Protein AF-A0A8H7FGA7-F1 (afdb_monomer)

Foldseek 3Di:
DEQKEFEFFAVSVVVVCVVPDPDPPPPPDPDPDDDDDYDPPHNYHYGYDCLLFPQVQLDQWQALQSLCCVPQNADPQKTWFAPQLQDDPDPPPDPDPQQADDDLDDDQLVVRVPHGTDIDRHDCVQQVVCVVRRGAGLVCNVVSLVVLVVVLRVLSNVCVVQPDPVSNVVSVVCVVVSSSNSSSSSNSVSSSSNSVVVCVDPLNVLLLVLSVCLLVVHPLVVSLVSLLVCLVVLHDLLSSVSSQLSSCQSVQEAAPVSLVVSVVSSCVRPHVLQVQLQVLCCDPPNNSHAHPPGDPPDDPLSRHPSVVCCVQQVQFFDPDPVSQVLCVQACCSRSPGGHRPVVSQVCLFWFVCRRPHGLVVVVVVVVVVVVVVPDDDDPPPDDRQRGFTAQGDHNPPPVVVSVSRDRDTDMGRDDDPPDDDDDSPRPSDRDDDDDDDDPDDDHSSRVSCVSSVVPPPDDDDDDPDD

Structure (mmCIF, N/CA/C/O backbone):
data_AF-A0A8H7FGA7-F1
#
_entry.id   AF-A0A8H7FGA7-F1
#
loop_
_atom_site.group_PDB
_atom_site.id
_atom_site.type_symbol
_atom_site.label_atom_id
_atom_site.label_alt_id
_atom_site.label_comp_id
_atom_site.label_asym_id
_atom_site.label_entity_id
_atom_site.label_seq_id
_atom_site.pdbx_PDB_ins_code
_atom_site.Cartn_x
_atom_site.Cartn_y
_atom_site.Cartn_z
_atom_site.occupancy
_atom_site.B_iso_or_equiv
_atom_site.auth_seq_id
_atom_site.auth_comp_id
_atom_site.auth_asym_id
_atom_site.auth_atom_id
_atom_site.pdbx_PDB_model_num
ATOM 1 N N . MET A 1 1 ? -7.058 -29.606 -11.748 1.00 84.25 1 MET A N 1
ATOM 2 C CA . MET A 1 1 ? -7.235 -29.238 -10.325 1.00 84.25 1 MET A CA 1
ATOM 3 C C . MET A 1 1 ? -5.939 -28.683 -9.770 1.00 84.25 1 MET A C 1
ATOM 5 O O . MET A 1 1 ? -4.871 -29.109 -10.199 1.00 84.25 1 MET A O 1
ATOM 9 N N . PHE A 1 2 ? -6.022 -27.744 -8.828 1.00 90.38 2 PHE A N 1
ATOM 10 C CA . PHE A 1 2 ? -4.856 -27.301 -8.059 1.00 90.38 2 PHE A CA 1
ATOM 11 C C . PHE A 1 2 ? -4.389 -28.441 -7.139 1.00 90.38 2 PHE A C 1
ATOM 13 O O . PHE A 1 2 ? -5.247 -29.015 -6.477 1.00 90.38 2 PHE A O 1
ATOM 20 N N . PRO A 1 3 ? -3.088 -28.777 -7.053 1.00 90.69 3 PRO A N 1
ATOM 21 C CA . PRO A 1 3 ? -2.621 -29.866 -6.186 1.00 90.69 3 PRO A CA 1
ATOM 22 C C . PRO A 1 3 ? -2.908 -29.631 -4.697 1.00 90.69 3 PRO A C 1
ATOM 24 O O . PRO A 1 3 ? -3.123 -30.569 -3.934 1.00 90.69 3 PRO A O 1
ATOM 27 N N . ARG A 1 4 ? -2.921 -28.368 -4.264 1.00 92.81 4 ARG A N 1
ATOM 28 C CA . ARG A 1 4 ? -3.193 -27.974 -2.880 1.00 92.81 4 ARG A CA 1
ATOM 29 C C . ARG A 1 4 ? -3.876 -26.615 -2.853 1.00 92.81 4 ARG A C 1
ATOM 31 O O . ARG A 1 4 ? -3.453 -25.712 -3.577 1.00 92.81 4 ARG A O 1
ATOM 38 N N . ILE A 1 5 ? -4.910 -26.465 -2.031 1.00 96.06 5 ILE A N 1
ATOM 39 C CA . ILE A 1 5 ? -5.621 -25.197 -1.836 1.00 96.06 5 ILE A CA 1
ATOM 40 C C . ILE A 1 5 ? -5.452 -24.776 -0.380 1.00 96.06 5 ILE A C 1
ATOM 42 O O . ILE A 1 5 ? -5.916 -25.458 0.526 1.00 96.06 5 ILE A O 1
ATOM 46 N N . ILE A 1 6 ? -4.772 -23.660 -0.160 1.00 97.81 6 ILE A N 1
ATOM 47 C CA . ILE A 1 6 ? -4.431 -23.133 1.163 1.00 97.81 6 ILE A CA 1
ATOM 48 C C . ILE A 1 6 ? -5.096 -21.775 1.288 1.00 97.81 6 ILE A C 1
ATOM 50 O O . ILE A 1 6 ? -5.132 -21.017 0.319 1.00 97.81 6 ILE A O 1
ATOM 54 N N . GLY A 1 7 ? -5.602 -21.419 2.457 1.00 97.88 7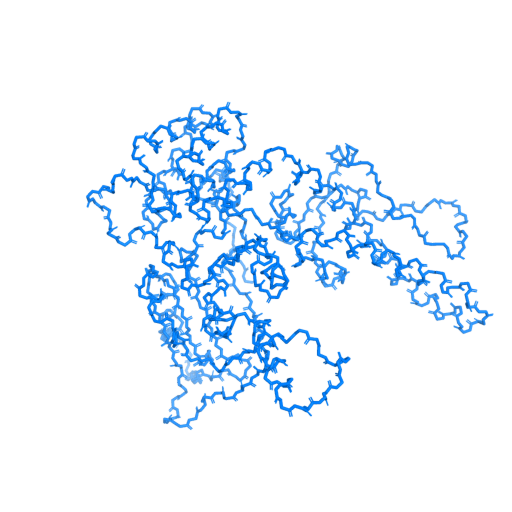 GLY A N 1
ATOM 55 C CA . GLY A 1 7 ? -6.130 -20.077 2.604 1.00 97.88 7 GLY A CA 1
ATOM 56 C C . GLY A 1 7 ? -6.526 -19.678 4.002 1.00 97.88 7 GLY A C 1
ATOM 57 O O . GLY A 1 7 ? -6.443 -20.460 4.954 1.00 97.88 7 GLY A O 1
ATOM 58 N N . LYS A 1 8 ? -6.907 -18.405 4.089 1.00 98.06 8 LYS A N 1
ATOM 59 C CA . LYS A 1 8 ? -7.269 -17.731 5.327 1.00 98.06 8 LYS A CA 1
ATOM 60 C C . LYS A 1 8 ? -8.387 -16.715 5.076 1.00 98.06 8 LYS A C 1
ATOM 62 O O . LYS A 1 8 ? -8.272 -15.864 4.191 1.00 98.06 8 LYS A O 1
ATOM 67 N N . GLY A 1 9 ? -9.449 -16.816 5.871 1.00 96.25 9 GLY A N 1
ATOM 68 C CA . GLY A 1 9 ? -10.627 -15.951 5.865 1.00 96.25 9 GLY A CA 1
ATOM 69 C C . GLY A 1 9 ? -11.914 -16.648 5.412 1.00 96.25 9 GLY A C 1
ATOM 70 O O . GLY A 1 9 ? -11.896 -17.623 4.658 1.00 96.25 9 GLY A O 1
ATOM 71 N N . ASP A 1 10 ? -13.055 -16.121 5.853 1.00 94.75 10 ASP A N 1
ATOM 72 C CA . ASP A 1 10 ? -14.358 -16.773 5.677 1.00 94.75 10 ASP A CA 1
ATOM 73 C C . ASP A 1 10 ? -14.804 -16.812 4.212 1.00 94.75 10 ASP A C 1
ATOM 75 O O . ASP A 1 10 ? -15.333 -17.825 3.746 1.00 94.75 10 ASP A O 1
ATOM 79 N N . TYR A 1 11 ? -14.572 -15.740 3.441 1.00 95.75 11 TYR A N 1
ATOM 80 C CA . TYR A 1 11 ? -14.875 -15.760 2.007 1.00 95.75 11 TYR A CA 1
ATOM 81 C C . TYR A 1 11 ? -13.884 -16.626 1.224 1.00 95.75 11 TYR A C 1
ATOM 83 O O . TYR A 1 11 ? -14.282 -17.276 0.256 1.00 95.75 11 TYR A O 1
ATOM 91 N N . ALA A 1 12 ? -12.626 -16.707 1.672 1.00 97.25 12 ALA A N 1
ATOM 92 C CA . ALA A 1 12 ? -11.643 -17.616 1.090 1.00 97.25 12 ALA A CA 1
ATOM 93 C C . ALA A 1 12 ? -12.067 -19.082 1.273 1.00 97.25 12 ALA A C 1
ATOM 95 O O . ALA A 1 12 ? -12.016 -19.865 0.324 1.00 97.25 12 ALA A O 1
ATOM 96 N N . ALA A 1 13 ? -12.566 -19.438 2.458 1.00 96.69 13 ALA A N 1
ATOM 97 C CA . ALA A 1 13 ? -13.045 -20.785 2.736 1.00 96.69 13 ALA A CA 1
ATOM 98 C C . ALA A 1 13 ? -14.336 -21.119 1.976 1.00 96.69 13 ALA A C 1
ATOM 100 O O . ALA A 1 13 ? -14.483 -22.231 1.468 1.00 96.69 13 ALA A O 1
ATOM 101 N N . LYS A 1 14 ? -15.255 -20.154 1.816 1.00 96.00 14 LYS A N 1
ATOM 102 C CA . LYS A 1 14 ? -16.425 -20.306 0.931 1.00 96.00 14 LYS A CA 1
ATOM 103 C C . LYS A 1 14 ? -16.006 -20.573 -0.515 1.00 96.00 14 LYS A C 1
ATOM 105 O O . LYS A 1 14 ? -16.545 -21.487 -1.131 1.00 96.00 14 LYS A O 1
ATOM 110 N N . LEU A 1 15 ? -15.027 -19.833 -1.040 1.00 95.56 15 LEU A N 1
ATOM 111 C CA . LEU A 1 15 ? -14.495 -20.080 -2.381 1.00 95.56 15 LEU A CA 1
ATOM 112 C C . LEU A 1 15 ? -13.855 -21.471 -2.483 1.00 95.56 15 LEU A C 1
ATOM 114 O O . LEU A 1 15 ? -14.133 -22.197 -3.431 1.00 95.56 15 LEU A O 1
ATOM 118 N N . ALA A 1 16 ? -13.059 -21.882 -1.493 1.00 95.19 16 ALA A N 1
ATOM 119 C CA . ALA A 1 16 ? -12.463 -23.216 -1.467 1.00 95.19 16 ALA A CA 1
ATOM 120 C C . ALA A 1 16 ? -13.526 -24.327 -1.468 1.00 95.19 16 ALA A C 1
ATOM 122 O O . ALA A 1 16 ? -13.401 -25.291 -2.222 1.00 95.19 16 ALA A O 1
ATOM 123 N N . LYS A 1 17 ? -14.605 -24.164 -0.691 1.00 93.75 17 LYS A N 1
ATOM 124 C CA . LYS A 1 17 ? -15.769 -25.066 -0.695 1.00 93.75 17 LYS A CA 1
ATOM 125 C C . LYS A 1 17 ? -16.407 -25.126 -2.089 1.00 93.75 17 LYS A C 1
ATOM 127 O O . LYS A 1 17 ? -16.630 -26.219 -2.590 1.00 93.75 17 LYS A O 1
ATOM 132 N N . LEU A 1 18 ? -16.617 -23.990 -2.760 1.00 92.25 18 LEU A N 1
ATOM 133 C CA . LEU A 1 18 ? -17.170 -23.956 -4.126 1.00 92.25 18 LEU A CA 1
ATOM 134 C C . LEU A 1 18 ? -16.251 -24.603 -5.175 1.00 92.25 18 LEU A C 1
ATOM 136 O O . LEU A 1 18 ? -16.743 -25.215 -6.114 1.00 92.25 18 LEU A O 1
ATOM 140 N N . LEU A 1 19 ? -14.930 -24.477 -5.019 1.00 89.62 19 LEU A N 1
ATOM 141 C CA . LEU A 1 19 ? -13.945 -25.073 -5.930 1.00 89.62 19 LEU A CA 1
ATOM 142 C C . LEU A 1 19 ? -13.776 -26.587 -5.741 1.00 89.62 19 LEU A C 1
ATOM 144 O O . LEU A 1 19 ? -13.291 -27.258 -6.649 1.00 89.62 19 LEU A O 1
ATOM 148 N N . THR A 1 20 ? -14.107 -27.108 -4.558 1.00 85.50 20 THR A N 1
ATOM 149 C CA . THR A 1 20 ? -13.897 -28.520 -4.192 1.00 85.50 20 THR A CA 1
ATOM 150 C C . THR A 1 20 ? -15.185 -29.327 -4.163 1.00 85.50 20 THR A C 1
ATOM 152 O O . THR A 1 20 ? -15.142 -30.548 -4.299 1.00 85.50 20 THR A O 1
ATOM 155 N N . HIS A 1 21 ? -16.336 -28.672 -4.018 1.00 81.06 21 HIS A N 1
ATOM 156 C CA . HIS A 1 21 ? -17.617 -29.335 -4.156 1.00 81.06 21 HIS A CA 1
ATOM 157 C C . HIS A 1 21 ? -17.829 -29.696 -5.631 1.00 81.06 21 HIS A C 1
ATOM 159 O O . HIS A 1 21 ? -17.703 -28.816 -6.487 1.00 81.06 21 HIS A O 1
ATOM 165 N N . PRO A 1 22 ? -18.183 -30.952 -5.958 1.00 63.72 22 PRO A N 1
ATOM 166 C CA . PRO A 1 22 ? -18.616 -31.286 -7.303 1.00 63.72 22 PRO A CA 1
ATOM 167 C C . PRO A 1 22 ? -19.775 -30.353 -7.644 1.00 63.72 22 PRO A C 1
ATOM 169 O O . PRO A 1 22 ? -20.793 -30.356 -6.942 1.00 63.72 22 PRO A O 1
ATOM 172 N N . MET A 1 23 ? -19.632 -29.524 -8.681 1.00 56.22 23 MET A N 1
ATOM 173 C CA . MET A 1 23 ? -20.825 -28.985 -9.321 1.00 56.22 23 MET A CA 1
ATOM 174 C C . MET A 1 23 ? -21.636 -30.212 -9.719 1.00 56.22 23 MET A C 1
ATOM 176 O O . MET A 1 23 ? -21.097 -31.098 -10.383 1.00 56.22 23 MET A O 1
ATOM 180 N N . SER A 1 24 ? -22.892 -30.317 -9.277 1.00 50.84 24 SER A N 1
ATOM 181 C CA . SER A 1 24 ? -23.802 -31.271 -9.894 1.00 50.84 24 SER A CA 1
ATOM 182 C C . SER A 1 24 ? -23.912 -30.831 -11.347 1.00 50.84 24 SER A C 1
ATOM 184 O O . SER A 1 24 ? -24.662 -29.906 -11.665 1.00 50.84 24 SER A O 1
ATOM 186 N N . GLN A 1 25 ? -23.079 -31.407 -12.208 1.00 53.62 25 GLN A N 1
ATOM 187 C CA . GLN A 1 25 ? -23.241 -31.289 -13.637 1.00 53.62 25 GLN A CA 1
ATOM 188 C C . GLN A 1 25 ? -24.638 -31.829 -13.912 1.00 53.62 25 GLN A C 1
ATOM 190 O O . GLN A 1 25 ? -24.896 -33.028 -13.835 1.00 53.62 25 GLN A O 1
ATOM 195 N N . THR A 1 26 ? -25.564 -30.913 -14.163 1.00 45.94 26 THR A N 1
ATOM 196 C CA . THR A 1 26 ? -26.782 -31.192 -14.914 1.00 45.94 26 THR A CA 1
ATOM 197 C C . THR A 1 26 ? -26.349 -31.332 -16.369 1.00 45.94 26 THR A C 1
ATOM 199 O O . THR A 1 26 ? -26.695 -30.522 -17.217 1.00 45.94 26 THR A O 1
ATOM 202 N N . ASP A 1 27 ? -25.493 -32.317 -16.642 1.00 49.97 27 ASP A N 1
ATOM 203 C CA . ASP A 1 27 ? -25.094 -32.640 -17.999 1.00 49.97 27 ASP A CA 1
ATOM 204 C C . ASP A 1 27 ? -26.152 -33.588 -18.564 1.00 49.97 27 ASP A C 1
ATOM 206 O O . ASP A 1 27 ? -26.151 -34.786 -18.298 1.00 49.97 27 ASP A O 1
ATOM 210 N N . ASP A 1 28 ? -27.017 -33.033 -19.414 1.00 54.31 28 ASP A N 1
ATOM 211 C CA . ASP A 1 28 ? -27.855 -33.742 -20.398 1.00 54.31 28 ASP A CA 1
ATOM 212 C C . ASP A 1 28 ? -27.009 -34.480 -21.470 1.00 54.31 28 ASP A C 1
ATOM 214 O O . ASP A 1 28 ? -27.519 -34.922 -22.501 1.00 54.31 28 ASP A O 1
ATOM 218 N N . SER A 1 29 ? -25.692 -34.615 -21.264 1.00 57.31 29 SER A N 1
ATOM 219 C CA . SER A 1 29 ? -24.776 -35.268 -22.195 1.00 57.31 29 SER A CA 1
ATOM 220 C C . SER A 1 29 ? -24.483 -36.705 -21.756 1.00 57.31 29 SER A C 1
ATOM 222 O O . SER A 1 29 ? -24.059 -36.977 -20.637 1.00 57.31 29 SER A O 1
ATOM 224 N N . THR A 1 30 ? -24.695 -37.658 -22.664 1.00 54.31 30 THR A N 1
ATOM 225 C CA . THR A 1 30 ? -24.538 -39.111 -22.459 1.00 54.31 30 THR A CA 1
ATOM 226 C C . THR A 1 30 ? -23.082 -39.584 -22.318 1.00 54.31 30 THR A C 1
ATOM 228 O O . THR A 1 30 ? -22.805 -40.779 -22.422 1.00 54.31 30 THR A O 1
ATOM 231 N N . THR A 1 31 ? -22.129 -38.675 -22.112 1.00 52.16 31 THR A N 1
ATOM 232 C CA . THR A 1 31 ? -20.697 -38.977 -21.996 1.00 52.16 31 THR A CA 1
ATOM 233 C C . THR A 1 31 ? -20.200 -38.624 -20.599 1.00 52.16 31 THR A C 1
ATOM 235 O O . THR A 1 31 ? -20.211 -37.445 -20.253 1.00 52.16 31 THR A O 1
ATOM 238 N N . PRO A 1 32 ? -19.732 -39.596 -19.792 1.00 54.88 32 PRO A N 1
ATOM 239 C CA . PRO A 1 32 ? -19.156 -39.292 -18.489 1.00 54.88 32 PRO A CA 1
ATOM 240 C C . PRO A 1 32 ? -17.899 -38.433 -18.670 1.00 54.88 32 PRO A C 1
ATOM 242 O O . PRO A 1 32 ? -16.940 -38.855 -19.322 1.00 54.88 32 PRO A O 1
ATOM 245 N N . ALA A 1 33 ? -17.910 -37.221 -18.110 1.00 60.09 33 ALA A N 1
ATOM 246 C CA . ALA A 1 33 ? -16.754 -36.337 -18.103 1.00 60.09 33 ALA A CA 1
ATOM 247 C C . ALA A 1 33 ? -15.572 -37.028 -17.401 1.00 60.09 33 ALA A C 1
ATOM 249 O O . ALA A 1 33 ? -15.723 -37.607 -16.321 1.00 60.09 33 ALA A O 1
ATOM 250 N N . ALA A 1 34 ? -14.390 -36.987 -18.022 1.00 60.59 34 ALA A N 1
ATOM 251 C CA . ALA A 1 34 ? -13.176 -37.519 -17.414 1.00 60.59 34 ALA A CA 1
ATOM 252 C C . ALA A 1 34 ? -12.907 -36.812 -16.070 1.00 60.59 34 ALA A C 1
ATOM 254 O O . ALA A 1 34 ? -13.124 -35.599 -15.968 1.00 60.59 34 ALA A O 1
ATOM 255 N N . PRO A 1 35 ? -12.436 -37.536 -15.035 1.00 64.75 35 PRO A N 1
ATOM 256 C CA . PRO A 1 35 ? -12.142 -36.923 -13.751 1.00 64.75 35 PRO A CA 1
ATOM 257 C C . PRO A 1 35 ? -11.093 -35.816 -13.934 1.00 64.75 35 PRO A C 1
ATOM 259 O O . PRO A 1 35 ? -10.131 -36.010 -14.682 1.00 64.75 35 PRO A O 1
ATOM 262 N N . PRO A 1 36 ? -11.242 -34.664 -13.261 1.00 70.31 36 PRO A N 1
ATOM 263 C CA . PRO A 1 36 ? -10.289 -33.571 -13.390 1.00 70.31 36 PRO A CA 1
ATOM 264 C C . PRO A 1 36 ? -8.866 -34.024 -13.020 1.00 70.31 36 PRO A C 1
ATOM 266 O O . PRO A 1 36 ? -8.640 -34.547 -11.929 1.00 70.31 36 PRO A O 1
ATOM 269 N N . GLU A 1 37 ? -7.885 -33.799 -13.894 1.00 81.50 37 GLU A N 1
ATOM 270 C CA . GLU A 1 37 ? -6.481 -34.133 -13.611 1.00 81.50 37 GLU A CA 1
ATOM 271 C C . GLU A 1 37 ? -5.813 -33.072 -12.721 1.00 81.50 37 GLU A C 1
ATOM 273 O O . GLU A 1 37 ? -6.189 -31.894 -12.734 1.00 81.50 37 GLU A O 1
ATOM 278 N N . ILE A 1 38 ? -4.820 -33.466 -11.918 1.00 84.31 38 ILE A N 1
ATOM 279 C CA . ILE A 1 38 ? -4.008 -32.533 -11.119 1.00 84.31 38 ILE A CA 1
ATOM 280 C C . ILE A 1 38 ? -3.046 -31.777 -12.046 1.00 84.31 38 ILE A C 1
ATOM 282 O O . ILE A 1 38 ? -2.439 -32.372 -12.928 1.00 84.31 38 ILE A O 1
ATOM 286 N N . SER A 1 39 ? -2.912 -30.464 -11.841 1.00 85.94 39 SER A N 1
ATOM 287 C CA . SER A 1 39 ? -2.007 -29.614 -12.624 1.00 85.94 39 SER A CA 1
ATOM 288 C C . SER A 1 39 ? -0.539 -29.964 -12.373 1.00 85.94 39 SER A C 1
ATOM 290 O O . SER A 1 39 ? -0.108 -30.039 -11.226 1.00 85.94 39 SER A O 1
ATOM 292 N N . ASP A 1 40 ? 0.237 -30.088 -13.446 1.00 85.56 40 ASP A N 1
ATOM 293 C CA . ASP A 1 40 ? 1.700 -30.205 -13.449 1.00 85.56 40 ASP A CA 1
ATOM 294 C C . ASP A 1 40 ? 2.409 -28.837 -13.545 1.00 85.56 40 ASP A C 1
ATOM 296 O O . ASP A 1 40 ? 3.616 -28.736 -13.332 1.00 85.56 40 ASP A O 1
ATOM 300 N N . LYS A 1 41 ? 1.659 -27.767 -13.848 1.00 88.44 41 LYS A N 1
ATOM 301 C CA . LYS A 1 41 ? 2.169 -26.394 -14.035 1.00 88.44 41 LYS A CA 1
ATOM 302 C C . LYS A 1 41 ? 1.984 -25.484 -12.824 1.00 88.44 41 LYS A C 1
ATOM 304 O O . LYS A 1 41 ? 2.591 -24.416 -12.774 1.00 88.44 41 LYS A O 1
ATOM 309 N N . ILE A 1 42 ? 1.095 -25.844 -11.898 1.00 89.75 42 ILE A N 1
ATOM 310 C CA . ILE A 1 42 ? 0.739 -25.016 -10.739 1.00 89.75 42 ILE A CA 1
ATOM 311 C C . ILE A 1 42 ? 0.897 -25.848 -9.476 1.00 89.75 42 ILE A C 1
ATOM 313 O O . ILE A 1 42 ? 0.193 -26.836 -9.322 1.00 89.75 42 ILE A O 1
ATOM 317 N N . ASP A 1 43 ? 1.750 -25.399 -8.555 1.00 89.94 43 ASP A N 1
ATOM 318 C CA . ASP A 1 43 ? 2.014 -26.100 -7.291 1.00 89.94 43 ASP A CA 1
ATOM 319 C C . ASP A 1 43 ? 0.836 -26.019 -6.305 1.00 89.94 43 ASP A C 1
ATOM 321 O O . ASP A 1 43 ? 0.510 -26.984 -5.616 1.00 89.94 43 ASP A O 1
ATOM 325 N N . SER A 1 44 ? 0.208 -24.846 -6.194 1.00 93.38 44 SER A N 1
ATOM 326 C CA . SER A 1 44 ? -0.844 -24.583 -5.207 1.00 93.38 44 SER A CA 1
ATOM 327 C C . SER A 1 44 ? -1.676 -23.355 -5.558 1.00 93.38 44 SER A C 1
ATOM 329 O O . SER A 1 44 ? -1.185 -22.447 -6.228 1.00 93.38 44 SER A O 1
ATOM 331 N N . LEU A 1 45 ? -2.877 -23.279 -4.993 1.00 96.44 45 LEU A N 1
ATOM 332 C CA . LEU A 1 45 ? -3.678 -22.063 -4.905 1.00 96.44 45 LEU A CA 1
ATOM 333 C C . LEU A 1 45 ? -3.653 -21.540 -3.461 1.00 96.44 45 LEU A C 1
ATOM 335 O O . LEU A 1 45 ? -4.023 -22.271 -2.545 1.00 96.44 45 LEU A O 1
ATOM 339 N N . ILE A 1 46 ? -3.240 -20.284 -3.265 1.00 97.81 46 ILE A N 1
ATOM 340 C CA . ILE A 1 46 ? -3.335 -19.579 -1.977 1.00 97.81 46 ILE A CA 1
ATOM 341 C C . ILE A 1 46 ? -4.479 -18.566 -2.076 1.00 97.81 46 ILE A C 1
ATOM 343 O O . ILE A 1 46 ? -4.452 -17.706 -2.954 1.00 97.81 46 ILE A O 1
ATOM 347 N N . ILE A 1 47 ? -5.473 -18.659 -1.193 1.00 98.38 47 ILE A N 1
ATOM 348 C CA . ILE A 1 47 ? -6.651 -17.783 -1.176 1.00 98.38 47 ILE A CA 1
ATOM 349 C C . ILE A 1 47 ? -6.653 -16.969 0.119 1.00 98.38 47 ILE A C 1
ATOM 351 O O . ILE A 1 47 ? -6.723 -17.533 1.211 1.00 98.38 47 ILE A O 1
ATOM 355 N N . LEU A 1 48 ? -6.606 -15.644 0.005 1.00 98.19 48 LEU A N 1
ATOM 356 C CA . LEU A 1 48 ? -6.665 -14.731 1.146 1.00 98.19 48 LEU A CA 1
ATOM 357 C C . LEU A 1 48 ? -7.895 -13.830 1.028 1.00 98.19 48 LEU A C 1
ATOM 359 O O . LEU A 1 48 ? -8.107 -13.188 0.001 1.00 98.19 48 LEU A O 1
ATOM 363 N N . ASP A 1 49 ? -8.695 -13.776 2.088 1.00 96.00 49 ASP A N 1
ATOM 364 C CA . ASP A 1 49 ? -9.760 -12.784 2.239 1.00 96.00 49 ASP A CA 1
ATOM 365 C C . ASP A 1 49 ? -9.144 -11.407 2.535 1.00 96.00 49 ASP A C 1
ATOM 367 O O . ASP A 1 49 ? -8.222 -11.297 3.344 1.00 96.00 49 ASP A O 1
ATOM 371 N N . ARG A 1 50 ? -9.647 -10.327 1.925 1.00 93.31 50 ARG A N 1
ATOM 372 C CA . ARG A 1 50 ? -9.107 -8.976 2.168 1.00 93.31 50 ARG A CA 1
ATOM 373 C C . ARG A 1 50 ? -9.228 -8.572 3.639 1.00 93.31 50 ARG A C 1
ATOM 375 O O . ARG A 1 50 ? -8.360 -7.858 4.135 1.00 93.31 50 ARG A O 1
ATOM 382 N N . GLN A 1 51 ? -10.256 -9.051 4.340 1.00 90.56 51 GLN A N 1
ATOM 383 C CA . GLN A 1 51 ? -10.507 -8.722 5.749 1.00 90.56 51 GLN A CA 1
ATOM 384 C C . GLN A 1 51 ? -9.423 -9.216 6.706 1.00 90.56 51 GLN A C 1
ATOM 386 O O . GLN A 1 51 ? -9.247 -8.653 7.783 1.00 90.56 51 GLN A O 1
ATOM 391 N N . VAL A 1 52 ? -8.664 -10.233 6.299 1.00 94.56 52 VAL A N 1
ATOM 392 C CA . VAL A 1 52 ? -7.505 -10.723 7.051 1.00 94.56 52 VAL A CA 1
ATOM 393 C C . VAL A 1 52 ? -6.378 -9.699 7.116 1.00 94.56 52 VAL A C 1
ATOM 395 O O . VAL A 1 52 ? -5.490 -9.835 7.945 1.00 94.56 52 VAL A O 1
ATOM 398 N N . ASP A 1 53 ? -6.415 -8.663 6.279 1.00 95.81 53 ASP A N 1
ATOM 399 C CA . ASP A 1 53 ? -5.495 -7.540 6.349 1.00 95.81 53 ASP A CA 1
ATOM 400 C C . ASP A 1 53 ? -6.171 -6.281 5.788 1.00 95.81 53 ASP A C 1
ATOM 402 O O . ASP A 1 53 ? -6.008 -5.924 4.626 1.00 95.81 53 ASP A O 1
ATOM 406 N N . MET A 1 54 ? -6.957 -5.589 6.608 1.00 93.44 54 MET A N 1
ATOM 407 C CA . MET A 1 54 ? -7.482 -4.267 6.241 1.00 93.44 54 MET A CA 1
ATOM 408 C C . MET A 1 54 ? -6.473 -3.139 6.484 1.00 93.44 54 MET A C 1
ATOM 410 O O . MET A 1 54 ? -6.762 -2.003 6.137 1.00 93.44 54 MET A O 1
ATOM 414 N N . ILE A 1 55 ? -5.293 -3.429 7.041 1.00 96.50 55 ILE A N 1
ATOM 415 C CA . ILE A 1 55 ? -4.274 -2.420 7.352 1.00 96.50 55 ILE A CA 1
ATOM 416 C C . ILE A 1 55 ? -3.567 -1.971 6.078 1.00 96.50 55 ILE A C 1
ATOM 418 O O . ILE A 1 55 ? -3.587 -0.784 5.770 1.00 96.50 55 ILE A O 1
ATOM 422 N N . THR A 1 56 ? -3.006 -2.909 5.308 1.00 97.31 56 THR A N 1
ATOM 423 C CA . THR A 1 56 ? -2.260 -2.610 4.075 1.00 97.31 56 THR A CA 1
ATOM 424 C C . THR A 1 56 ? -2.998 -1.659 3.120 1.00 97.31 56 THR A C 1
ATOM 426 O O . THR A 1 56 ? -2.394 -0.670 2.709 1.00 97.31 56 THR A O 1
ATOM 429 N N . PRO A 1 57 ? -4.285 -1.876 2.764 1.00 95.44 57 PRO A N 1
ATOM 430 C CA . PRO A 1 57 ? -4.976 -0.963 1.855 1.00 95.44 57 PRO A CA 1
ATOM 431 C C . PRO A 1 57 ? -5.257 0.418 2.463 1.00 95.44 57 PRO A C 1
ATOM 433 O O . PRO A 1 57 ? -5.474 1.355 1.709 1.00 95.44 57 PRO A O 1
ATOM 436 N N . LEU A 1 58 ? -5.268 0.587 3.790 1.00 96.38 58 LEU A N 1
ATOM 437 C CA . LEU A 1 58 ? -5.471 1.905 4.409 1.00 96.38 58 LEU A CA 1
ATOM 438 C C . LEU A 1 58 ? -4.214 2.780 4.332 1.00 96.38 58 LEU A C 1
ATOM 440 O O . LEU A 1 58 ? -4.336 4.006 4.353 1.00 96.38 58 LEU A O 1
ATOM 444 N N . LEU A 1 59 ? -3.033 2.171 4.204 1.00 97.69 59 LEU A N 1
ATOM 445 C CA . LEU A 1 59 ? -1.746 2.860 4.139 1.00 97.69 59 LEU A CA 1
ATOM 446 C C . LEU A 1 59 ? -1.503 3.505 2.775 1.00 97.69 59 LEU A C 1
ATOM 448 O O . LEU A 1 59 ? -1.922 2.977 1.747 1.00 97.69 59 LEU A O 1
ATOM 452 N N . THR A 1 60 ? -0.798 4.631 2.765 1.00 97.25 60 THR A N 1
ATOM 453 C CA . THR A 1 60 ? -0.309 5.269 1.542 1.00 97.25 60 THR A CA 1
ATOM 454 C C . THR A 1 60 ? 0.764 4.389 0.909 1.00 97.25 60 THR A C 1
ATOM 456 O O . THR A 1 60 ? 1.788 4.108 1.530 1.00 97.25 60 THR A O 1
ATOM 459 N N . GLN A 1 61 ? 0.546 3.963 -0.333 1.00 97.44 61 GLN A N 1
ATOM 460 C CA . GLN A 1 61 ? 1.531 3.184 -1.088 1.00 97.44 61 GLN A CA 1
ATOM 461 C C . GLN A 1 61 ? 2.756 4.040 -1.450 1.00 97.44 61 GLN A C 1
ATOM 463 O O . GLN A 1 61 ? 2.596 5.187 -1.861 1.00 97.44 61 GLN A O 1
ATOM 468 N N . LEU A 1 62 ? 3.973 3.489 -1.333 1.00 97.44 62 LEU A N 1
ATOM 469 C CA . LEU A 1 62 ? 5.230 4.232 -1.552 1.00 97.44 62 LEU A CA 1
ATOM 470 C C . LEU A 1 62 ? 6.084 3.694 -2.713 1.00 97.44 62 LEU A C 1
ATOM 472 O O . LEU A 1 62 ? 7.206 4.160 -2.930 1.00 97.44 62 LEU A O 1
ATOM 476 N N . THR A 1 63 ? 5.570 2.734 -3.484 1.00 97.94 63 THR A N 1
ATOM 477 C CA . THR A 1 63 ? 6.176 2.336 -4.761 1.00 97.94 63 THR A CA 1
ATOM 478 C C . THR A 1 63 ? 5.846 3.342 -5.863 1.00 97.94 63 THR A C 1
ATOM 480 O O . THR A 1 63 ? 4.948 4.173 -5.715 1.00 97.94 63 THR A O 1
ATOM 483 N N . TYR A 1 64 ? 6.564 3.286 -6.986 1.00 98.50 64 TYR A N 1
ATOM 484 C CA . TYR A 1 64 ? 6.309 4.175 -8.118 1.00 98.50 64 TYR A CA 1
ATOM 485 C C . TYR A 1 64 ? 4.880 4.037 -8.653 1.00 98.50 64 TYR A C 1
ATOM 487 O O . TYR A 1 64 ? 4.16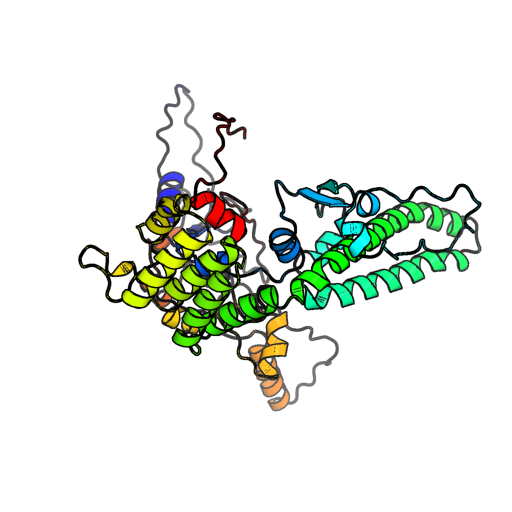2 5.030 -8.738 1.00 98.50 64 TYR A O 1
ATOM 495 N N . GLU A 1 65 ? 4.444 2.816 -8.974 1.00 98.00 65 GLU A N 1
ATOM 496 C CA . GLU A 1 65 ? 3.077 2.574 -9.448 1.00 98.00 65 GLU A CA 1
ATOM 497 C C . GLU A 1 65 ? 2.040 2.844 -8.353 1.00 98.00 65 GLU A C 1
ATOM 499 O O . GLU A 1 65 ? 0.995 3.427 -8.637 1.00 98.00 65 GLU A O 1
ATOM 504 N N . GLY A 1 66 ? 2.364 2.519 -7.097 1.00 97.44 66 GLY A N 1
ATOM 505 C CA . GLY A 1 66 ? 1.509 2.809 -5.949 1.00 97.44 66 GLY A CA 1
ATOM 506 C C . GLY A 1 66 ? 1.233 4.304 -5.780 1.00 97.44 66 GLY A C 1
ATOM 507 O O . GLY A 1 66 ? 0.086 4.696 -5.604 1.00 97.44 66 GLY A O 1
ATOM 508 N N . LEU A 1 67 ? 2.250 5.163 -5.909 1.00 97.75 67 LEU A N 1
ATOM 509 C CA . LEU A 1 67 ? 2.062 6.616 -5.843 1.00 97.75 67 LEU A CA 1
ATOM 510 C C . LEU A 1 67 ? 1.363 7.194 -7.074 1.00 97.75 67 LEU A C 1
ATOM 512 O O . LEU A 1 67 ? 0.643 8.184 -6.939 1.00 97.75 67 LEU A O 1
ATOM 516 N N . ILE A 1 68 ? 1.541 6.601 -8.260 1.00 97.38 68 ILE A N 1
ATOM 517 C CA . ILE A 1 68 ? 0.725 6.966 -9.426 1.00 97.38 68 ILE A CA 1
ATOM 518 C C . ILE A 1 68 ? -0.750 6.696 -9.111 1.00 97.38 68 ILE A C 1
ATOM 520 O O . ILE A 1 68 ? -1.587 7.562 -9.361 1.00 97.38 68 ILE A O 1
ATOM 524 N N . ASP A 1 69 ? -1.077 5.544 -8.526 1.00 96.19 69 ASP A N 1
ATOM 525 C CA . ASP A 1 69 ? -2.455 5.202 -8.171 1.00 96.19 69 ASP A CA 1
ATOM 526 C C . ASP A 1 69 ? -3.017 6.065 -7.027 1.00 96.19 69 ASP A C 1
ATOM 528 O O . ASP A 1 69 ? -4.146 6.538 -7.110 1.00 96.19 69 ASP A O 1
ATOM 532 N N . GLU A 1 70 ? -2.223 6.355 -5.993 1.00 93.81 70 GLU A N 1
ATOM 533 C CA . GLU A 1 70 ? -2.645 7.196 -4.860 1.00 93.81 70 GLU A CA 1
ATOM 534 C C . GLU A 1 70 ? -2.880 8.663 -5.253 1.00 93.81 70 GLU A C 1
ATOM 536 O O . GLU A 1 70 ? -3.799 9.300 -4.742 1.00 93.81 70 GLU A O 1
ATOM 541 N N . LEU A 1 71 ? -2.045 9.223 -6.136 1.00 93.31 71 LEU A N 1
ATOM 542 C CA . LEU A 1 71 ? -2.010 10.670 -6.390 1.00 93.31 71 LEU A CA 1
ATOM 543 C C . LEU A 1 71 ? -2.583 11.084 -7.751 1.00 93.31 71 LEU A C 1
ATOM 545 O O . LEU A 1 71 ? -2.941 12.248 -7.938 1.00 93.31 71 LEU A O 1
ATOM 549 N N . ILE A 1 72 ? -2.654 10.160 -8.711 1.00 93.50 72 ILE A N 1
ATOM 550 C CA . ILE A 1 72 ? -3.190 10.405 -10.059 1.00 93.50 72 ILE A CA 1
ATOM 551 C C . ILE A 1 72 ? -4.387 9.487 -10.347 1.00 93.50 72 ILE A C 1
ATOM 553 O O . ILE A 1 72 ? -5.346 9.922 -10.986 1.00 93.50 72 ILE A O 1
ATOM 557 N N . GLY A 1 73 ? -4.353 8.253 -9.843 1.00 93.19 73 GLY A N 1
ATOM 558 C CA . GLY A 1 73 ? -5.382 7.237 -10.036 1.00 93.19 73 GLY A CA 1
ATOM 559 C C . GLY A 1 73 ? -5.135 6.381 -11.273 1.00 93.19 73 GLY A C 1
ATOM 560 O O . GLY A 1 73 ? -4.985 6.891 -12.388 1.00 93.19 73 GLY A O 1
ATOM 561 N N . ILE A 1 74 ? -5.149 5.061 -11.086 1.00 94.69 74 ILE A N 1
ATOM 562 C CA . ILE A 1 74 ? -5.081 4.076 -12.163 1.00 94.69 74 ILE A CA 1
ATOM 563 C C . ILE A 1 74 ? -6.443 3.396 -12.296 1.00 94.69 74 ILE A C 1
ATOM 565 O O . ILE A 1 74 ? -6.985 2.820 -11.357 1.00 94.69 74 ILE A O 1
ATOM 569 N N . LYS A 1 75 ? -7.013 3.427 -13.502 1.00 92.50 75 LYS A N 1
ATOM 570 C CA . LYS A 1 75 ? -8.265 2.724 -13.821 1.00 92.50 75 LYS A CA 1
ATOM 571 C C . LYS A 1 75 ? -8.068 1.895 -15.075 1.00 92.50 75 LYS A C 1
ATOM 573 O O . LYS A 1 75 ? -7.737 2.437 -16.122 1.00 92.50 75 LYS A O 1
ATOM 578 N N . ASN A 1 76 ? -8.247 0.577 -14.964 1.00 92.00 76 ASN A N 1
ATOM 579 C CA . ASN A 1 76 ? -8.098 -0.362 -16.085 1.00 92.00 76 ASN A CA 1
ATOM 580 C C . ASN A 1 76 ? -6.725 -0.241 -16.781 1.00 92.00 76 ASN A C 1
ATOM 582 O O . ASN A 1 76 ? -6.647 -0.180 -18.008 1.00 92.00 76 ASN A O 1
ATOM 586 N N . SER A 1 77 ? -5.651 -0.139 -15.987 1.00 92.62 77 SER A N 1
ATOM 587 C CA . SER A 1 77 ? -4.283 0.102 -16.476 1.00 92.62 77 SER A CA 1
ATOM 588 C C . SER A 1 77 ? -4.155 1.387 -17.305 1.00 92.62 77 SER A C 1
ATOM 590 O O . SER A 1 77 ? -3.352 1.465 -18.233 1.00 92.62 77 SER A O 1
ATOM 592 N N . GLN A 1 78 ? -4.981 2.397 -17.023 1.00 94.94 78 GLN A N 1
ATOM 593 C CA . GLN A 1 78 ? -4.905 3.714 -17.643 1.00 94.94 78 GLN A CA 1
ATOM 594 C C . GLN A 1 78 ? -4.774 4.807 -16.590 1.00 94.94 78 GLN A C 1
ATOM 596 O O . GLN A 1 78 ? -5.355 4.718 -15.511 1.00 94.94 78 GLN A O 1
ATOM 601 N N . VAL A 1 79 ? -4.047 5.856 -16.955 1.00 95.69 79 VAL A N 1
ATOM 602 C CA . VAL A 1 79 ? -3.814 7.053 -16.148 1.00 95.69 79 VAL A CA 1
ATOM 603 C C . VAL A 1 79 ? -4.084 8.297 -16.996 1.00 95.69 79 VAL A C 1
ATOM 605 O O . VAL A 1 79 ? -3.849 8.299 -18.206 1.00 95.69 79 VAL A O 1
ATOM 608 N N . GLU A 1 80 ? -4.608 9.361 -16.390 1.00 95.56 80 GLU A N 1
ATOM 609 C CA . GLU A 1 80 ? -4.824 10.639 -17.075 1.00 95.56 80 GLU A CA 1
ATOM 610 C C . GLU A 1 80 ? -3.619 11.562 -16.893 1.00 95.56 80 GLU A C 1
ATOM 612 O O . GLU A 1 80 ? -3.395 12.120 -15.818 1.00 95.56 80 GLU A O 1
ATOM 617 N N . LEU A 1 81 ? -2.854 11.748 -17.969 1.00 95.44 81 LEU A N 1
ATOM 618 C CA . LEU A 1 81 ? -1.610 12.519 -17.960 1.00 95.44 81 LEU A CA 1
ATOM 619 C C . LEU A 1 81 ? -1.685 13.721 -18.909 1.00 95.44 81 LEU A C 1
ATOM 621 O O . LEU A 1 81 ? -2.418 13.663 -19.900 1.00 95.44 81 LEU A O 1
ATOM 625 N N . PRO A 1 82 ? -0.932 14.803 -18.645 1.00 95.06 82 PRO A N 1
ATOM 626 C CA . PRO A 1 82 ? -0.792 15.930 -19.566 1.00 95.06 82 PRO A CA 1
ATOM 627 C C . PRO A 1 82 ? -0.457 15.474 -20.992 1.00 95.06 82 PRO A C 1
ATOM 629 O O . PRO A 1 82 ? 0.402 14.611 -21.194 1.00 95.06 82 PRO A O 1
ATOM 632 N N . ILE A 1 83 ? -1.129 16.053 -21.992 1.00 92.19 83 ILE A N 1
ATOM 633 C CA . ILE A 1 83 ? -0.983 15.666 -23.407 1.00 92.19 83 ILE A CA 1
ATOM 634 C C . ILE A 1 83 ? 0.482 15.728 -23.866 1.00 92.19 83 ILE A C 1
ATOM 636 O O . ILE A 1 83 ? 0.915 14.856 -24.622 1.00 92.19 83 ILE A O 1
ATOM 640 N N . SER A 1 84 ? 1.251 16.704 -23.388 1.00 90.12 84 SER A N 1
ATOM 641 C CA . SER A 1 84 ? 2.665 16.928 -23.707 1.00 90.12 84 SER A CA 1
ATOM 642 C C . SER A 1 84 ? 3.631 15.851 -23.193 1.00 90.12 84 SER A C 1
ATOM 644 O O . SER A 1 84 ? 4.759 15.760 -23.697 1.00 90.12 84 SER A O 1
ATOM 646 N N . LEU A 1 85 ? 3.213 15.039 -22.212 1.00 90.56 85 LEU A N 1
ATOM 647 C CA . LEU A 1 85 ? 3.985 13.894 -21.716 1.00 90.56 85 LEU A CA 1
ATOM 648 C C . LEU A 1 85 ? 3.743 12.633 -22.547 1.00 90.56 85 LEU A C 1
ATOM 650 O O . LEU A 1 85 ? 4.649 11.822 -22.711 1.00 90.56 85 LEU A O 1
ATOM 654 N N . VAL A 1 86 ? 2.529 12.470 -23.074 1.00 89.69 86 VAL A N 1
ATOM 655 C CA . VAL A 1 86 ? 2.089 11.230 -23.740 1.00 89.69 86 VAL A CA 1
ATOM 656 C C . VAL A 1 86 ? 2.052 11.337 -25.261 1.00 89.69 86 VAL A C 1
ATOM 658 O O . VAL A 1 86 ? 1.910 10.332 -25.955 1.00 89.69 86 VAL A O 1
ATOM 661 N N . SER A 1 87 ? 2.171 12.549 -25.795 1.00 84.62 87 SER A N 1
ATOM 662 C CA . SER A 1 87 ? 2.287 12.788 -27.230 1.00 84.62 87 SER A CA 1
ATOM 663 C C . SER A 1 87 ? 3.762 12.905 -27.601 1.00 84.62 87 SER A C 1
ATOM 665 O O . SER A 1 87 ? 4.504 13.606 -26.905 1.00 84.62 87 SER A O 1
ATOM 667 N N . PRO A 1 88 ? 4.211 12.257 -28.689 1.00 68.44 88 PRO A N 1
ATOM 668 C CA . PRO A 1 88 ? 5.569 12.453 -29.162 1.00 68.44 88 PRO A CA 1
ATOM 669 C C . PRO A 1 88 ? 5.773 13.944 -29.467 1.00 68.44 88 PRO A C 1
ATOM 671 O O . PRO A 1 88 ? 4.884 14.568 -30.057 1.00 68.44 88 PRO A O 1
ATOM 674 N N . PRO A 1 89 ? 6.902 14.546 -29.053 1.00 64.44 89 PRO A N 1
ATOM 675 C CA . PRO A 1 89 ? 7.185 15.929 -29.397 1.00 64.44 89 PRO A CA 1
ATOM 676 C C . PRO A 1 89 ? 7.166 16.063 -30.921 1.00 64.44 89 PRO A C 1
ATOM 678 O O . PRO A 1 89 ? 7.871 15.330 -31.617 1.00 64.44 89 PRO A O 1
ATOM 681 N N . THR A 1 90 ? 6.358 16.986 -31.448 1.00 53.38 90 THR A N 1
ATOM 682 C CA . THR A 1 90 ? 6.452 17.393 -32.853 1.00 53.38 90 THR A CA 1
ATOM 683 C C . THR A 1 90 ? 7.888 17.819 -33.102 1.00 53.38 90 THR A C 1
ATOM 685 O O . THR A 1 90 ? 8.353 18.787 -32.495 1.00 53.38 90 THR A O 1
ATOM 688 N N . GLN A 1 91 ? 8.608 17.065 -33.937 1.00 53.06 91 GLN A N 1
ATOM 689 C CA . GLN A 1 91 ? 9.959 17.442 -34.325 1.00 53.06 91 GLN A CA 1
ATOM 690 C C . GLN A 1 91 ? 9.914 18.870 -34.883 1.00 53.06 91 GLN A C 1
ATOM 692 O O . GLN A 1 91 ? 9.056 19.158 -35.723 1.00 53.06 91 GLN A O 1
ATOM 697 N N . PRO A 1 92 ? 10.808 19.775 -34.448 1.00 44.94 92 PRO A N 1
ATOM 698 C CA . PRO A 1 92 ? 11.023 21.005 -35.185 1.00 44.94 92 PRO A CA 1
ATOM 699 C C . PRO A 1 92 ? 11.345 20.629 -36.633 1.00 44.94 92 PRO A C 1
ATOM 701 O O . PRO A 1 92 ? 12.194 19.770 -36.867 1.00 44.94 92 PRO A O 1
ATOM 704 N N . ALA A 1 93 ? 10.671 21.257 -37.596 1.00 38.31 93 ALA A N 1
ATOM 705 C CA . ALA A 1 93 ? 10.926 21.108 -39.028 1.00 38.31 93 ALA A CA 1
ATOM 706 C C . ALA A 1 93 ? 12.262 21.771 -39.434 1.00 38.31 93 ALA A C 1
ATOM 708 O O . ALA A 1 93 ? 12.309 22.648 -40.291 1.00 38.31 93 ALA A O 1
ATOM 709 N N . GLY A 1 94 ? 13.352 21.386 -38.774 1.00 47.25 94 GLY A N 1
ATOM 710 C CA . GLY A 1 94 ? 14.718 21.794 -39.069 1.00 47.25 94 GLY A CA 1
ATOM 711 C C . GLY A 1 94 ? 15.627 20.566 -39.073 1.00 47.25 94 GLY A C 1
ATOM 712 O O . GLY A 1 94 ? 15.289 19.560 -38.445 1.00 47.25 94 GLY A O 1
ATOM 713 N N . PRO A 1 95 ? 16.768 20.604 -39.779 1.00 41.28 95 PRO A N 1
ATOM 714 C CA . PRO A 1 95 ? 17.685 19.477 -39.833 1.00 41.28 95 PRO A CA 1
ATOM 715 C C . PRO A 1 95 ? 18.281 19.263 -38.438 1.00 41.28 95 PRO A C 1
ATOM 717 O O . PRO A 1 95 ? 19.262 19.902 -38.064 1.00 41.28 95 PRO A O 1
ATOM 720 N N . ALA A 1 96 ? 17.676 18.381 -37.641 1.00 47.69 96 ALA A N 1
ATOM 721 C CA . ALA A 1 96 ? 18.313 17.878 -36.438 1.00 47.69 96 ALA A CA 1
ATOM 722 C C . ALA A 1 96 ? 19.640 17.250 -36.873 1.00 47.69 96 ALA A C 1
ATOM 724 O O . ALA A 1 96 ? 19.650 16.353 -37.722 1.00 47.69 96 ALA A O 1
ATOM 725 N N . ALA A 1 97 ? 20.754 17.757 -36.335 1.00 49.19 97 ALA A N 1
ATOM 726 C CA . ALA A 1 97 ? 22.065 17.183 -36.581 1.00 49.19 97 ALA A CA 1
ATOM 727 C C . ALA A 1 97 ? 21.967 15.690 -36.253 1.00 49.19 97 ALA A C 1
ATOM 729 O O . ALA A 1 97 ? 21.609 15.320 -35.129 1.00 49.19 97 ALA A O 1
ATOM 730 N N . PRO A 1 98 ? 22.174 14.809 -37.234 1.00 52.12 98 PRO A N 1
ATOM 731 C CA . PRO A 1 98 ? 21.815 13.431 -37.036 1.00 52.12 98 PRO A CA 1
ATOM 732 C C . PRO A 1 98 ? 22.882 12.870 -36.067 1.00 52.12 98 PRO A C 1
ATOM 734 O O . PRO A 1 98 ? 24.059 12.794 -36.410 1.00 52.12 98 PRO A O 1
ATOM 737 N N . GLY A 1 99 ? 22.474 12.524 -34.835 1.00 56.53 99 GLY A N 1
ATOM 738 C CA . GLY A 1 99 ? 23.361 11.988 -33.787 1.00 56.53 99 GLY A CA 1
ATOM 739 C C . GLY A 1 99 ? 23.246 12.578 -32.379 1.00 56.53 99 GLY A C 1
ATOM 740 O O . GLY A 1 99 ? 23.914 12.072 -31.486 1.00 56.53 99 GLY A O 1
ATOM 741 N N . THR A 1 100 ? 22.421 13.598 -32.144 1.00 64.50 100 THR A N 1
ATOM 742 C CA . THR A 1 100 ? 22.183 14.122 -30.787 1.00 64.50 100 THR A CA 1
ATOM 743 C C . THR A 1 100 ? 20.955 13.476 -30.149 1.00 64.50 100 THR A C 1
ATOM 745 O O . THR A 1 100 ? 19.930 13.317 -30.818 1.00 64.50 100 THR A O 1
ATOM 748 N N . SER A 1 101 ? 21.038 13.126 -28.864 1.00 67.56 101 SER A N 1
ATOM 749 C CA . SER A 1 101 ? 19.869 12.709 -28.084 1.00 67.56 101 SER A CA 1
ATOM 750 C C . SER A 1 101 ? 18.858 13.871 -28.001 1.00 67.56 101 SER A C 1
ATOM 752 O O . SER A 1 101 ? 19.261 15.039 -27.928 1.00 67.56 101 SER A O 1
ATOM 754 N N . PRO A 1 102 ? 17.540 13.607 -28.080 1.00 73.38 102 PRO A N 1
ATOM 755 C CA . PRO A 1 102 ? 16.541 14.631 -27.798 1.00 73.38 102 PRO A CA 1
ATOM 756 C C . PRO A 1 102 ? 16.682 15.138 -26.348 1.00 73.38 102 PRO A C 1
ATOM 758 O O . PRO A 1 102 ? 17.208 14.435 -25.490 1.00 73.38 102 PRO A O 1
ATOM 761 N N . PRO A 1 103 ? 16.201 16.346 -26.019 1.00 72.75 103 PRO A N 1
ATOM 762 C CA . PRO A 1 103 ? 16.161 16.778 -24.630 1.00 72.75 103 PRO A CA 1
ATOM 763 C C . PRO A 1 103 ? 15.167 15.920 -23.830 1.00 72.75 103 PRO A C 1
ATOM 765 O O . PRO A 1 103 ? 14.019 15.727 -24.243 1.00 72.75 103 PRO A O 1
ATOM 768 N N . VAL A 1 104 ? 15.601 15.446 -22.659 1.00 76.56 104 VAL A N 1
ATOM 769 C CA . VAL A 1 104 ? 14.746 14.753 -21.672 1.00 76.56 104 VAL A CA 1
ATOM 770 C C . VAL A 1 104 ? 13.879 15.749 -20.885 1.00 76.56 104 VAL A C 1
ATOM 772 O O . VAL A 1 104 ? 12.880 15.357 -20.291 1.00 76.56 104 VAL A O 1
ATOM 775 N N . ALA A 1 105 ? 14.227 17.042 -20.918 1.00 73.88 105 ALA A N 1
ATOM 776 C CA . ALA A 1 105 ? 13.559 18.090 -20.155 1.00 73.88 105 ALA A CA 1
ATOM 777 C C . ALA A 1 105 ? 12.052 18.170 -20.451 1.00 73.88 105 ALA A C 1
ATOM 779 O O . ALA A 1 105 ? 11.613 18.301 -21.600 1.00 73.88 105 ALA A O 1
ATOM 780 N N . THR A 1 106 ? 11.275 18.127 -19.379 1.00 77.88 106 THR A N 1
ATOM 781 C CA . THR A 1 106 ? 9.823 18.275 -19.355 1.00 77.88 106 THR A CA 1
ATOM 782 C C . THR A 1 106 ? 9.429 19.718 -19.047 1.00 77.88 106 THR A C 1
ATOM 784 O O . THR A 1 106 ? 10.221 20.516 -18.544 1.00 77.88 106 THR A O 1
ATOM 787 N N . ALA A 1 107 ? 8.202 20.096 -19.419 1.00 78.44 107 ALA A N 1
ATOM 788 C CA . ALA A 1 107 ? 7.677 21.414 -19.073 1.00 78.44 107 ALA A CA 1
ATOM 789 C C . ALA A 1 107 ? 7.583 21.561 -17.540 1.00 78.44 107 ALA A C 1
ATOM 791 O O . ALA A 1 107 ? 7.375 20.560 -16.854 1.00 78.44 107 ALA A O 1
ATOM 792 N N . PRO A 1 108 ? 7.673 22.786 -16.986 1.00 81.44 108 PRO A N 1
ATOM 793 C CA . PRO A 1 108 ? 7.531 22.998 -15.548 1.00 81.44 108 PRO A CA 1
ATOM 794 C C . PRO A 1 108 ? 6.238 22.380 -14.998 1.00 81.44 108 PRO A C 1
ATOM 796 O O . PRO A 1 108 ? 5.179 22.503 -15.618 1.00 81.44 108 PRO A O 1
ATOM 799 N N . VAL A 1 109 ? 6.295 21.790 -13.799 1.00 79.69 109 VAL A N 1
ATOM 800 C CA . VAL A 1 109 ? 5.157 21.083 -13.172 1.00 79.69 109 VAL A CA 1
ATOM 801 C C . VAL A 1 109 ? 3.900 21.958 -13.076 1.00 79.69 109 VAL A C 1
ATOM 803 O O . VAL A 1 109 ? 2.789 21.492 -13.323 1.00 79.69 109 VAL A O 1
ATOM 806 N N . ALA A 1 110 ? 4.061 23.254 -12.791 1.00 80.50 110 ALA A N 1
ATOM 807 C CA . ALA A 1 110 ? 2.947 24.204 -12.741 1.00 80.50 110 ALA A CA 1
ATOM 808 C C . ALA A 1 110 ? 2.197 24.329 -14.082 1.00 80.50 110 ALA A C 1
ATOM 810 O O . ALA A 1 110 ? 0.986 24.556 -14.091 1.00 80.50 110 ALA A O 1
ATOM 811 N N . THR A 1 111 ? 2.906 24.172 -15.202 1.00 81.81 111 THR A N 1
ATOM 812 C CA . THR A 1 111 ? 2.335 24.166 -16.554 1.00 81.81 111 THR A CA 1
ATOM 813 C C . THR A 1 111 ? 1.652 22.833 -16.840 1.00 81.81 111 THR A C 1
ATOM 815 O O . THR A 1 111 ? 0.506 22.829 -17.282 1.00 81.81 111 THR A O 1
ATOM 818 N N . LEU A 1 112 ? 2.313 21.716 -16.515 1.00 83.94 112 LEU A N 1
ATOM 819 C CA . LEU A 1 112 ? 1.772 20.363 -16.694 1.00 83.94 112 LEU A CA 1
ATOM 820 C C . LEU A 1 112 ? 0.439 20.175 -15.957 1.00 83.94 112 LEU A C 1
ATOM 822 O O . LEU A 1 112 ? -0.512 19.638 -16.516 1.00 83.94 112 LEU A O 1
ATOM 826 N N . ASN A 1 113 ? 0.330 20.691 -14.731 1.00 82.44 113 ASN A N 1
ATOM 827 C CA . ASN A 1 113 ? -0.882 20.562 -13.918 1.00 82.44 113 ASN A CA 1
ATOM 828 C C . ASN A 1 113 ? -2.102 21.304 -14.488 1.00 82.44 113 ASN A C 1
ATOM 830 O O . ASN A 1 113 ? -3.233 20.939 -14.171 1.00 82.44 113 ASN A O 1
ATOM 834 N N . LYS A 1 114 ? -1.893 22.341 -15.309 1.00 86.62 114 LYS A N 1
ATOM 835 C CA . LYS A 1 114 ? -2.967 23.127 -15.947 1.00 86.62 114 LYS A CA 1
ATOM 836 C C . LYS A 1 114 ? -3.291 22.655 -17.363 1.00 86.62 114 LYS A C 1
ATOM 838 O O . LYS A 1 114 ? -4.235 23.148 -17.979 1.00 86.62 114 LYS A O 1
ATOM 843 N N . GLU A 1 115 ? -2.490 21.745 -17.900 1.00 89.75 115 GLU A N 1
ATOM 844 C CA . GLU A 1 115 ? -2.653 21.238 -19.250 1.00 89.75 115 GLU A CA 1
ATOM 845 C C . GLU A 1 115 ? -3.870 20.309 -19.349 1.00 89.75 115 GLU A C 1
ATOM 847 O O . GLU A 1 115 ? -4.249 19.621 -18.397 1.00 89.75 115 GLU A O 1
ATOM 852 N N . LYS A 1 116 ? -4.473 20.246 -20.541 1.00 92.56 116 LYS A N 1
ATOM 853 C CA . LYS A 1 116 ? -5.438 19.191 -20.851 1.00 92.56 116 LYS A CA 1
ATOM 854 C C . LYS A 1 116 ? -4.764 17.828 -20.687 1.00 92.56 116 LYS A C 1
ATOM 856 O O . LYS A 1 116 ? -3.639 17.619 -21.144 1.00 92.56 116 LYS A O 1
ATOM 861 N N . LYS A 1 117 ? -5.483 16.899 -20.062 1.00 94.81 117 LYS A N 1
ATOM 862 C CA . LYS A 1 117 ? -5.032 15.525 -19.846 1.00 94.81 117 LYS A CA 1
ATOM 863 C C . LYS A 1 117 ? -5.606 14.589 -20.905 1.00 94.81 117 LYS A C 1
ATOM 865 O O . LYS A 1 117 ? -6.668 14.844 -21.474 1.00 94.81 117 LYS A O 1
ATOM 870 N N . LYS A 1 118 ? -4.901 13.493 -21.160 1.00 94.94 118 LYS A N 1
ATOM 871 C CA . LYS A 1 118 ? -5.316 12.398 -22.033 1.00 94.94 118 LYS A CA 1
ATOM 872 C C . LYS A 1 118 ? -5.107 11.075 -21.305 1.00 94.94 118 LYS A C 1
ATOM 874 O O . LYS A 1 118 ? -4.128 10.907 -20.581 1.00 94.94 118 LYS A O 1
ATOM 879 N N . LYS A 1 119 ? -6.018 10.129 -21.537 1.00 95.44 119 LYS A N 1
ATOM 880 C CA . LYS A 1 119 ? -5.866 8.750 -21.067 1.00 95.44 119 LYS A CA 1
ATOM 881 C C . LYS A 1 119 ? -4.665 8.098 -21.741 1.00 95.44 119 LYS A C 1
ATOM 883 O O . LYS A 1 119 ? -4.567 8.084 -22.970 1.00 95.44 119 LYS A O 1
ATOM 888 N N . TYR A 1 120 ? -3.784 7.547 -20.927 1.00 94.81 120 TYR A N 1
ATOM 889 C CA . TYR A 1 120 ? -2.598 6.824 -21.344 1.00 94.81 120 TYR A CA 1
ATOM 890 C C . TYR A 1 120 ? -2.629 5.426 -20.750 1.00 94.81 120 TYR A C 1
ATOM 892 O O . TYR A 1 120 ? -2.896 5.271 -19.561 1.00 94.81 120 TYR A O 1
ATOM 900 N N . HIS A 1 121 ? -2.386 4.416 -21.580 1.00 95.12 121 HIS A N 1
ATOM 901 C CA . HIS A 1 121 ? -2.330 3.034 -21.129 1.00 95.12 121 HIS A CA 1
ATOM 902 C C . HIS A 1 121 ? -0.950 2.744 -20.542 1.00 95.12 121 HIS A C 1
ATOM 904 O O . HIS A 1 121 ? 0.052 2.773 -21.253 1.00 95.12 121 HIS A O 1
ATOM 910 N N . LEU A 1 122 ? -0.911 2.483 -19.240 1.00 93.69 122 LEU A N 1
ATOM 911 C CA . LEU A 1 122 ? 0.297 2.169 -18.497 1.00 93.69 122 LEU A CA 1
ATOM 912 C C . LEU A 1 122 ? 0.505 0.650 -18.536 1.00 93.69 122 LEU A C 1
ATOM 914 O O . LEU A 1 122 ? -0.224 -0.098 -17.886 1.00 93.69 122 LEU A O 1
ATOM 918 N N . THR A 1 123 ? 1.456 0.185 -19.348 1.00 92.81 123 THR A N 1
ATOM 919 C CA . THR A 1 123 ? 1.697 -1.248 -19.569 1.00 92.81 123 THR A CA 1
ATOM 920 C C . THR A 1 123 ? 3.178 -1.561 -19.708 1.00 92.81 123 THR A C 1
ATOM 922 O O . THR A 1 123 ? 3.919 -0.836 -20.362 1.00 92.81 123 THR A O 1
ATOM 925 N N . THR A 1 124 ? 3.602 -2.693 -19.150 1.00 93.56 124 THR A N 1
ATOM 926 C CA . THR A 1 124 ? 4.970 -3.207 -19.283 1.00 93.56 124 THR A CA 1
ATOM 927 C C . THR A 1 124 ? 5.219 -3.913 -20.618 1.00 93.56 124 THR A C 1
ATOM 929 O O . THR A 1 124 ? 6.366 -4.170 -20.968 1.00 93.56 124 THR A O 1
ATOM 932 N N . SER A 1 125 ? 4.169 -4.236 -21.384 1.00 92.12 125 SER A N 1
ATOM 933 C CA . SER A 1 125 ? 4.302 -4.968 -22.653 1.00 92.12 125 SER A CA 1
ATOM 934 C C . SER A 1 125 ? 4.975 -4.146 -23.752 1.00 92.12 125 SER A C 1
ATOM 936 O O . SER A 1 125 ? 5.628 -4.702 -24.629 1.00 92.12 125 SER A O 1
ATOM 938 N N . THR A 1 126 ? 4.791 -2.826 -23.720 1.00 89.50 126 THR A N 1
ATOM 939 C CA . THR A 1 126 ? 5.361 -1.879 -24.691 1.00 89.50 126 THR A CA 1
ATOM 940 C C . THR A 1 126 ? 6.309 -0.872 -24.047 1.00 89.50 126 THR A C 1
ATOM 942 O O . THR A 1 126 ? 6.910 -0.077 -24.763 1.00 89.50 126 THR A O 1
ATOM 945 N N . ASP A 1 127 ? 6.446 -0.903 -22.720 1.00 94.62 127 ASP A N 1
ATOM 946 C CA . ASP A 1 127 ? 7.313 -0.018 -21.946 1.00 94.62 127 ASP A CA 1
ATOM 947 C C . ASP A 1 127 ? 8.183 -0.837 -20.969 1.00 94.62 127 ASP A C 1
ATOM 949 O O . ASP A 1 127 ? 7.788 -1.102 -19.827 1.00 94.62 127 ASP A O 1
ATOM 953 N N . PRO A 1 128 ? 9.374 -1.283 -21.413 1.00 95.50 128 PRO A N 1
ATOM 954 C CA . PRO A 1 128 ? 10.310 -2.006 -20.555 1.00 95.50 128 PRO A CA 1
ATOM 955 C C . PRO A 1 128 ? 10.828 -1.158 -19.389 1.00 95.50 128 PRO A C 1
ATOM 957 O O . PRO A 1 128 ? 11.098 -1.696 -18.318 1.00 95.50 128 PRO A O 1
ATOM 960 N N . LEU A 1 129 ? 10.932 0.165 -19.565 1.00 97.06 129 LEU A N 1
ATOM 961 C CA . LEU A 1 129 ? 11.377 1.057 -18.500 1.00 97.06 129 LEU A CA 1
ATOM 962 C C . LEU A 1 129 ? 10.347 1.090 -17.368 1.00 97.06 129 LEU A C 1
ATOM 964 O O . LEU A 1 129 ? 10.727 1.009 -16.202 1.00 97.06 129 LEU A O 1
ATOM 968 N N . PHE A 1 130 ? 9.051 1.124 -17.687 1.00 97.81 130 PHE A N 1
ATOM 969 C CA . PHE A 1 130 ? 8.008 1.015 -16.670 1.00 97.81 130 PHE A CA 1
ATOM 970 C C . PHE A 1 130 ? 8.125 -0.283 -15.857 1.00 97.81 130 PHE A C 1
ATOM 972 O O . PHE A 1 130 ? 7.971 -0.247 -14.637 1.00 97.81 130 PHE A O 1
ATOM 979 N N . ALA A 1 131 ? 8.461 -1.411 -16.493 1.00 97.12 131 ALA A N 1
ATOM 980 C CA . ALA A 1 131 ? 8.669 -2.685 -15.796 1.00 97.12 131 ALA A CA 1
ATOM 981 C C . ALA A 1 131 ? 9.803 -2.617 -14.758 1.00 97.12 131 ALA A C 1
ATOM 983 O O . ALA A 1 131 ? 9.726 -3.268 -13.721 1.00 97.12 131 ALA A O 1
ATOM 984 N N . GLU A 1 132 ? 10.832 -1.807 -15.011 1.00 97.31 132 GLU A N 1
ATOM 985 C CA . GLU A 1 132 ? 11.943 -1.592 -14.080 1.00 97.31 132 GLU A CA 1
ATOM 986 C C . GLU A 1 132 ? 11.639 -0.559 -12.986 1.00 97.31 132 GLU A C 1
ATOM 988 O O . GLU A 1 132 ? 12.353 -0.513 -11.985 1.00 97.31 132 GLU A O 1
ATOM 993 N N . LEU A 1 133 ? 10.626 0.293 -13.180 1.00 98.44 133 LEU A N 1
ATOM 994 C CA . LEU A 1 133 ? 10.285 1.385 -12.266 1.00 98.44 133 LEU A CA 1
ATOM 995 C C . LEU A 1 133 ? 9.110 1.061 -11.347 1.00 98.44 133 LEU A C 1
ATOM 997 O O . LEU A 1 133 ? 9.149 1.451 -10.184 1.00 98.44 133 LEU A O 1
ATOM 1001 N N . ARG A 1 134 ? 8.071 0.386 -11.859 1.00 97.75 134 ARG A N 1
ATOM 1002 C CA . ARG A 1 134 ? 6.755 0.238 -11.210 1.00 97.75 134 ARG A CA 1
ATOM 1003 C C . ARG A 1 134 ? 6.828 -0.260 -9.767 1.00 97.75 134 ARG A C 1
ATOM 1005 O O . ARG A 1 134 ? 6.146 0.286 -8.901 1.00 97.75 134 ARG A O 1
ATOM 1012 N N . ASP A 1 135 ? 7.722 -1.213 -9.518 1.00 96.81 135 ASP A N 1
ATOM 1013 C CA . ASP A 1 135 ? 7.862 -1.893 -8.233 1.00 96.81 135 ASP A CA 1
ATOM 1014 C C . ASP A 1 135 ? 8.931 -1.263 -7.338 1.00 96.81 135 ASP A C 1
ATOM 1016 O O . ASP A 1 135 ? 9.114 -1.726 -6.218 1.00 96.81 135 ASP A O 1
ATOM 1020 N N . LEU A 1 136 ? 9.659 -0.233 -7.787 1.00 97.38 136 LEU A N 1
ATOM 1021 C CA . LEU A 1 136 ? 10.656 0.443 -6.954 1.00 97.38 136 LEU A CA 1
ATOM 1022 C C . LEU A 1 136 ? 9.975 1.314 -5.903 1.00 97.38 136 LEU A C 1
ATOM 1024 O O . LEU A 1 136 ? 8.991 1.994 -6.199 1.00 97.38 136 LEU A O 1
ATOM 1028 N N . ASN A 1 137 ? 10.561 1.382 -4.705 1.00 96.94 137 ASN A N 1
ATOM 1029 C CA . ASN A 1 137 ? 10.251 2.470 -3.780 1.00 96.94 137 ASN A CA 1
ATOM 1030 C C . ASN A 1 137 ? 10.535 3.811 -4.474 1.00 96.94 137 ASN A C 1
ATOM 1032 O O . ASN A 1 137 ? 11.563 3.970 -5.141 1.00 96.94 137 ASN A O 1
ATOM 1036 N N . PHE A 1 138 ? 9.641 4.784 -4.317 1.00 97.81 138 PHE A N 1
ATOM 1037 C CA . PHE A 1 138 ? 9.728 6.052 -5.035 1.00 97.81 138 PHE A CA 1
ATOM 1038 C C . PHE A 1 138 ? 11.032 6.813 -4.772 1.00 97.81 138 PHE A C 1
ATOM 1040 O O . PHE A 1 138 ? 11.556 7.475 -5.669 1.00 97.81 138 PHE A O 1
ATOM 1047 N N . SER A 1 139 ? 11.620 6.649 -3.582 1.00 94.94 139 SER A N 1
ATOM 1048 C CA . SER A 1 139 ? 12.930 7.221 -3.247 1.00 94.94 139 SER A CA 1
ATOM 1049 C C . SER A 1 139 ? 14.059 6.764 -4.188 1.00 94.94 139 SER A C 1
ATOM 1051 O O . SER A 1 139 ? 15.001 7.520 -4.434 1.00 94.94 139 SER A O 1
ATOM 1053 N N . ALA A 1 140 ? 13.951 5.571 -4.784 1.00 95.88 140 ALA A N 1
ATOM 1054 C CA . ALA A 1 140 ? 14.947 5.005 -5.694 1.00 95.88 140 ALA A CA 1
ATOM 1055 C C . ALA A 1 140 ? 14.719 5.373 -7.176 1.00 95.88 140 ALA A C 1
ATOM 1057 O O . ALA A 1 140 ? 15.643 5.257 -7.992 1.00 95.88 140 ALA A O 1
ATOM 1058 N N . VAL A 1 141 ? 13.521 5.849 -7.539 1.00 97.94 141 VAL A N 1
ATOM 1059 C CA . VAL A 1 141 ? 13.117 6.117 -8.934 1.00 97.94 141 VAL A CA 1
ATOM 1060 C C . VAL A 1 141 ? 14.007 7.171 -9.588 1.00 97.94 141 VAL A C 1
ATOM 1062 O O . VAL A 1 141 ? 14.511 6.951 -10.688 1.00 97.94 141 VAL A O 1
ATOM 1065 N N . GLY A 1 142 ? 14.288 8.284 -8.902 1.00 97.12 142 GLY A N 1
ATOM 1066 C CA . GLY A 1 142 ? 15.122 9.360 -9.455 1.00 97.12 142 GLY A CA 1
ATOM 1067 C C . GLY A 1 142 ? 16.532 8.889 -9.833 1.00 97.12 142 GLY A C 1
ATOM 1068 O O . GLY A 1 142 ? 17.023 9.182 -10.925 1.00 97.12 142 GLY A O 1
ATOM 1069 N N . LYS A 1 143 ? 17.163 8.077 -8.972 1.00 96.94 143 LYS A N 1
ATOM 1070 C CA . LYS A 1 143 ? 18.481 7.476 -9.235 1.00 96.94 143 LYS A CA 1
ATOM 1071 C C . LYS A 1 143 ? 18.433 6.527 -10.434 1.00 96.94 143 LYS A C 1
ATOM 1073 O O . LYS A 1 143 ? 19.362 6.509 -11.241 1.00 96.94 143 LYS A O 1
ATOM 1078 N N . LYS A 1 144 ? 17.362 5.737 -10.563 1.00 97.81 144 LYS A N 1
ATOM 1079 C CA . LYS A 1 144 ? 17.167 4.822 -11.694 1.00 97.81 144 LYS A CA 1
ATOM 1080 C C . LYS A 1 144 ? 16.981 5.580 -13.012 1.00 97.81 144 LYS A C 1
ATOM 1082 O O . LYS A 1 144 ? 17.677 5.260 -13.972 1.00 97.81 144 LYS A O 1
ATOM 1087 N N . LEU A 1 145 ? 16.134 6.610 -13.040 1.00 97.94 145 LEU A N 1
ATOM 1088 C CA . LEU A 1 145 ? 15.914 7.459 -14.217 1.00 97.94 145 LEU A CA 1
ATOM 1089 C C . LEU A 1 145 ? 17.200 8.153 -14.672 1.00 97.94 145 LEU A C 1
ATOM 1091 O O . LEU A 1 145 ? 17.517 8.137 -15.857 1.00 97.94 145 LEU A O 1
ATOM 1095 N N . ASN A 1 146 ? 17.986 8.692 -13.737 1.00 96.94 146 ASN A N 1
ATOM 1096 C CA . ASN A 1 146 ? 19.265 9.324 -14.055 1.00 96.94 146 ASN A CA 1
ATOM 1097 C C . ASN A 1 146 ? 20.263 8.335 -14.696 1.00 96.94 146 ASN A C 1
ATOM 1099 O O . ASN A 1 146 ? 20.875 8.651 -15.714 1.00 96.94 146 ASN A O 1
ATOM 1103 N N . ARG A 1 147 ? 20.368 7.105 -14.170 1.00 97.50 147 ARG A N 1
ATOM 1104 C CA . ARG A 1 147 ? 21.197 6.044 -14.775 1.00 97.50 147 ARG A CA 1
ATOM 1105 C C . ARG A 1 147 ? 20.750 5.699 -16.197 1.00 97.50 147 ARG A C 1
ATOM 1107 O O . ARG A 1 147 ? 21.594 5.538 -17.074 1.00 97.50 147 ARG A O 1
ATOM 1114 N N . VAL A 1 148 ? 19.439 5.587 -16.424 1.00 96.88 148 VAL A N 1
ATOM 1115 C CA . VAL A 1 148 ? 18.878 5.315 -17.758 1.00 96.88 148 VAL A CA 1
ATOM 1116 C C . VAL A 1 148 ? 19.168 6.475 -18.712 1.00 96.88 148 VAL A C 1
ATOM 1118 O O . VAL A 1 148 ? 19.578 6.226 -19.839 1.00 96.88 148 VAL A O 1
ATOM 1121 N N . ALA A 1 149 ? 19.048 7.725 -18.253 1.00 95.25 149 ALA A N 1
ATOM 1122 C CA . ALA A 1 149 ? 19.378 8.907 -19.046 1.00 95.25 149 ALA A CA 1
ATOM 1123 C C . ALA A 1 149 ? 20.848 8.927 -19.492 1.00 95.25 149 ALA A C 1
ATOM 1125 O O . ALA A 1 149 ? 21.120 9.159 -20.668 1.00 95.25 149 ALA A O 1
ATOM 1126 N N . HIS A 1 150 ? 21.786 8.632 -18.585 1.00 95.31 150 HIS A N 1
ATOM 1127 C CA . HIS A 1 150 ? 23.210 8.559 -18.922 1.00 95.31 150 HIS A CA 1
ATOM 1128 C C . HIS A 1 150 ? 23.520 7.442 -19.918 1.00 95.31 150 HIS A C 1
ATOM 1130 O O . HIS A 1 150 ? 24.183 7.702 -20.919 1.00 95.31 150 HIS A O 1
ATOM 1136 N N . ARG A 1 151 ? 22.999 6.228 -19.691 1.00 95.44 151 ARG A N 1
ATOM 1137 C CA . ARG A 1 151 ? 23.172 5.121 -20.643 1.00 95.44 151 ARG A CA 1
ATOM 1138 C C . ARG A 1 151 ? 22.641 5.499 -22.025 1.00 95.44 151 ARG A C 1
ATOM 1140 O O . ARG A 1 151 ? 23.310 5.280 -23.026 1.00 95.44 151 ARG A O 1
ATOM 1147 N N . LEU A 1 152 ? 21.442 6.074 -22.081 1.00 93.00 152 LEU A N 1
ATOM 1148 C CA . LEU A 1 152 ? 20.805 6.402 -23.348 1.00 93.00 152 LEU A CA 1
ATOM 1149 C C . LEU A 1 152 ? 21.589 7.479 -24.112 1.00 93.00 152 LEU A C 1
ATOM 1151 O O . LEU A 1 152 ? 21.752 7.380 -25.325 1.00 93.00 152 LEU A O 1
ATOM 1155 N N . ASP A 1 153 ? 22.122 8.481 -23.412 1.00 90.38 153 ASP A N 1
ATOM 1156 C CA . ASP A 1 153 ? 23.008 9.487 -24.003 1.00 90.38 153 ASP A CA 1
ATOM 1157 C C . ASP A 1 153 ? 24.288 8.865 -24.599 1.00 90.38 153 ASP A C 1
ATOM 1159 O O . ASP A 1 153 ? 24.681 9.208 -25.718 1.00 90.38 153 ASP A O 1
ATOM 1163 N N . GLU A 1 154 ? 24.903 7.900 -23.908 1.00 91.38 154 GLU A N 1
ATOM 1164 C CA . GLU A 1 154 ? 26.036 7.124 -24.434 1.00 91.38 154 GLU A CA 1
ATOM 1165 C C . GLU A 1 154 ? 25.651 6.304 -25.678 1.00 91.38 154 GLU A C 1
ATOM 1167 O O . GLU A 1 154 ? 26.365 6.343 -26.686 1.00 91.38 154 GLU A O 1
ATOM 1172 N N . ASP A 1 155 ? 24.493 5.638 -25.659 1.00 90.69 155 ASP A N 1
ATOM 1173 C CA . ASP A 1 155 ? 23.980 4.842 -26.781 1.00 90.69 155 ASP A CA 1
ATOM 1174 C C . ASP A 1 155 ? 23.714 5.706 -28.032 1.00 90.69 155 ASP A C 1
ATOM 1176 O O . ASP A 1 155 ? 24.017 5.298 -29.158 1.00 90.69 155 ASP A O 1
ATOM 1180 N N . TYR A 1 156 ? 23.219 6.939 -27.867 1.00 88.69 156 TYR A N 1
ATOM 1181 C CA . TYR A 1 156 ? 23.088 7.899 -28.972 1.00 88.69 156 TYR A CA 1
ATOM 1182 C C . TYR A 1 156 ? 24.456 8.350 -29.506 1.00 88.69 156 TYR A C 1
ATOM 1184 O O . TYR A 1 156 ? 24.659 8.416 -30.725 1.00 88.69 156 TYR A O 1
ATOM 1192 N N . LYS A 1 157 ? 25.423 8.607 -28.615 1.00 87.62 157 LYS A N 1
ATOM 1193 C CA . LYS A 1 157 ? 26.797 8.990 -28.982 1.00 87.62 157 LYS A CA 1
ATOM 1194 C C . LYS A 1 157 ? 27.577 7.860 -29.654 1.00 87.62 157 LYS A C 1
ATOM 1196 O O . LYS A 1 157 ? 28.524 8.137 -30.396 1.00 87.62 157 LYS A O 1
ATOM 1201 N N . ALA A 1 158 ? 27.175 6.599 -29.484 1.00 84.38 158 ALA A N 1
ATOM 1202 C CA . ALA A 1 158 ? 27.753 5.463 -30.205 1.00 84.38 158 ALA A CA 1
ATOM 1203 C C . ALA A 1 158 ? 27.708 5.658 -31.733 1.00 84.38 158 ALA A C 1
ATOM 1205 O O . ALA A 1 158 ? 28.600 5.196 -32.444 1.00 84.38 158 ALA A O 1
ATOM 1206 N N . ARG A 1 159 ? 26.748 6.441 -32.243 1.00 81.31 159 ARG A N 1
ATOM 1207 C CA . ARG A 1 159 ? 26.709 6.859 -33.647 1.00 81.31 159 ARG A CA 1
ATOM 1208 C C . ARG A 1 159 ? 28.004 7.522 -34.121 1.00 81.31 159 ARG A C 1
ATOM 1210 O O . ARG A 1 159 ? 28.446 7.241 -35.229 1.00 81.31 159 ARG A O 1
ATOM 1217 N N . PHE A 1 160 ? 28.616 8.396 -33.318 1.00 81.69 160 PHE A N 1
ATOM 1218 C CA . PHE A 1 160 ? 29.846 9.103 -33.707 1.00 81.69 160 PHE A CA 1
ATOM 1219 C C . PHE A 1 160 ? 31.042 8.154 -33.874 1.00 81.69 160 PHE A C 1
ATOM 1221 O O . PHE A 1 160 ? 32.024 8.495 -34.533 1.00 81.69 160 PHE A O 1
ATOM 1228 N N . HIS A 1 161 ? 30.943 6.946 -33.318 1.00 83.06 161 HIS A N 1
ATOM 1229 C CA . HIS A 1 161 ? 31.937 5.890 -33.458 1.00 83.06 161 HIS A CA 1
ATOM 1230 C C . HIS A 1 161 ? 31.702 5.014 -34.703 1.00 83.06 161 HIS A C 1
ATOM 1232 O O . HIS A 1 161 ? 32.612 4.292 -35.113 1.00 83.06 161 HIS A O 1
ATOM 1238 N N . ALA A 1 162 ? 30.523 5.089 -35.337 1.00 83.69 162 ALA A N 1
ATOM 1239 C CA . ALA A 1 162 ? 30.209 4.370 -36.569 1.00 83.69 162 ALA A CA 1
ATOM 1240 C C . ALA A 1 162 ? 30.852 5.067 -37.780 1.00 83.69 162 ALA A C 1
ATOM 1242 O O . ALA A 1 162 ? 30.380 6.104 -38.247 1.00 83.69 162 ALA A O 1
ATOM 1243 N N . LYS A 1 163 ? 31.941 4.488 -38.297 1.00 87.69 163 LYS A N 1
ATOM 1244 C CA . LYS A 1 163 ? 32.723 5.042 -39.419 1.00 87.69 163 LYS A CA 1
ATOM 1245 C C . LYS A 1 163 ? 32.473 4.326 -40.744 1.00 87.69 163 LYS A C 1
ATOM 1247 O O . LYS A 1 163 ? 32.763 4.883 -41.798 1.00 87.69 163 LYS A O 1
ATOM 1252 N N . THR A 1 164 ? 31.957 3.097 -40.708 1.00 91.38 164 THR A N 1
ATOM 1253 C CA . THR A 1 164 ? 31.707 2.289 -41.909 1.00 91.38 164 THR A CA 1
ATOM 1254 C C . THR A 1 164 ? 30.217 2.203 -42.238 1.00 91.38 164 THR A C 1
ATOM 1256 O O . THR A 1 164 ? 29.359 2.309 -41.362 1.00 91.38 164 THR A O 1
ATOM 1259 N N . VAL A 1 165 ? 29.891 1.975 -43.514 1.00 89.88 165 VAL A N 1
ATOM 1260 C CA . VAL A 1 165 ? 28.499 1.814 -43.976 1.00 89.88 165 VAL A CA 1
ATOM 1261 C C . VAL A 1 165 ? 27.750 0.697 -43.224 1.00 89.88 165 VAL A C 1
ATOM 1263 O O . VAL A 1 165 ? 26.613 0.943 -42.821 1.00 89.88 165 VAL A O 1
ATOM 1266 N N . PRO A 1 166 ? 28.346 -0.485 -42.949 1.00 91.81 166 PRO A N 1
ATOM 1267 C CA . PRO A 1 166 ? 27.708 -1.494 -42.103 1.00 91.81 166 PRO A CA 1
ATOM 1268 C C . PRO A 1 166 ? 27.377 -0.982 -40.695 1.00 91.81 166 PRO A C 1
ATOM 1270 O O . PRO A 1 166 ? 26.243 -1.127 -40.256 1.00 91.81 166 PRO A O 1
ATOM 1273 N N . GLN A 1 167 ? 28.313 -0.293 -40.029 1.00 88.00 167 GLN A N 1
ATOM 1274 C CA . GLN A 1 167 ? 28.093 0.264 -38.687 1.00 88.00 167 GLN A CA 1
ATOM 1275 C C . GLN A 1 167 ? 26.985 1.329 -38.672 1.00 88.00 167 GLN A C 1
ATOM 1277 O O . GLN A 1 167 ? 26.194 1.393 -37.732 1.00 88.00 167 GLN A O 1
ATOM 1282 N N . LEU A 1 168 ? 26.900 2.152 -39.723 1.00 86.50 168 LEU A N 1
ATOM 1283 C CA . LEU A 1 168 ? 25.824 3.132 -39.880 1.00 86.50 168 LEU A CA 1
ATOM 1284 C C . LEU A 1 168 ? 24.466 2.451 -40.080 1.00 86.50 168 LEU A C 1
ATOM 1286 O O . LEU A 1 168 ? 23.486 2.864 -39.461 1.00 86.50 168 LEU A O 1
ATOM 1290 N N . ARG A 1 169 ? 24.401 1.395 -40.902 1.00 88.00 169 ARG A N 1
ATOM 1291 C CA . ARG A 1 169 ? 23.175 0.610 -41.102 1.00 88.00 169 ARG A CA 1
ATOM 1292 C C . ARG A 1 169 ? 22.716 -0.044 -39.799 1.00 88.00 169 ARG A C 1
ATOM 1294 O O . ARG A 1 169 ? 21.532 0.016 -39.478 1.00 88.00 169 ARG A O 1
ATOM 1301 N N . ASP A 1 170 ? 23.649 -0.606 -39.037 1.00 88.56 170 ASP A N 1
ATOM 1302 C CA . ASP A 1 170 ? 23.361 -1.235 -37.748 1.00 88.56 170 ASP A CA 1
ATOM 1303 C C . ASP A 1 170 ? 22.842 -0.211 -36.727 1.00 88.56 170 ASP A C 1
ATOM 1305 O O . ASP A 1 170 ? 21.885 -0.490 -36.004 1.00 88.56 170 ASP A O 1
ATOM 1309 N N . PHE A 1 171 ? 23.408 1.002 -36.696 1.00 88.38 171 PHE A N 1
ATOM 1310 C CA . PHE A 1 171 ? 22.901 2.086 -35.850 1.00 88.38 171 PHE A CA 1
ATOM 1311 C C . PHE A 1 171 ? 21.486 2.522 -36.255 1.00 88.38 171 PHE A C 1
ATOM 1313 O O . PHE A 1 171 ? 20.612 2.634 -35.398 1.00 88.38 171 PHE A O 1
ATOM 1320 N N . VAL A 1 172 ? 21.231 2.733 -37.552 1.00 88.38 172 VAL A N 1
ATOM 1321 C CA . VAL A 1 172 ? 19.891 3.092 -38.053 1.00 88.38 172 VAL A CA 1
ATOM 1322 C C . VAL A 1 172 ? 18.865 2.011 -37.697 1.00 88.38 172 VAL A C 1
ATOM 1324 O O . VAL A 1 172 ? 17.751 2.348 -37.305 1.00 88.38 172 VAL A O 1
ATOM 1327 N N . GLY A 1 173 ? 19.253 0.732 -37.738 1.00 89.81 173 GLY A N 1
ATOM 1328 C CA . GLY A 1 173 ? 18.409 -0.379 -37.289 1.00 89.81 173 GLY A CA 1
ATOM 1329 C C . GLY A 1 173 ? 18.044 -0.325 -35.799 1.00 89.81 173 GLY A C 1
ATOM 1330 O O . GLY A 1 173 ? 16.952 -0.745 -35.426 1.00 89.81 173 GLY A O 1
ATOM 1331 N N . LYS A 1 174 ? 18.916 0.230 -34.948 1.00 88.88 174 LYS A N 1
ATOM 1332 C CA . LYS A 1 174 ? 18.676 0.402 -33.501 1.00 88.88 174 LYS A CA 1
ATOM 1333 C C . LYS A 1 174 ? 17.969 1.714 -33.143 1.00 88.88 174 LYS A C 1
ATOM 1335 O O . LYS A 1 174 ? 17.371 1.807 -32.073 1.00 88.88 174 LYS A O 1
ATOM 1340 N N . LEU A 1 175 ? 18.014 2.719 -34.021 1.00 87.06 175 LEU A N 1
ATOM 1341 C CA . LEU A 1 175 ? 17.547 4.081 -33.739 1.00 87.06 175 LEU A CA 1
ATOM 1342 C C . LEU A 1 175 ? 16.073 4.146 -33.314 1.00 87.06 175 LEU A C 1
ATOM 1344 O O . LEU A 1 175 ? 15.740 4.926 -32.426 1.00 87.06 175 LEU A O 1
ATOM 1348 N N . GLY A 1 176 ? 15.206 3.325 -33.913 1.00 88.00 176 GLY A N 1
ATOM 1349 C CA . GLY A 1 176 ? 13.792 3.262 -33.531 1.00 88.00 176 GLY A CA 1
ATOM 1350 C C . GLY A 1 176 ? 13.601 2.840 -32.071 1.00 88.00 176 GLY A C 1
ATOM 1351 O O . GLY A 1 176 ? 12.864 3.492 -31.339 1.00 88.00 176 GLY A O 1
ATOM 1352 N N . GLY A 1 177 ? 14.340 1.820 -31.620 1.00 90.06 177 GLY A N 1
ATOM 1353 C CA . GLY A 1 177 ? 14.317 1.374 -30.224 1.00 90.06 177 GLY A CA 1
ATOM 1354 C C . GLY A 1 177 ? 14.822 2.446 -29.258 1.00 90.06 177 GLY A C 1
ATOM 1355 O O . GLY A 1 177 ? 14.175 2.706 -28.247 1.00 90.06 177 GLY A O 1
ATOM 1356 N N . LEU A 1 178 ? 15.916 3.136 -29.611 1.00 90.00 178 LEU A N 1
ATOM 1357 C CA . LEU A 1 178 ? 16.442 4.254 -28.815 1.00 90.00 178 LEU A CA 1
ATOM 1358 C C . LEU A 1 178 ? 15.431 5.404 -28.695 1.00 90.00 178 LEU A C 1
ATOM 1360 O O . LEU A 1 178 ? 15.289 5.985 -27.624 1.00 90.00 178 LEU A O 1
ATOM 1364 N N . GLN A 1 179 ? 14.696 5.718 -29.769 1.00 89.19 179 GLN A N 1
ATOM 1365 C CA . GLN A 1 179 ? 13.650 6.746 -29.743 1.00 89.19 179 GLN A CA 1
ATOM 1366 C C . GLN A 1 179 ? 12.474 6.355 -28.841 1.00 89.19 179 GLN A C 1
ATOM 1368 O O . GLN A 1 179 ? 12.006 7.191 -28.067 1.00 89.19 179 GLN A O 1
ATOM 1373 N N . THR A 1 180 ? 12.016 5.102 -28.911 1.00 90.44 180 THR A N 1
ATOM 1374 C CA . THR A 1 180 ? 10.963 4.585 -28.024 1.00 90.44 180 THR A CA 1
ATOM 1375 C C . THR A 1 180 ? 11.395 4.649 -26.561 1.00 90.44 180 THR A C 1
ATOM 1377 O O . THR A 1 180 ? 10.653 5.152 -25.720 1.00 90.44 180 THR A O 1
ATOM 1380 N N . GLU A 1 181 ? 12.618 4.217 -26.260 1.00 92.69 181 GLU A N 1
ATOM 1381 C CA . GLU A 1 181 ? 13.171 4.267 -24.908 1.00 92.69 181 GLU A CA 1
ATOM 1382 C C . GLU A 1 181 ? 13.343 5.706 -24.398 1.00 92.69 181 GLU A C 1
ATOM 1384 O O . GLU A 1 181 ? 13.007 6.011 -23.254 1.00 92.69 181 GLU A O 1
ATOM 1389 N N . HIS A 1 182 ? 13.774 6.629 -25.261 1.00 91.38 182 HIS A N 1
ATOM 1390 C CA . HIS A 1 182 ? 13.846 8.051 -24.931 1.00 91.38 182 HIS A CA 1
ATOM 1391 C C . HIS A 1 182 ? 12.470 8.647 -24.606 1.00 91.38 182 HIS A C 1
ATOM 1393 O O . HIS A 1 182 ? 12.339 9.487 -23.711 1.00 91.38 182 HIS A O 1
ATOM 1399 N N . GLN A 1 183 ? 11.429 8.235 -25.334 1.00 91.56 183 GLN A N 1
ATOM 1400 C CA . GLN A 1 183 ? 10.063 8.675 -25.072 1.00 91.56 183 GLN A CA 1
ATOM 1401 C C . GLN A 1 183 ? 9.556 8.151 -23.721 1.00 91.56 183 GLN A C 1
ATOM 1403 O O . GLN A 1 183 ? 8.988 8.933 -22.957 1.00 91.56 183 GLN A O 1
ATOM 1408 N N . ALA A 1 184 ? 9.820 6.882 -23.396 1.00 94.56 184 ALA A N 1
ATOM 1409 C CA . ALA A 1 184 ? 9.504 6.305 -22.089 1.00 94.56 184 ALA A CA 1
ATOM 1410 C C . ALA A 1 184 ? 10.251 7.028 -20.952 1.00 94.56 184 ALA A C 1
ATOM 1412 O O . ALA A 1 184 ? 9.647 7.409 -19.948 1.00 94.56 184 ALA A O 1
ATOM 1413 N N . LEU A 1 185 ? 11.547 7.314 -21.131 1.00 95.88 185 LEU A N 1
ATOM 1414 C CA . LEU A 1 185 ? 12.347 8.071 -20.163 1.00 95.88 185 LEU A CA 1
ATOM 1415 C C . LEU A 1 185 ? 11.762 9.464 -19.904 1.00 95.88 185 LEU A C 1
ATOM 1417 O O . LEU A 1 185 ? 11.624 9.873 -18.749 1.00 95.88 185 LEU A O 1
ATOM 1421 N N . ARG A 1 186 ? 11.389 10.191 -20.963 1.00 94.06 186 ARG A N 1
ATOM 1422 C CA . ARG A 1 186 ? 10.753 11.509 -20.845 1.00 94.06 186 ARG A CA 1
ATOM 1423 C C . ARG A 1 186 ? 9.411 11.425 -20.116 1.00 94.06 186 ARG A C 1
ATOM 1425 O O . ARG A 1 186 ? 9.162 12.236 -19.226 1.00 94.06 186 ARG A O 1
ATOM 1432 N N . LEU A 1 187 ? 8.565 10.457 -20.473 1.00 94.94 187 LEU A N 1
ATOM 1433 C CA . LEU A 1 187 ? 7.276 10.229 -19.818 1.00 94.94 187 LEU A CA 1
ATOM 1434 C C . LEU A 1 187 ? 7.461 10.016 -18.314 1.00 94.94 187 LEU A C 1
ATOM 1436 O O . LEU A 1 187 ? 6.859 10.730 -17.512 1.00 94.94 187 LEU A O 1
ATOM 1440 N N . HIS A 1 188 ? 8.320 9.073 -17.928 1.00 97.12 188 HIS A N 1
ATOM 1441 C CA . HIS A 1 188 ? 8.507 8.724 -16.524 1.00 97.12 188 HIS A CA 1
ATOM 1442 C C . HIS A 1 188 ? 9.232 9.809 -15.726 1.00 97.12 188 HIS A C 1
ATOM 1444 O O . HIS A 1 188 ? 8.926 9.988 -14.546 1.00 97.12 188 HIS A O 1
ATOM 1450 N N . THR A 1 189 ? 10.116 10.587 -16.358 1.00 96.50 189 THR A N 1
ATOM 1451 C CA . THR A 1 189 ? 10.690 11.799 -15.750 1.00 96.50 189 THR A CA 1
ATOM 1452 C C . THR A 1 189 ? 9.591 12.809 -15.432 1.00 96.50 189 THR A C 1
ATOM 1454 O O . THR A 1 189 ? 9.458 13.214 -14.280 1.00 96.50 189 THR A O 1
ATOM 1457 N N . GLY A 1 190 ? 8.724 13.119 -16.401 1.00 94.94 190 GLY A N 1
ATOM 1458 C CA . GLY A 1 190 ? 7.606 14.044 -16.200 1.00 94.94 190 GLY A CA 1
ATOM 1459 C C . GLY A 1 190 ? 6.607 13.578 -15.141 1.00 94.94 190 GLY A C 1
ATOM 1460 O O . GLY A 1 190 ? 6.218 14.359 -14.277 1.00 94.94 190 GLY A O 1
ATOM 1461 N N . VAL A 1 191 ? 6.231 12.294 -15.143 1.00 96.62 191 VAL A N 1
ATOM 1462 C CA . VAL A 1 191 ? 5.363 11.722 -14.097 1.00 96.62 191 VAL A CA 1
ATOM 1463 C C . VAL A 1 191 ? 6.032 11.825 -12.722 1.00 96.62 191 VAL A C 1
ATOM 1465 O O . VAL A 1 191 ? 5.390 12.226 -11.757 1.00 96.62 191 VAL A O 1
ATOM 1468 N N . SER A 1 192 ? 7.330 11.529 -12.619 1.00 96.94 192 SER A N 1
ATOM 1469 C CA . SER A 1 192 ? 8.061 11.610 -11.344 1.00 96.94 192 SER A CA 1
ATOM 1470 C C . SER A 1 192 ? 8.157 13.049 -10.827 1.00 96.94 192 SER A C 1
ATOM 1472 O O . SER A 1 192 ? 8.006 13.283 -9.629 1.00 96.94 192 SER A O 1
ATOM 1474 N N . GLU A 1 193 ? 8.343 14.023 -11.719 1.00 94.50 193 GLU A N 1
ATOM 1475 C CA . GLU A 1 193 ? 8.316 15.452 -11.390 1.00 94.50 193 GLU A CA 1
ATOM 1476 C C . GLU A 1 193 ? 6.932 15.933 -10.940 1.00 94.50 193 GLU A C 1
ATOM 1478 O O . GLU A 1 193 ? 6.848 16.812 -10.085 1.00 94.50 193 GLU A O 1
ATOM 1483 N N . MET A 1 194 ? 5.846 15.349 -11.459 1.00 94.69 194 MET A N 1
ATOM 1484 C CA . MET A 1 194 ? 4.488 15.626 -10.977 1.00 94.69 194 MET A CA 1
ATOM 1485 C C . MET A 1 194 ? 4.233 15.049 -9.577 1.00 94.69 194 MET A C 1
ATOM 1487 O O . MET A 1 194 ? 3.571 15.694 -8.766 1.00 94.69 194 MET A O 1
ATOM 1491 N N . LEU A 1 195 ? 4.767 13.859 -9.278 1.00 96.19 195 LEU A N 1
ATOM 1492 C CA . LEU A 1 195 ? 4.595 13.189 -7.982 1.00 96.19 195 LEU A CA 1
ATOM 1493 C C . LEU A 1 195 ? 5.430 13.841 -6.867 1.00 96.19 195 LEU A C 1
ATOM 1495 O O . LEU A 1 195 ? 4.936 14.049 -5.761 1.00 96.19 195 LEU A O 1
ATOM 1499 N N . ALA A 1 196 ? 6.682 14.209 -7.152 1.00 95.88 196 ALA A N 1
ATOM 1500 C CA . ALA A 1 196 ? 7.634 14.717 -6.161 1.00 95.88 196 ALA A CA 1
ATOM 1501 C C . ALA A 1 196 ? 7.144 15.893 -5.280 1.00 95.88 196 ALA A C 1
ATOM 1503 O O . ALA A 1 196 ? 7.411 15.872 -4.075 1.00 95.88 196 ALA A O 1
ATOM 1504 N N . PRO A 1 197 ? 6.461 16.938 -5.793 1.00 95.50 197 PRO A N 1
ATOM 1505 C CA . PRO A 1 197 ? 5.947 18.007 -4.937 1.00 95.50 197 PRO A CA 1
ATOM 1506 C C . PRO A 1 197 ? 4.781 17.549 -4.051 1.00 95.50 197 PRO A C 1
ATOM 1508 O O . PRO A 1 197 ? 4.648 18.047 -2.935 1.00 95.50 197 PRO A O 1
ATOM 1511 N N . LEU A 1 198 ? 3.967 16.587 -4.500 1.00 94.81 198 LEU A N 1
ATOM 1512 C CA . LEU A 1 198 ? 2.847 16.053 -3.718 1.00 94.81 198 LEU A CA 1
ATOM 1513 C C . LEU A 1 198 ? 3.359 15.275 -2.500 1.00 94.81 198 LEU A C 1
ATOM 1515 O O . LEU A 1 198 ? 2.893 15.506 -1.383 1.00 94.81 198 LEU A O 1
ATOM 1519 N N . THR A 1 199 ? 4.394 14.450 -2.689 1.00 95.88 199 THR A N 1
ATOM 1520 C CA . THR A 1 199 ? 5.040 13.683 -1.607 1.00 95.88 199 THR A CA 1
ATOM 1521 C C . THR A 1 199 ? 5.839 14.551 -0.630 1.00 95.88 199 THR A C 1
ATOM 1523 O O . THR A 1 199 ? 6.254 14.077 0.420 1.00 95.88 199 THR A O 1
ATOM 1526 N N . ARG A 1 200 ? 6.102 15.819 -0.971 1.00 95.38 200 ARG A N 1
ATOM 1527 C CA . ARG A 1 200 ? 6.792 16.801 -0.109 1.00 95.38 200 ARG A CA 1
ATOM 1528 C C . ARG A 1 200 ? 5.836 17.801 0.540 1.00 95.38 200 ARG A C 1
ATOM 1530 O O . ARG A 1 200 ? 6.282 18.728 1.214 1.00 95.38 200 ARG A O 1
ATOM 1537 N N . SER A 1 201 ? 4.533 17.656 0.309 1.00 95.31 201 SER A N 1
ATOM 1538 C CA . SER A 1 201 ? 3.533 18.522 0.925 1.00 95.31 201 SER A CA 1
ATOM 1539 C C . SER A 1 201 ? 3.426 18.261 2.431 1.00 95.31 201 SER A C 1
ATOM 1541 O O . SER A 1 201 ? 3.619 17.137 2.895 1.00 95.31 201 SER A O 1
ATOM 1543 N N . GLN A 1 202 ? 3.076 19.298 3.197 1.00 95.56 202 GLN A N 1
ATOM 1544 C CA . GLN A 1 202 ? 2.881 19.182 4.648 1.00 95.56 202 GLN A CA 1
ATOM 1545 C C . GLN A 1 202 ? 1.790 18.162 4.995 1.00 95.56 202 GLN A C 1
ATOM 1547 O O . GLN A 1 202 ? 1.954 17.370 5.916 1.00 95.56 202 GLN A O 1
ATOM 1552 N N . LEU A 1 203 ? 0.703 18.135 4.215 1.00 93.62 203 LEU A N 1
ATOM 1553 C CA . LEU A 1 203 ? -0.398 17.197 4.417 1.00 93.62 203 LEU A CA 1
ATOM 1554 C C . LEU A 1 203 ? 0.041 15.741 4.206 1.00 93.62 203 LEU A C 1
ATOM 1556 O O . LEU A 1 203 ? -0.292 14.879 5.017 1.00 93.62 203 LEU A O 1
ATOM 1560 N N . PHE A 1 204 ? 0.814 15.473 3.147 1.00 95.94 204 PHE A N 1
ATOM 1561 C CA . PHE A 1 204 ? 1.362 14.142 2.891 1.00 95.94 204 PHE A CA 1
ATOM 1562 C C . PHE A 1 204 ? 2.310 13.714 4.014 1.00 95.94 204 PHE A C 1
ATOM 1564 O O . PHE A 1 204 ? 2.161 12.619 4.551 1.00 95.94 204 PHE A O 1
ATOM 1571 N N . GLY A 1 205 ? 3.232 14.599 4.412 1.00 97.00 205 GLY A N 1
ATOM 1572 C CA . GLY A 1 205 ? 4.161 14.344 5.513 1.00 97.00 205 GLY A CA 1
ATOM 1573 C C . GLY A 1 205 ? 3.438 14.035 6.823 1.00 97.00 205 GLY A C 1
ATOM 1574 O O . GLY A 1 205 ? 3.744 13.033 7.463 1.00 97.00 205 GLY A O 1
ATOM 1575 N N . LYS A 1 206 ? 2.420 14.830 7.179 1.00 97.94 206 LYS A N 1
ATOM 1576 C CA . LYS A 1 206 ? 1.632 14.622 8.401 1.00 97.94 206 LYS A CA 1
ATOM 1577 C C . LYS A 1 206 ? 0.836 13.320 8.370 1.00 97.94 206 LYS A C 1
ATOM 1579 O O . LYS A 1 206 ? 0.822 12.589 9.357 1.00 97.94 206 LYS A O 1
ATOM 1584 N N . SER A 1 207 ? 0.197 13.010 7.241 1.00 97.69 207 SER A N 1
ATOM 1585 C CA . SER A 1 207 ? -0.517 11.742 7.069 1.00 97.69 207 SER A CA 1
ATOM 1586 C C . SER A 1 207 ? 0.429 10.550 7.224 1.00 97.69 207 SER A C 1
ATOM 1588 O O . SER A 1 207 ? 0.115 9.615 7.958 1.00 97.69 207 SER A O 1
ATOM 1590 N N . LEU A 1 208 ? 1.602 10.595 6.586 1.00 97.81 208 LEU A N 1
ATOM 1591 C CA . LEU A 1 208 ? 2.580 9.512 6.647 1.00 97.81 208 LEU A CA 1
ATOM 1592 C C . LEU A 1 208 ? 3.157 9.332 8.060 1.00 97.81 208 LEU A C 1
ATOM 1594 O O . LEU A 1 208 ? 3.255 8.201 8.530 1.00 97.81 208 LEU A O 1
ATOM 1598 N N . GLU A 1 209 ? 3.456 10.431 8.757 1.00 98.25 209 GLU A N 1
ATOM 1599 C CA . GLU A 1 209 ? 3.899 10.430 10.159 1.00 98.25 209 GLU A CA 1
ATOM 1600 C C . GLU A 1 209 ? 2.876 9.719 11.063 1.00 98.25 209 GLU A C 1
ATOM 1602 O O . GLU A 1 209 ? 3.228 8.814 11.821 1.00 98.25 209 GLU A O 1
ATOM 1607 N N . ILE A 1 210 ? 1.589 10.072 10.940 1.00 98.69 210 ILE A N 1
ATOM 1608 C CA . ILE A 1 210 ? 0.505 9.433 11.700 1.00 98.69 210 ILE A CA 1
ATOM 1609 C C . ILE A 1 210 ? 0.447 7.933 11.388 1.00 98.69 210 ILE A C 1
ATOM 1611 O O . ILE A 1 210 ? 0.359 7.121 12.309 1.00 98.69 210 ILE A O 1
ATOM 1615 N N . GLN A 1 211 ? 0.518 7.544 10.110 1.00 98.50 211 GLN A N 1
ATOM 1616 C CA . GLN A 1 211 ? 0.484 6.134 9.708 1.00 98.50 211 GLN A CA 1
ATOM 1617 C C . GLN A 1 211 ? 1.627 5.334 10.342 1.00 98.50 211 GLN A C 1
ATOM 1619 O O . GLN A 1 211 ? 1.378 4.292 10.952 1.00 98.50 211 GLN A O 1
ATOM 1624 N N . GLN A 1 212 ? 2.860 5.833 10.248 1.00 97.31 212 GLN A N 1
ATOM 1625 C CA . GLN A 1 212 ? 4.047 5.180 10.805 1.00 97.31 212 GLN A CA 1
ATOM 1626 C C . GLN A 1 212 ? 3.953 5.048 12.331 1.00 97.31 212 GLN A C 1
ATOM 1628 O O . GLN A 1 212 ? 4.144 3.955 12.869 1.00 97.31 212 GLN A O 1
ATOM 1633 N N . ASN A 1 213 ? 3.547 6.114 13.026 1.00 98.12 213 ASN A N 1
ATOM 1634 C CA . ASN A 1 213 ? 3.366 6.096 14.478 1.00 98.12 213 ASN A CA 1
ATOM 1635 C C . ASN A 1 213 ? 2.280 5.101 14.916 1.00 98.12 213 ASN A C 1
ATOM 1637 O O . ASN A 1 213 ? 2.479 4.337 15.862 1.00 98.12 213 ASN A O 1
ATOM 1641 N N . LEU A 1 214 ? 1.146 5.047 14.210 1.00 98.31 214 LEU A N 1
ATOM 1642 C CA . LEU A 1 214 ? 0.073 4.091 14.499 1.00 98.31 214 LEU A CA 1
ATOM 1643 C C . LEU A 1 214 ? 0.521 2.642 14.281 1.00 98.31 214 LEU A C 1
ATOM 1645 O O . LEU A 1 214 ? 0.224 1.780 15.112 1.00 98.31 214 LEU A O 1
ATOM 1649 N N . LEU A 1 215 ? 1.266 2.365 13.208 1.00 97.88 215 LEU A N 1
ATOM 1650 C CA . LEU A 1 215 ? 1.838 1.042 12.963 1.00 97.88 215 LEU A CA 1
ATOM 1651 C C . LEU A 1 215 ? 2.846 0.655 14.054 1.00 97.88 215 LEU A C 1
ATOM 1653 O O . LEU A 1 215 ? 2.866 -0.502 14.485 1.00 97.88 215 LEU A O 1
ATOM 1657 N N . ALA A 1 216 ? 3.646 1.605 14.539 1.00 96.31 216 ALA A N 1
ATOM 1658 C CA . ALA A 1 216 ? 4.587 1.406 15.641 1.00 96.31 216 ALA A CA 1
ATOM 1659 C C . ALA A 1 216 ? 3.907 1.329 17.023 1.00 96.31 216 ALA A C 1
ATOM 1661 O O . ALA A 1 216 ? 4.555 0.969 18.006 1.00 96.31 216 ALA A O 1
ATOM 1662 N N . SER A 1 217 ? 2.597 1.605 17.100 1.00 96.06 217 SER A N 1
ATOM 1663 C CA . SER A 1 217 ? 1.842 1.776 18.353 1.00 96.06 217 SER A CA 1
ATOM 1664 C C . SER A 1 217 ? 2.405 2.891 19.250 1.00 96.06 217 SER A C 1
ATOM 1666 O O . SER A 1 217 ? 2.342 2.800 20.476 1.00 96.06 217 SER A O 1
ATOM 1668 N N . TYR A 1 218 ? 2.954 3.940 18.637 1.00 96.50 218 TYR A N 1
ATOM 1669 C CA . TYR A 1 218 ? 3.587 5.076 19.299 1.00 96.50 218 TYR A CA 1
ATOM 1670 C C . TYR A 1 218 ? 2.609 6.247 19.466 1.00 96.50 218 TYR A C 1
ATOM 1672 O O . TYR A 1 218 ? 1.947 6.651 18.510 1.00 96.50 218 TYR A O 1
ATOM 1680 N N . GLU A 1 219 ? 2.504 6.781 20.690 1.00 96.94 219 GLU A N 1
ATOM 1681 C CA . GLU A 1 219 ? 1.712 7.977 21.035 1.00 96.94 219 GLU A CA 1
ATOM 1682 C C . GLU A 1 219 ? 0.301 8.011 20.417 1.00 96.94 219 GLU A C 1
ATOM 1684 O O . GLU A 1 219 ? -0.168 9.029 19.911 1.00 96.94 219 GLU A O 1
ATOM 1689 N N . VAL A 1 220 ? -0.409 6.880 20.469 1.00 96.31 220 VAL A N 1
ATOM 1690 C CA . VAL A 1 220 ? -1.707 6.673 19.797 1.00 96.31 220 VAL A CA 1
ATOM 1691 C C . VAL A 1 220 ? -2.721 7.781 20.093 1.00 96.31 220 VAL A C 1
ATOM 1693 O O . VAL A 1 220 ? -3.439 8.214 19.198 1.00 96.31 220 VAL A O 1
ATOM 1696 N N . THR A 1 221 ? -2.793 8.255 21.342 1.00 96.69 221 THR A N 1
ATOM 1697 C CA . THR A 1 221 ? -3.747 9.317 21.708 1.00 96.69 221 THR A CA 1
ATOM 1698 C C . THR A 1 221 ? -3.416 10.624 20.986 1.00 96.69 221 THR A C 1
ATOM 1700 O O . THR A 1 221 ? -4.325 11.257 20.459 1.00 96.69 221 THR A O 1
ATOM 1703 N N . ALA A 1 222 ? -2.132 10.983 20.894 1.00 98.19 222 ALA A N 1
ATOM 1704 C CA . ALA A 1 222 ? -1.691 12.157 20.148 1.00 98.19 222 ALA A CA 1
ATOM 1705 C C . ALA A 1 222 ? -1.957 12.000 18.643 1.00 98.19 222 ALA A C 1
ATOM 1707 O O . ALA A 1 222 ? -2.380 12.955 18.000 1.00 98.19 222 ALA A O 1
ATOM 1708 N N . GLN A 1 223 ? -1.797 10.790 18.092 1.00 98.38 223 GLN A N 1
ATOM 1709 C CA . GLN A 1 223 ? -2.125 10.522 16.687 1.00 98.38 223 GLN A CA 1
ATOM 1710 C C . GLN A 1 223 ? -3.623 10.704 16.403 1.00 98.38 223 GLN A C 1
ATOM 1712 O O . GLN A 1 223 ? -3.991 11.292 15.392 1.00 98.38 223 GLN A O 1
ATOM 1717 N N . VAL A 1 224 ? -4.501 10.257 17.309 1.00 98.06 224 VAL A N 1
ATOM 1718 C CA . VAL A 1 224 ? -5.955 10.471 17.192 1.00 98.06 224 VAL A CA 1
ATOM 1719 C C . VAL A 1 224 ? -6.307 11.961 17.261 1.00 98.06 224 VAL A C 1
ATOM 1721 O O . VAL A 1 224 ? -7.129 12.420 16.472 1.00 98.06 224 VAL A O 1
ATOM 1724 N N . THR A 1 225 ? -5.659 12.731 18.139 1.00 98.12 225 THR A N 1
ATOM 1725 C CA . THR A 1 225 ? -5.815 14.196 18.183 1.00 98.12 225 THR A CA 1
ATOM 1726 C C . THR A 1 225 ? -5.317 14.862 16.899 1.00 98.12 225 THR A C 1
ATOM 1728 O O . THR A 1 225 ? -5.992 15.736 16.368 1.00 98.12 225 THR A O 1
ATOM 1731 N N . ALA A 1 226 ? -4.197 14.412 16.329 1.00 98.31 226 ALA A N 1
ATOM 1732 C CA . ALA A 1 226 ? -3.706 14.938 15.057 1.00 98.31 226 ALA A CA 1
ATOM 1733 C C . ALA A 1 226 ? -4.687 14.673 13.896 1.00 98.31 226 ALA A C 1
ATOM 1735 O O . ALA A 1 226 ? -4.839 15.517 13.017 1.00 98.31 226 ALA A O 1
ATOM 1736 N N . ILE A 1 227 ? -5.397 13.537 13.901 1.00 98.44 227 ILE A N 1
ATOM 1737 C CA . ILE A 1 227 ? -6.470 13.262 12.928 1.00 98.44 227 ILE A CA 1
ATOM 1738 C C . ILE A 1 227 ? -7.625 14.262 13.094 1.00 98.44 227 ILE A C 1
ATOM 1740 O O . ILE A 1 227 ? -8.152 14.751 12.099 1.00 98.44 227 ILE A O 1
ATOM 1744 N N . GLU A 1 228 ? -8.006 14.597 14.329 1.00 97.81 228 GLU A N 1
ATOM 1745 C CA . GLU A 1 228 ? -9.025 15.619 14.614 1.00 97.81 228 GLU A CA 1
ATOM 1746 C C . GLU A 1 228 ? -8.606 17.001 14.086 1.00 97.81 228 GLU A C 1
ATOM 1748 O O . GLU A 1 228 ? -9.386 17.681 13.420 1.00 97.81 228 GLU A O 1
ATOM 1753 N N . GLU A 1 229 ? -7.344 17.387 14.286 1.00 97.50 229 GLU A N 1
ATOM 1754 C CA . GLU A 1 229 ? -6.788 18.627 13.734 1.00 97.50 229 GLU A CA 1
ATOM 1755 C C . GLU A 1 229 ? -6.800 18.638 12.199 1.00 97.50 229 GLU A C 1
ATOM 1757 O O . GLU A 1 229 ? -7.093 19.670 11.594 1.00 97.50 229 GLU A O 1
ATOM 1762 N N . MET A 1 230 ? -6.538 17.497 11.549 1.00 98.00 230 MET A N 1
ATOM 1763 C CA . MET A 1 230 ? -6.643 17.379 10.090 1.00 98.00 230 MET A CA 1
ATOM 1764 C C . MET A 1 230 ? -8.076 17.615 9.596 1.00 98.00 230 MET A C 1
ATOM 1766 O O . MET A 1 230 ? -8.253 18.253 8.557 1.00 98.00 230 MET A O 1
ATOM 1770 N N . VAL A 1 231 ? -9.095 17.164 10.341 1.00 98.12 231 VAL A N 1
ATOM 1771 C CA . VAL A 1 231 ? -10.502 17.481 10.035 1.00 98.12 231 VAL A CA 1
ATOM 1772 C C . VAL A 1 231 ? -10.742 18.984 10.131 1.00 98.12 231 VAL A C 1
ATOM 1774 O O . VAL A 1 231 ? -11.266 19.581 9.193 1.00 98.12 231 VAL A O 1
ATOM 1777 N N . ALA A 1 232 ? -10.297 19.614 11.221 1.00 96.75 232 ALA A N 1
ATOM 1778 C CA . ALA A 1 232 ? -10.457 21.052 11.432 1.00 96.75 232 ALA A CA 1
ATOM 1779 C C . ALA A 1 232 ? -9.744 21.902 10.359 1.00 96.75 232 ALA A C 1
ATOM 1781 O O . ALA A 1 232 ? -10.210 22.985 10.008 1.00 96.75 232 ALA A O 1
ATOM 1782 N N . GLN A 1 233 ? -8.635 21.404 9.805 1.00 96.12 233 GLN A N 1
ATOM 1783 C CA . GLN A 1 233 ? -7.898 22.038 8.706 1.00 96.12 233 GLN A CA 1
ATOM 1784 C C . GLN A 1 233 ? -8.515 21.783 7.320 1.00 96.12 233 GLN A C 1
ATOM 1786 O O . GLN A 1 233 ? -8.008 22.302 6.325 1.00 96.12 233 GLN A O 1
ATOM 1791 N N . GLY A 1 234 ? -9.589 20.994 7.229 1.00 95.56 234 GLY A N 1
ATOM 1792 C CA . GLY A 1 234 ? -10.231 20.660 5.959 1.00 95.56 234 GLY A CA 1
ATOM 1793 C C . GLY A 1 234 ? -9.384 19.740 5.078 1.00 95.56 234 GLY A C 1
ATOM 1794 O O . GLY A 1 234 ? -9.418 19.867 3.854 1.00 95.56 234 GLY A O 1
ATOM 1795 N N . ALA A 1 235 ? -8.610 18.828 5.680 1.00 96.50 235 ALA A N 1
ATOM 1796 C CA . ALA A 1 235 ? -7.901 17.787 4.940 1.00 96.50 235 ALA A CA 1
ATOM 1797 C C . ALA A 1 235 ? -8.870 16.935 4.105 1.00 96.50 235 ALA A C 1
ATOM 1799 O O . ALA A 1 235 ? -10.069 16.888 4.373 1.00 96.50 235 ALA A O 1
ATOM 1800 N N . ASP A 1 236 ? -8.351 16.226 3.106 1.00 93.94 236 ASP A N 1
ATOM 1801 C CA . ASP A 1 236 ? -9.166 15.337 2.281 1.00 93.94 236 ASP A CA 1
ATOM 1802 C C . ASP A 1 236 ? -9.877 14.248 3.119 1.00 93.94 236 ASP A C 1
ATOM 1804 O O . ASP A 1 236 ? -9.279 13.601 3.985 1.00 93.94 236 ASP A O 1
ATOM 1808 N N . MET A 1 237 ? -11.164 14.035 2.829 1.00 94.06 237 MET A N 1
ATOM 1809 C CA . MET A 1 237 ? -12.033 13.112 3.565 1.00 94.06 237 MET A CA 1
ATOM 1810 C C . MET A 1 237 ? -11.515 11.673 3.519 1.00 94.06 237 MET A C 1
ATOM 1812 O O . MET A 1 237 ? -11.530 10.988 4.544 1.00 94.06 237 MET A O 1
ATOM 1816 N N . GLN A 1 238 ? -11.020 11.218 2.362 1.00 92.88 238 GLN A N 1
ATOM 1817 C CA . GLN A 1 238 ? -10.512 9.853 2.213 1.00 92.88 238 GLN A CA 1
ATOM 1818 C C . GLN A 1 238 ? -9.299 9.643 3.112 1.00 92.88 238 GLN A C 1
ATOM 1820 O O . GLN A 1 238 ? -9.200 8.634 3.811 1.00 92.88 238 GLN A O 1
ATOM 1825 N N . THR A 1 239 ? -8.405 10.630 3.147 1.00 94.94 239 THR A N 1
ATOM 1826 C CA . THR A 1 239 ? -7.229 10.625 4.021 1.00 94.94 239 THR A CA 1
ATOM 1827 C C . THR A 1 239 ? -7.637 10.514 5.490 1.00 94.94 239 THR A C 1
ATOM 1829 O O . THR A 1 239 ? -7.159 9.625 6.191 1.00 94.94 239 THR A O 1
ATOM 1832 N N . VAL A 1 240 ? -8.564 11.355 5.957 1.00 96.94 240 VAL A N 1
ATOM 1833 C CA . VAL A 1 240 ? -9.034 11.331 7.352 1.00 96.94 240 VAL A CA 1
ATOM 1834 C C . VAL A 1 240 ? -9.678 9.991 7.709 1.00 96.94 240 VAL A C 1
ATOM 1836 O O . VAL A 1 240 ? -9.328 9.394 8.728 1.00 96.94 240 VAL A O 1
ATOM 1839 N N . VAL A 1 241 ? -10.603 9.492 6.884 1.00 96.19 241 VAL A N 1
ATOM 1840 C CA . VAL A 1 241 ? -11.312 8.233 7.161 1.00 96.19 241 VAL A CA 1
ATOM 1841 C C . VAL A 1 241 ? -10.342 7.049 7.169 1.00 96.19 241 VAL A C 1
ATOM 1843 O O . VAL A 1 241 ? -10.456 6.182 8.040 1.00 96.19 241 VAL A O 1
ATOM 1846 N N . ARG A 1 242 ? -9.349 7.028 6.266 1.00 96.69 242 ARG A N 1
ATOM 1847 C CA . ARG A 1 242 ? -8.289 6.007 6.255 1.00 96.69 242 ARG A CA 1
ATOM 1848 C C . ARG A 1 242 ? -7.474 6.025 7.541 1.00 96.69 242 ARG A C 1
ATOM 1850 O O . ARG A 1 242 ? -7.314 4.974 8.158 1.00 96.69 242 ARG A O 1
ATOM 1857 N N . LEU A 1 243 ? -7.005 7.199 7.967 1.00 98.00 243 LEU A N 1
ATOM 1858 C CA . LEU A 1 243 ? -6.232 7.353 9.203 1.00 98.00 243 LEU A CA 1
ATOM 1859 C C . LEU A 1 243 ? -7.049 6.950 10.433 1.00 98.00 243 LEU A C 1
ATOM 1861 O O . LEU A 1 243 ? -6.534 6.276 11.323 1.00 98.00 243 LEU A O 1
ATOM 1865 N N . LEU A 1 244 ? -8.333 7.307 10.466 1.00 97.56 244 LEU A N 1
ATOM 1866 C CA . LEU A 1 244 ? -9.229 6.944 11.556 1.00 97.56 244 LEU A CA 1
ATOM 1867 C C . LEU A 1 244 ? -9.445 5.423 11.639 1.00 97.56 244 LEU A C 1
ATOM 1869 O O . LEU A 1 244 ? -9.374 4.842 12.725 1.00 97.56 244 LEU A O 1
ATOM 1873 N N . CYS A 1 245 ? -9.666 4.765 10.497 1.00 97.19 245 CYS A N 1
ATOM 1874 C CA . CYS A 1 245 ? -9.761 3.306 10.429 1.00 97.19 245 CYS A CA 1
ATOM 1875 C C . CYS A 1 245 ? -8.442 2.643 10.830 1.00 97.19 245 CYS A C 1
ATOM 1877 O O . CYS A 1 245 ? -8.460 1.674 11.586 1.00 97.19 245 CYS A O 1
ATOM 1879 N N . LEU A 1 246 ? -7.307 3.182 10.372 1.00 98.00 246 LEU A N 1
ATOM 1880 C CA . LEU A 1 246 ? -5.980 2.686 10.722 1.00 98.00 246 LEU A CA 1
ATOM 1881 C C . LEU A 1 246 ? -5.750 2.771 12.234 1.00 98.00 246 LEU A C 1
ATOM 1883 O O . LEU A 1 246 ? -5.349 1.784 12.843 1.00 98.00 246 LEU A O 1
ATOM 1887 N N . ALA A 1 247 ? -6.069 3.913 12.850 1.00 98.12 247 ALA A N 1
ATOM 1888 C CA . ALA A 1 247 ? -5.934 4.111 14.289 1.00 98.12 247 ALA A CA 1
ATOM 1889 C C . ALA A 1 247 ? -6.782 3.112 15.081 1.00 98.12 247 ALA A C 1
ATOM 1891 O O . ALA A 1 247 ? -6.312 2.537 16.061 1.00 98.12 247 ALA A O 1
ATOM 1892 N N . SER A 1 248 ? -8.018 2.873 14.642 1.00 97.12 248 SER A N 1
ATOM 1893 C CA . SER A 1 248 ? -8.908 1.893 15.259 1.00 97.12 248 SER A CA 1
ATOM 1894 C C . SER A 1 248 ? -8.382 0.462 15.102 1.00 97.12 248 SER A C 1
ATOM 1896 O O . SER A 1 248 ? -8.233 -0.244 16.097 1.00 97.12 248 SER A O 1
ATOM 1898 N N . ILE A 1 249 ? -8.038 0.016 13.893 1.00 95.62 249 ILE A N 1
ATOM 1899 C CA . ILE A 1 249 ? -7.665 -1.387 13.661 1.00 95.62 249 ILE A CA 1
ATOM 1900 C C . ILE A 1 249 ? -6.311 -1.768 14.284 1.00 95.62 249 ILE A C 1
ATOM 1902 O O . ILE A 1 249 ? -6.159 -2.896 14.755 1.00 95.62 249 ILE A O 1
ATOM 1906 N N . THR A 1 250 ? -5.335 -0.852 14.355 1.00 96.56 250 THR A N 1
ATOM 1907 C CA . THR A 1 250 ? -4.018 -1.146 14.960 1.00 96.56 250 THR A CA 1
ATOM 1908 C C . THR A 1 250 ? -4.069 -1.210 16.487 1.00 96.56 250 THR A C 1
ATOM 1910 O O . THR A 1 250 ? -3.238 -1.867 17.114 1.00 96.56 250 THR A O 1
ATOM 1913 N N . THR A 1 251 ? -5.066 -0.575 17.103 1.00 93.56 251 THR A N 1
ATOM 1914 C CA . THR A 1 251 ? -5.209 -0.483 18.568 1.00 93.56 251 THR A CA 1
ATOM 1915 C C . THR A 1 251 ? -6.360 -1.340 19.106 1.00 93.56 251 THR A C 1
ATOM 1917 O O . THR A 1 251 ? -6.470 -1.589 20.312 1.00 93.56 251 THR A O 1
ATOM 1920 N N . GLY A 1 252 ? -7.185 -1.863 18.197 1.00 91.81 252 GLY A N 1
ATOM 1921 C CA . GLY A 1 252 ? -8.391 -2.623 18.490 1.00 91.81 252 GLY A CA 1
ATOM 1922 C C . GLY A 1 252 ? -9.547 -1.758 18.995 1.00 91.81 252 GLY A C 1
ATOM 1923 O O . GLY A 1 252 ? -10.338 -2.220 19.818 1.00 91.81 252 GLY A O 1
ATOM 1924 N N . GLY A 1 253 ? -9.609 -0.516 18.516 1.00 94.00 253 GLY A N 1
ATOM 1925 C CA . GLY A 1 253 ? -10.686 0.445 18.703 1.00 94.00 253 GLY A CA 1
ATOM 1926 C C . GLY A 1 253 ? -10.218 1.787 19.272 1.00 94.00 253 GLY A C 1
ATOM 1927 O O . GLY A 1 253 ? -9.125 1.931 19.809 1.00 94.00 253 GLY A O 1
ATOM 1928 N N . ILE A 1 254 ? -11.087 2.789 19.199 1.00 96.38 254 ILE A N 1
ATOM 1929 C CA . ILE A 1 254 ? -10.854 4.135 19.735 1.00 96.38 254 ILE A CA 1
ATOM 1930 C C . ILE A 1 254 ? -11.772 4.352 20.937 1.00 96.38 254 ILE A C 1
ATOM 1932 O O . ILE A 1 254 ? -12.920 3.915 20.937 1.00 96.38 254 ILE A O 1
ATOM 1936 N N . LYS A 1 255 ? -11.300 5.051 21.978 1.00 96.06 255 LYS A N 1
ATOM 1937 C CA . LYS A 1 255 ? -12.125 5.393 23.154 1.00 96.06 255 LYS A CA 1
ATOM 1938 C C . LYS A 1 255 ? -13.464 5.994 22.712 1.00 96.06 255 LYS A C 1
ATOM 1940 O O . LYS A 1 255 ? -13.461 6.971 21.966 1.00 96.06 255 LYS A O 1
ATOM 1945 N N . SER A 1 256 ? -14.587 5.470 23.212 1.00 95.38 256 SER A N 1
ATOM 1946 C CA . SER A 1 256 ? -15.926 5.799 22.689 1.00 95.38 256 SER A CA 1
ATOM 1947 C C . SER A 1 256 ? -16.201 7.301 22.604 1.00 95.38 256 SER A C 1
ATOM 1949 O O . SER A 1 256 ? -16.699 7.775 21.591 1.00 95.38 256 SER A O 1
ATOM 1951 N N . LYS A 1 257 ? -15.811 8.075 23.627 1.00 96.38 257 LYS A N 1
ATOM 1952 C CA . LYS A 1 257 ? -15.978 9.537 23.621 1.00 96.38 257 LYS A CA 1
ATOM 1953 C C . LYS A 1 257 ? -15.230 10.208 22.461 1.00 96.38 257 LYS A C 1
ATOM 1955 O O . LYS A 1 257 ? -15.799 11.073 21.807 1.00 96.38 257 LYS A O 1
ATOM 1960 N N . ALA A 1 258 ? -13.979 9.816 22.217 1.00 96.62 258 ALA A N 1
ATOM 1961 C CA . ALA A 1 258 ? -13.167 10.374 21.136 1.00 96.62 258 ALA A CA 1
ATOM 1962 C C . ALA A 1 258 ? -13.702 9.941 19.765 1.00 96.62 258 ALA A C 1
ATOM 1964 O O . ALA A 1 258 ? -13.816 10.762 18.863 1.00 96.62 258 ALA A O 1
ATOM 1965 N N . LEU A 1 259 ? -14.104 8.673 19.632 1.00 97.12 259 LEU A N 1
ATOM 1966 C CA . LEU A 1 259 ? -14.664 8.157 18.387 1.00 97.12 259 LEU A CA 1
ATOM 1967 C C . LEU A 1 259 ? -15.966 8.870 17.997 1.00 97.12 259 LEU A C 1
ATOM 1969 O O . LEU A 1 259 ? -16.117 9.289 16.854 1.00 97.12 259 LEU A O 1
ATOM 1973 N N . GLU A 1 260 ? -16.901 9.027 18.934 1.00 96.50 260 GLU A N 1
ATOM 1974 C CA . GLU A 1 260 ? -18.172 9.710 18.668 1.00 96.50 260 GLU A CA 1
ATOM 1975 C C . GLU A 1 260 ? -17.985 11.212 18.409 1.00 96.50 260 GLU A C 1
ATOM 1977 O O . GLU A 1 260 ? -18.759 11.804 17.657 1.00 96.50 260 GLU A O 1
ATOM 1982 N N . ASN A 1 261 ? -16.942 11.826 18.981 1.00 97.38 261 ASN A N 1
ATOM 1983 C CA . ASN A 1 261 ? -16.550 13.188 18.628 1.00 97.38 261 ASN A CA 1
ATOM 1984 C C . ASN A 1 261 ? -16.045 13.262 17.182 1.00 97.38 261 ASN A C 1
ATOM 1986 O O . ASN A 1 261 ? -16.605 13.993 16.377 1.00 97.38 261 ASN A O 1
ATOM 1990 N N . LEU A 1 262 ? -15.074 12.425 16.811 1.00 97.69 262 LEU A N 1
ATOM 1991 C CA . LEU A 1 262 ? -14.516 12.386 15.455 1.00 97.69 262 LEU A CA 1
ATOM 1992 C C . LEU A 1 262 ? -15.569 12.085 14.385 1.00 97.69 262 LEU A C 1
ATOM 1994 O O . LEU A 1 262 ? -15.582 12.728 13.341 1.00 97.69 262 LEU A O 1
ATOM 1998 N N . LYS A 1 263 ? -16.498 11.155 14.642 1.00 97.56 263 LYS A N 1
ATOM 1999 C CA . LYS A 1 263 ? -17.626 10.903 13.731 1.00 97.56 263 LYS A CA 1
ATOM 2000 C C . LYS A 1 263 ? -18.480 12.156 13.533 1.00 97.56 263 LYS A C 1
ATOM 2002 O O . LYS A 1 263 ? -18.892 12.435 12.411 1.00 97.56 263 LYS A O 1
ATOM 2007 N N . ARG A 1 264 ? -18.753 12.909 14.604 1.00 98.12 264 ARG A N 1
ATOM 2008 C CA . ARG A 1 264 ? -19.513 14.163 14.536 1.00 98.12 264 ARG A CA 1
ATOM 2009 C C . ARG A 1 264 ? -18.773 15.215 13.716 1.00 98.12 264 ARG A C 1
ATOM 2011 O O . ARG A 1 264 ? -19.384 15.771 12.810 1.00 98.12 264 ARG A O 1
ATOM 2018 N N . GLU A 1 265 ? -17.491 15.432 13.996 1.00 97.94 265 GLU A N 1
ATOM 2019 C CA . GLU A 1 265 ? -16.647 16.387 13.267 1.00 97.94 265 GLU A CA 1
ATOM 2020 C C . GLU A 1 265 ? -16.573 16.036 11.774 1.00 97.94 265 GLU A C 1
ATOM 2022 O O . GLU A 1 265 ? -16.797 16.893 10.925 1.00 97.94 265 GLU A O 1
ATOM 2027 N N . ILE A 1 266 ? -16.387 14.756 11.427 1.00 97.69 266 ILE A N 1
ATOM 2028 C CA . ILE A 1 266 ? -16.394 14.289 10.030 1.00 97.69 266 ILE A CA 1
ATOM 2029 C C . ILE A 1 266 ? -17.730 14.602 9.341 1.00 97.69 266 ILE A C 1
ATOM 2031 O O . ILE A 1 266 ? -17.743 15.112 8.222 1.00 97.69 266 ILE A O 1
ATOM 2035 N N . LEU A 1 267 ? -18.866 14.316 9.985 1.00 97.62 267 LEU A N 1
ATOM 2036 C CA . LEU A 1 267 ? -20.185 14.582 9.395 1.00 97.62 267 LEU A CA 1
ATOM 2037 C C . LEU A 1 267 ? -20.458 16.084 9.237 1.00 97.62 267 LEU A C 1
ATOM 2039 O O . LEU A 1 267 ? -21.115 16.484 8.277 1.00 97.62 267 LEU A O 1
ATOM 2043 N N . GLN A 1 268 ? -19.954 16.912 10.155 1.00 97.75 268 GLN A N 1
ATOM 2044 C CA . GLN A 1 268 ? -20.081 18.368 10.085 1.00 97.75 268 GLN A CA 1
ATOM 2045 C C . GLN A 1 268 ? -19.177 18.977 9.006 1.00 97.75 268 GLN A C 1
ATOM 2047 O O . GLN A 1 268 ? -19.634 19.844 8.265 1.00 97.75 268 GLN A O 1
ATOM 2052 N N . ALA A 1 269 ? -17.934 18.505 8.884 1.00 97.75 269 ALA A N 1
ATOM 2053 C CA . ALA A 1 269 ? -16.956 19.022 7.930 1.00 97.75 269 ALA A CA 1
ATOM 2054 C C . ALA A 1 269 ? -17.209 18.548 6.488 1.00 97.75 269 ALA A C 1
ATOM 2056 O O . ALA A 1 269 ? -17.060 19.327 5.548 1.00 97.75 269 ALA A O 1
ATOM 2057 N N . TYR A 1 270 ? -17.606 17.283 6.302 1.00 96.56 270 TYR A N 1
ATOM 2058 C CA . TYR A 1 270 ? -17.679 16.644 4.978 1.00 96.56 270 TYR A CA 1
ATOM 2059 C C . TYR A 1 270 ? -19.092 16.240 4.541 1.00 96.56 270 TYR A C 1
ATOM 2061 O O . TYR A 1 270 ? -19.288 15.845 3.391 1.00 96.56 270 TYR A O 1
ATOM 2069 N N . GLY A 1 271 ? -20.080 16.351 5.432 1.00 95.62 271 GLY A N 1
ATOM 2070 C CA . GLY A 1 271 ? -21.490 16.128 5.128 1.00 95.62 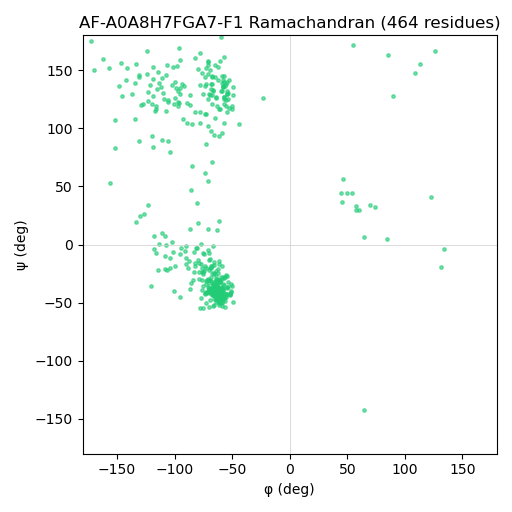271 GLY A CA 1
ATOM 2071 C C . GLY A 1 271 ? -22.081 14.845 5.719 1.00 95.62 271 GLY A C 1
ATOM 2072 O O . GLY A 1 271 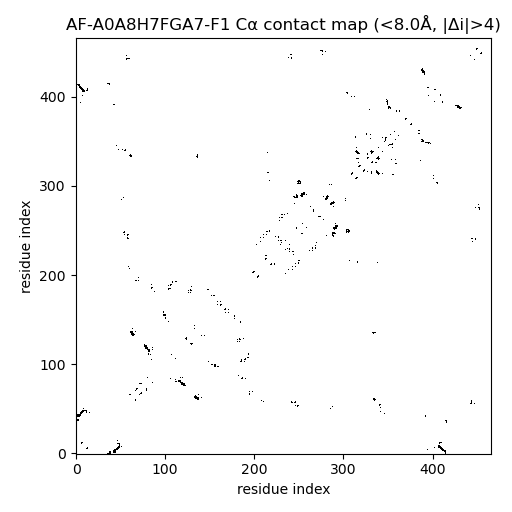? -21.447 13.794 5.838 1.00 95.62 271 GLY A O 1
ATOM 2073 N N . TYR A 1 272 ? -23.373 14.920 6.049 1.00 95.81 272 TYR A N 1
ATOM 2074 C CA . TYR A 1 272 ? -24.127 13.823 6.667 1.00 95.81 272 TYR A CA 1
ATOM 2075 C C . TYR A 1 272 ? -24.379 12.627 5.737 1.00 95.81 272 TYR A C 1
ATOM 2077 O O . TYR A 1 272 ? -24.729 11.543 6.205 1.00 95.81 272 TYR A O 1
ATOM 2085 N N . ASN A 1 273 ? -24.146 12.781 4.431 1.00 91.56 273 ASN A N 1
ATOM 2086 C CA . ASN A 1 273 ? -24.169 11.685 3.461 1.00 91.56 273 ASN A CA 1
ATOM 2087 C C . ASN A 1 273 ? -23.108 10.605 3.745 1.00 91.56 273 ASN A C 1
ATOM 2089 O O . ASN A 1 273 ? -23.212 9.514 3.195 1.00 91.56 273 ASN A O 1
ATOM 2093 N N . LEU A 1 274 ? -22.120 10.875 4.607 1.00 93.31 274 LEU A N 1
ATOM 2094 C CA . L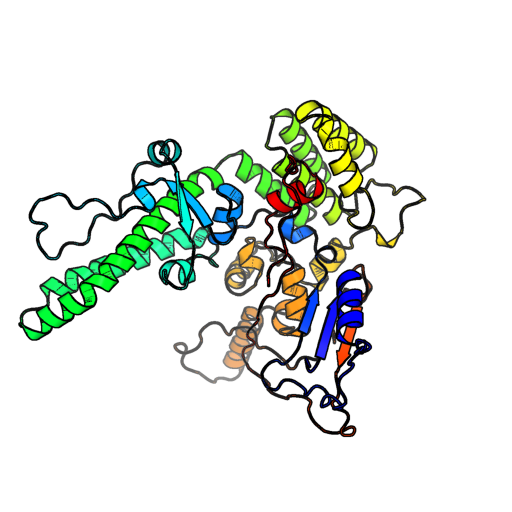EU A 1 274 ? -21.120 9.895 5.039 1.00 93.31 274 LEU A CA 1
ATOM 2095 C C . LEU A 1 274 ? -21.587 8.995 6.193 1.00 93.31 274 LEU A C 1
ATOM 2097 O O . LEU A 1 274 ? -20.886 8.047 6.542 1.00 93.31 274 LEU A O 1
ATOM 2101 N N . LEU A 1 275 ? -22.761 9.231 6.788 1.00 93.88 275 LEU A N 1
ATOM 2102 C CA . LEU A 1 275 ? -23.254 8.396 7.888 1.00 93.88 275 LEU A CA 1
ATOM 2103 C C . LEU A 1 275 ? -23.337 6.897 7.518 1.00 93.88 275 LEU A C 1
ATOM 2105 O O . LEU A 1 275 ? -22.841 6.085 8.301 1.00 93.88 275 LEU A O 1
ATOM 2109 N N . PRO A 1 276 ? -23.868 6.489 6.343 1.00 93.38 276 PRO A N 1
ATOM 2110 C CA . PRO A 1 276 ? -23.876 5.080 5.942 1.00 93.38 276 PRO A CA 1
ATOM 2111 C C . PRO A 1 276 ? -22.473 4.468 5.833 1.00 93.38 276 PRO A C 1
ATOM 2113 O O . PRO A 1 276 ? -22.281 3.316 6.225 1.00 93.38 276 PRO A O 1
ATOM 2116 N N . LEU A 1 277 ? -21.482 5.238 5.362 1.00 93.06 277 LEU A N 1
ATOM 2117 C CA . LEU A 1 277 ? -20.082 4.806 5.320 1.00 93.06 277 LEU A CA 1
ATOM 2118 C C . LEU A 1 277 ? -19.567 4.525 6.737 1.00 93.06 277 LEU A C 1
ATOM 2120 O O . LEU A 1 277 ? -19.064 3.436 6.999 1.00 93.06 277 LEU A O 1
ATOM 2124 N N . LEU A 1 278 ? -19.733 5.476 7.663 1.00 94.50 278 LEU A N 1
ATOM 2125 C CA . LEU A 1 278 ? -19.270 5.327 9.047 1.00 94.50 278 LEU A CA 1
ATOM 2126 C C . LEU A 1 278 ? -19.943 4.142 9.757 1.00 94.50 278 LEU A C 1
ATOM 2128 O O . LEU A 1 278 ? -19.281 3.414 10.493 1.00 94.50 278 LEU A O 1
ATOM 2132 N N . LEU A 1 279 ? -21.236 3.908 9.505 1.00 91.75 279 LEU A N 1
ATOM 2133 C CA . LEU A 1 279 ? -21.954 2.740 10.026 1.00 91.75 279 LEU A CA 1
ATOM 2134 C C . LEU A 1 279 ? -21.415 1.427 9.446 1.00 91.75 279 LEU A C 1
ATOM 2136 O O . LEU A 1 279 ? -21.247 0.458 10.186 1.00 91.75 279 LEU A O 1
ATOM 2140 N N . THR A 1 280 ? -21.111 1.403 8.147 1.00 91.56 280 TH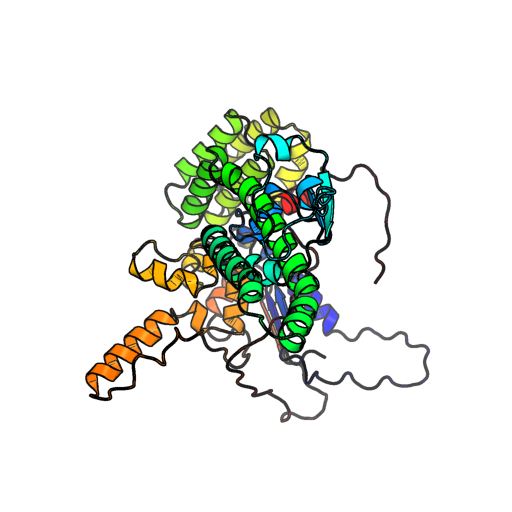R A N 1
ATOM 2141 C CA . THR A 1 280 ? -20.555 0.228 7.458 1.00 91.56 280 THR A CA 1
ATOM 2142 C C . THR A 1 280 ? -19.164 -0.119 7.989 1.00 91.56 280 THR A C 1
ATOM 2144 O O . THR A 1 280 ? -18.895 -1.280 8.276 1.00 91.56 280 THR A O 1
ATOM 2147 N N . LEU A 1 281 ? -18.308 0.883 8.212 1.00 92.44 281 LEU A N 1
ATOM 2148 C CA . LEU A 1 281 ? -16.973 0.703 8.799 1.00 92.44 281 LEU A CA 1
ATOM 2149 C C . LEU A 1 281 ? -17.028 0.185 10.247 1.00 92.44 281 LEU A C 1
ATOM 2151 O O . LEU A 1 281 ? -16.148 -0.560 10.677 1.00 92.44 281 LEU A O 1
ATOM 2155 N N . SER A 1 282 ? -18.060 0.555 11.010 1.00 90.62 282 SER A N 1
ATOM 2156 C CA . SER A 1 282 ? -18.258 0.079 12.386 1.00 90.62 282 SER A CA 1
ATOM 2157 C C . SER A 1 282 ? -18.925 -1.297 12.489 1.00 90.62 282 SER A C 1
ATOM 2159 O O . SER A 1 282 ? -18.874 -1.910 13.555 1.00 90.62 282 SER A O 1
ATOM 2161 N N . SER A 1 283 ? -19.550 -1.794 11.421 1.00 87.31 283 SER A N 1
ATOM 2162 C CA . SER A 1 283 ? -20.365 -3.014 11.462 1.00 87.31 283 SER A CA 1
ATOM 2163 C C . SER A 1 283 ? -19.624 -4.229 10.894 1.00 87.31 283 SER A C 1
ATOM 2165 O O . SER A 1 283 ? -18.770 -4.078 10.014 1.00 87.31 283 SER A O 1
ATOM 2167 N N . PRO A 1 284 ? -19.955 -5.455 11.341 1.00 84.56 284 PRO A N 1
ATOM 2168 C CA . PRO A 1 284 ? -19.519 -6.660 10.655 1.00 84.56 284 PRO A CA 1
ATOM 2169 C C . PRO A 1 284 ? -19.986 -6.659 9.187 1.00 84.56 284 PRO A C 1
ATOM 2171 O O . PRO A 1 284 ? -21.085 -6.186 8.888 1.00 84.56 284 PRO A O 1
ATOM 2174 N N . PRO A 1 285 ? -19.180 -7.203 8.267 1.00 82.00 285 PRO A N 1
ATOM 2175 C CA . PRO A 1 285 ? -17.983 -7.983 8.560 1.00 82.00 285 PRO A CA 1
ATOM 2176 C C . PRO A 1 285 ? -16.692 -7.132 8.640 1.00 82.00 285 PRO A C 1
ATOM 2178 O O . PRO A 1 285 ? -15.662 -7.646 9.049 1.00 82.00 285 PRO A O 1
ATOM 2181 N N . LEU A 1 286 ? -16.740 -5.826 8.326 1.00 85.50 286 LEU A N 1
ATOM 2182 C CA . LEU A 1 286 ? -15.544 -4.971 8.292 1.00 85.50 286 LEU A CA 1
ATOM 2183 C C . LEU A 1 286 ? -14.962 -4.686 9.674 1.00 85.50 286 LEU A C 1
ATOM 2185 O O . LEU A 1 286 ? -13.767 -4.880 9.875 1.00 85.50 286 LEU A O 1
ATOM 2189 N N . SER A 1 287 ? -15.791 -4.179 10.594 1.00 89.00 287 SER A N 1
ATOM 2190 C CA . SER A 1 287 ? -15.389 -3.861 11.972 1.00 89.00 287 SER A CA 1
ATOM 2191 C C . SER A 1 287 ? -14.049 -3.100 12.075 1.00 89.00 287 SER A C 1
ATOM 2193 O O . SER A 1 287 ? -13.267 -3.315 12.997 1.00 89.00 287 SER A O 1
ATOM 2195 N N . THR A 1 288 ? -13.770 -2.196 11.130 1.00 91.62 288 THR A N 1
ATOM 2196 C CA . THR A 1 288 ? -12.518 -1.424 11.074 1.00 91.62 288 THR A CA 1
ATOM 2197 C C . THR A 1 288 ? -12.558 -0.200 11.981 1.00 91.62 288 THR A C 1
ATOM 2199 O O . THR A 1 288 ? -11.508 0.261 12.427 1.00 91.62 288 THR A O 1
ATOM 2202 N N . LEU A 1 289 ? -13.754 0.303 12.306 1.00 94.00 289 LEU A N 1
ATOM 2203 C CA . LEU A 1 289 ? -13.966 1.483 13.142 1.00 94.00 289 LEU A CA 1
ATOM 2204 C C . LEU A 1 289 ? -14.761 1.146 14.412 1.00 94.00 289 LEU A C 1
ATOM 2206 O O . LEU A 1 289 ? -15.981 1.322 14.462 1.00 94.00 289 LEU A O 1
ATOM 2210 N N . LEU A 1 290 ? -14.074 0.661 15.448 1.00 93.69 290 LEU A N 1
ATOM 2211 C CA . LEU A 1 290 ? -14.688 0.155 16.678 1.00 93.69 290 LEU A CA 1
ATOM 2212 C C . LEU A 1 290 ? -14.485 1.101 17.872 1.00 93.69 290 LEU A C 1
ATOM 2214 O O . LEU A 1 290 ? -13.428 1.722 17.995 1.00 93.69 290 LEU A O 1
ATOM 2218 N N . PRO A 1 291 ? -15.463 1.197 18.789 1.00 94.06 291 PRO A N 1
ATOM 2219 C CA . PRO A 1 291 ? -15.301 1.896 20.060 1.00 94.06 291 PRO A CA 1
ATOM 2220 C C . PRO A 1 291 ? -14.604 1.028 21.126 1.00 94.06 291 PRO A C 1
ATOM 2222 O O . PRO A 1 291 ? -14.634 -0.201 21.074 1.00 94.06 291 PRO A O 1
ATOM 2225 N N . ILE A 1 292 ? -14.053 1.673 22.156 1.00 91.62 292 ILE A N 1
ATOM 2226 C CA . ILE A 1 292 ? -13.594 1.041 23.401 1.00 91.62 292 ILE A CA 1
ATOM 2227 C C . ILE A 1 292 ? -14.307 1.701 24.597 1.00 91.62 292 ILE A C 1
ATOM 2229 O O . ILE A 1 292 ? -14.137 2.914 24.785 1.00 91.62 292 ILE A O 1
ATOM 2233 N N . PRO A 1 293 ? -15.025 0.933 25.450 1.00 91.00 293 PRO A N 1
ATOM 2234 C CA . PRO A 1 293 ? -15.256 -0.518 25.367 1.00 91.00 293 PRO A CA 1
ATOM 2235 C C . PRO A 1 293 ? -16.196 -0.909 24.213 1.00 91.00 293 PRO A C 1
ATOM 2237 O O . PRO A 1 293 ? -16.993 -0.092 23.750 1.00 91.00 293 PRO A O 1
ATOM 2240 N N . LEU A 1 294 ? -16.108 -2.166 23.765 1.00 88.25 294 LEU A N 1
ATOM 2241 C CA . LEU A 1 294 ? -16.994 -2.699 22.727 1.00 88.25 294 LEU A CA 1
ATOM 2242 C C . LEU A 1 294 ? -18.446 -2.803 23.241 1.00 88.25 294 LEU A C 1
ATOM 2244 O O . LEU A 1 294 ? -18.655 -3.157 24.405 1.00 88.25 294 LEU A O 1
ATOM 2248 N N . PRO A 1 295 ? -19.458 -2.553 22.389 1.00 86.00 295 PRO A N 1
ATOM 2249 C CA . PRO A 1 295 ? -20.849 -2.849 22.700 1.00 86.00 295 PRO A CA 1
ATOM 2250 C C . PRO A 1 295 ? -21.033 -4.335 23.005 1.00 86.00 295 PRO A C 1
ATOM 2252 O O . PRO A 1 295 ? -20.426 -5.174 22.343 1.00 86.00 295 PRO A O 1
ATOM 2255 N N . VAL A 1 296 ? -21.935 -4.661 23.935 1.00 83.38 296 VAL A N 1
ATOM 2256 C CA . VAL A 1 296 ? -22.224 -6.044 24.373 1.00 83.38 296 VAL A CA 1
ATOM 2257 C C . VAL A 1 296 ? -22.644 -6.958 23.212 1.00 83.38 296 VAL A C 1
ATOM 2259 O O . VAL A 1 296 ? -22.391 -8.156 23.241 1.00 83.38 296 VAL A O 1
ATOM 2262 N N . SER A 1 297 ? -23.250 -6.396 22.165 1.00 79.81 297 SER A N 1
ATOM 2263 C CA . SER A 1 297 ? -23.652 -7.113 20.950 1.00 79.81 297 SER A CA 1
ATOM 2264 C C . SER A 1 297 ? -22.493 -7.462 20.009 1.00 79.81 297 SER A C 1
ATOM 2266 O O . SER A 1 297 ? -22.713 -8.129 19.001 1.00 79.81 297 SER A O 1
ATOM 2268 N N . THR A 1 298 ? -21.281 -6.973 20.275 1.00 77.12 298 THR A N 1
ATOM 2269 C CA . THR A 1 298 ? -20.139 -7.127 19.367 1.00 77.12 298 THR A CA 1
ATOM 2270 C C . THR A 1 298 ? -19.433 -8.455 19.634 1.00 77.12 298 THR A C 1
ATOM 2272 O O . THR A 1 298 ? -19.073 -8.718 20.784 1.00 77.12 298 THR A O 1
ATOM 2275 N N . PRO A 1 299 ? -19.182 -9.287 18.608 1.00 77.19 299 PRO A N 1
ATOM 2276 C CA . PRO A 1 299 ? -18.409 -10.512 18.776 1.00 77.19 299 PRO A CA 1
ATOM 2277 C C . PRO A 1 299 ? -17.017 -10.216 19.343 1.00 77.19 299 PRO A C 1
ATOM 2279 O O . PRO A 1 299 ? -16.355 -9.275 18.909 1.00 77.19 299 PRO A O 1
ATOM 2282 N N . ALA A 1 300 ? -16.531 -11.049 20.267 1.00 66.38 300 ALA A N 1
ATOM 2283 C CA . ALA A 1 300 ? -15.188 -10.894 20.836 1.00 66.38 300 ALA A CA 1
ATOM 2284 C C . ALA A 1 300 ? -14.072 -10.977 19.770 1.00 66.38 300 ALA A C 1
ATOM 2286 O O . ALA A 1 300 ? -13.032 -10.338 19.915 1.00 66.38 300 ALA A O 1
ATOM 2287 N N . SER A 1 301 ? -14.318 -11.699 18.670 1.00 67.88 301 SER A N 1
ATOM 2288 C CA . SER A 1 301 ? -13.434 -11.803 17.501 1.00 67.88 301 SER A CA 1
ATOM 2289 C C . SER A 1 301 ? -13.360 -10.531 16.646 1.00 67.88 301 SER A C 1
ATOM 2291 O O . SER A 1 301 ? -12.568 -10.482 15.710 1.00 67.88 301 SER A O 1
ATOM 2293 N N . ALA A 1 302 ? -14.150 -9.494 16.951 1.00 73.62 302 ALA A N 1
ATOM 2294 C CA . ALA A 1 302 ? -14.126 -8.236 16.207 1.00 73.62 302 ALA A CA 1
ATOM 2295 C C . ALA A 1 302 ? -12.837 -7.428 16.437 1.00 73.62 302 ALA A C 1
ATOM 2297 O O . ALA A 1 302 ? -12.484 -6.586 15.613 1.00 73.62 302 ALA A O 1
ATOM 2298 N N . LYS A 1 303 ? -12.119 -7.658 17.547 1.00 85.69 303 LYS A N 1
ATOM 2299 C CA . LYS A 1 303 ? -10.868 -6.946 17.825 1.00 85.69 303 LYS A CA 1
ATOM 2300 C C . LYS A 1 303 ? -9.722 -7.540 17.006 1.00 85.69 303 LYS A C 1
ATOM 2302 O O . LYS A 1 303 ? -9.274 -8.652 17.271 1.00 85.69 303 LYS A O 1
ATOM 2307 N N . TYR A 1 304 ? -9.191 -6.758 16.072 1.00 92.00 304 TYR A N 1
ATOM 2308 C CA . TYR A 1 304 ? -8.058 -7.177 15.253 1.00 92.00 304 TYR A CA 1
ATOM 2309 C C . TYR A 1 304 ? -6.754 -7.274 16.085 1.00 92.00 304 TYR A C 1
ATOM 2311 O O . TYR A 1 304 ? -6.395 -6.317 16.782 1.00 92.00 304 TYR A O 1
ATOM 2319 N N . PRO A 1 305 ? -6.010 -8.397 16.044 1.00 93.69 305 PRO A N 1
ATOM 2320 C CA . PRO A 1 305 ? -4.888 -8.667 16.953 1.00 93.69 305 PRO A CA 1
ATOM 2321 C C . PRO A 1 305 ? -3.552 -8.074 16.460 1.00 93.69 305 PRO A C 1
ATOM 2323 O O . PRO A 1 305 ? -2.516 -8.741 16.477 1.00 93.69 305 PRO A O 1
ATOM 2326 N N . TYR A 1 306 ? -3.545 -6.810 16.026 1.00 96.00 306 TYR A N 1
ATOM 2327 C CA . TYR A 1 306 ? -2.388 -6.209 15.350 1.00 96.00 306 TYR A CA 1
ATOM 2328 C C . TYR A 1 306 ? -1.080 -6.284 16.154 1.00 96.00 306 TYR A C 1
ATOM 2330 O O . TYR A 1 306 ? -0.051 -6.666 15.607 1.00 96.00 306 TYR A O 1
ATOM 2338 N N . SER A 1 307 ? -1.103 -5.978 17.456 1.00 93.00 307 SER A N 1
ATOM 2339 C CA . SER A 1 307 ? 0.113 -5.970 18.290 1.00 93.00 307 SER A CA 1
ATOM 2340 C C . SER A 1 307 ? 0.817 -7.334 18.347 1.00 93.00 307 SER A C 1
ATOM 2342 O O . SER A 1 307 ? 2.047 -7.399 18.295 1.00 93.00 307 SER A O 1
ATOM 2344 N N . ALA A 1 308 ? 0.043 -8.424 18.400 1.00 93.50 308 ALA A N 1
ATOM 2345 C CA . ALA A 1 308 ? 0.581 -9.780 18.360 1.00 93.50 308 ALA A CA 1
ATOM 2346 C C . ALA A 1 308 ? 1.151 -10.095 16.968 1.00 93.50 308 ALA A C 1
ATOM 2348 O O . ALA A 1 308 ? 2.303 -10.509 16.851 1.00 93.50 308 ALA A O 1
ATOM 2349 N N . LEU A 1 309 ? 0.387 -9.799 15.911 1.00 95.44 309 LEU A N 1
ATOM 2350 C CA . LEU A 1 309 ? 0.810 -10.030 14.527 1.00 95.44 309 LEU A CA 1
ATOM 2351 C C . LEU A 1 309 ? 2.064 -9.250 14.149 1.00 95.44 309 LEU A C 1
ATOM 2353 O O . LEU A 1 309 ? 2.933 -9.797 13.479 1.00 95.44 309 LEU A O 1
ATOM 2357 N N . ARG A 1 310 ? 2.192 -8.002 14.609 1.00 95.19 310 ARG A N 1
ATOM 2358 C CA . ARG A 1 310 ? 3.355 -7.148 14.348 1.00 95.19 310 ARG A CA 1
ATOM 2359 C C . ARG A 1 310 ? 4.660 -7.843 14.704 1.00 95.19 310 ARG A C 1
ATOM 2361 O O . ARG A 1 310 ? 5.609 -7.769 13.929 1.00 95.19 310 ARG A O 1
ATOM 2368 N N . LYS A 1 311 ? 4.679 -8.540 15.842 1.00 91.44 311 LYS A N 1
ATOM 2369 C CA . LYS A 1 311 ? 5.834 -9.314 16.300 1.00 91.44 311 LYS A CA 1
ATOM 2370 C C . LYS A 1 311 ? 5.943 -10.638 15.550 1.00 91.44 311 LYS A C 1
ATOM 2372 O O . LYS A 1 311 ? 6.971 -10.889 14.934 1.00 91.44 311 LYS A O 1
ATOM 2377 N N . SER A 1 312 ? 4.883 -11.450 15.550 1.00 93.19 312 SER A N 1
ATOM 2378 C CA . SER A 1 312 ? 4.928 -12.813 14.997 1.00 93.19 312 SER A CA 1
ATOM 2379 C C . SER A 1 312 ? 5.185 -12.866 13.489 1.00 93.19 312 SER A C 1
ATOM 2381 O O . SER A 1 312 ? 5.718 -13.853 12.992 1.00 93.19 312 SER A O 1
ATOM 2383 N N . LEU A 1 313 ? 4.811 -11.815 12.756 1.00 95.06 313 LEU A N 1
ATOM 2384 C CA . LEU A 1 313 ? 5.017 -11.696 11.313 1.00 95.06 313 LEU A CA 1
ATOM 2385 C C . LEU A 1 313 ? 6.097 -10.677 10.937 1.00 95.06 313 LEU A C 1
ATOM 2387 O O . LEU A 1 313 ? 6.235 -10.385 9.751 1.00 95.06 313 LEU A O 1
ATOM 2391 N N . ARG A 1 314 ? 6.835 -10.114 11.908 1.00 93.31 314 ARG A N 1
ATOM 2392 C CA . ARG A 1 314 ? 7.870 -9.091 11.669 1.00 93.31 314 ARG A CA 1
ATOM 2393 C C . ARG A 1 314 ? 7.363 -7.998 10.714 1.00 93.31 314 ARG A C 1
ATOM 2395 O O . ARG A 1 314 ? 7.888 -7.799 9.615 1.00 93.31 314 ARG A O 1
ATOM 2402 N N . LEU A 1 315 ? 6.243 -7.374 11.091 1.00 95.19 315 LEU A N 1
ATOM 2403 C CA . LEU A 1 315 ? 5.542 -6.419 10.222 1.00 95.19 315 LEU A CA 1
ATOM 2404 C C . LEU A 1 315 ? 6.233 -5.064 10.150 1.00 95.19 315 LEU A C 1
ATOM 2406 O O . LEU A 1 315 ? 5.962 -4.325 9.216 1.00 95.19 315 LEU A O 1
ATOM 2410 N N . LEU A 1 316 ? 7.083 -4.736 11.121 1.00 93.38 316 LEU A N 1
ATOM 2411 C CA . LEU A 1 316 ? 7.906 -3.536 11.099 1.00 93.38 316 LEU A CA 1
ATOM 2412 C C . LEU A 1 316 ? 9.377 -3.916 11.178 1.00 93.38 316 LEU A C 1
ATOM 2414 O O . LEU A 1 316 ? 9.746 -4.795 11.959 1.00 93.38 316 LEU A O 1
ATOM 2418 N N . ILE A 1 317 ? 10.174 -3.244 10.359 1.00 87.31 317 ILE A N 1
ATOM 2419 C CA . ILE A 1 317 ? 11.629 -3.236 10.435 1.00 87.31 317 ILE A CA 1
ATOM 2420 C C . ILE A 1 317 ? 12.042 -2.049 11.308 1.00 87.31 317 ILE A C 1
ATOM 2422 O O . ILE A 1 317 ? 11.449 -0.977 11.199 1.00 87.31 317 ILE A O 1
ATOM 2426 N N . ASP A 1 318 ? 13.003 -2.265 12.203 1.00 75.19 318 ASP A N 1
ATOM 2427 C CA . ASP A 1 318 ? 13.483 -1.225 13.114 1.00 75.19 318 ASP A CA 1
ATOM 2428 C C . ASP A 1 318 ? 14.297 -0.159 12.359 1.00 75.19 318 ASP A C 1
ATOM 2430 O O . ASP A 1 318 ? 14.913 -0.441 11.336 1.00 75.19 318 ASP A O 1
ATOM 2434 N N . ASP A 1 319 ? 14.356 1.061 12.895 1.00 72.00 319 ASP A N 1
ATOM 2435 C CA . ASP A 1 319 ? 15.098 2.182 12.295 1.00 72.00 319 ASP A CA 1
ATOM 2436 C C . ASP A 1 319 ? 16.619 2.127 12.568 1.00 72.00 319 ASP A C 1
ATOM 2438 O O . ASP A 1 319 ? 17.316 3.143 12.481 1.00 72.00 319 ASP A O 1
ATOM 2442 N N . SER A 1 320 ? 17.166 0.967 12.952 1.00 76.62 320 SER A N 1
ATOM 2443 C CA . SER A 1 320 ? 18.608 0.851 13.179 1.00 76.62 320 SER A CA 1
ATOM 2444 C C . SER A 1 320 ? 19.375 0.910 11.849 1.00 76.62 320 SER A C 1
ATOM 2446 O O . SER A 1 320 ? 18.881 0.423 10.828 1.00 76.62 320 SER A O 1
ATOM 2448 N N . PRO A 1 321 ? 20.598 1.474 11.818 1.00 73.19 321 PRO A N 1
ATOM 2449 C CA . PRO A 1 321 ? 21.409 1.511 10.600 1.00 73.19 321 PRO A CA 1
ATOM 2450 C C . PRO A 1 321 ? 21.609 0.129 9.968 1.00 73.19 321 PRO A C 1
ATOM 2452 O O . PRO A 1 321 ? 21.591 0.006 8.748 1.00 73.19 321 PRO A O 1
ATOM 2455 N N . GLU A 1 322 ? 21.747 -0.915 10.789 1.00 71.25 322 GLU A N 1
ATOM 2456 C CA . GLU A 1 322 ? 21.879 -2.297 10.329 1.00 71.25 322 GLU A CA 1
ATOM 2457 C C . GLU A 1 322 ? 20.604 -2.807 9.651 1.00 71.25 322 GLU A C 1
ATOM 2459 O O . GLU A 1 322 ? 20.699 -3.543 8.675 1.00 71.25 322 GLU A O 1
ATOM 2464 N N . ALA A 1 323 ? 19.429 -2.396 10.137 1.00 71.50 323 ALA A N 1
ATOM 2465 C CA . ALA A 1 323 ? 18.128 -2.806 9.624 1.00 71.50 323 ALA A CA 1
ATOM 2466 C C . ALA A 1 323 ? 17.764 -2.122 8.288 1.00 71.50 323 ALA A C 1
ATOM 2468 O O . ALA A 1 323 ? 17.035 -2.691 7.473 1.00 71.50 323 ALA A O 1
ATOM 2469 N N . LEU A 1 324 ? 18.319 -0.936 8.011 1.00 71.06 324 LEU A N 1
ATOM 2470 C CA . LEU A 1 324 ? 18.109 -0.220 6.746 1.00 71.06 324 LEU A CA 1
ATOM 2471 C C . LEU A 1 324 ? 18.731 -0.937 5.538 1.00 71.06 324 LEU A C 1
ATOM 2473 O O . LEU A 1 324 ? 18.138 -0.926 4.460 1.00 71.06 324 LEU A O 1
ATOM 2477 N N . ASP A 1 325 ? 19.869 -1.613 5.714 1.00 70.50 325 ASP A N 1
ATOM 2478 C CA . ASP A 1 325 ? 20.469 -2.454 4.664 1.00 70.50 325 ASP A CA 1
ATOM 2479 C C . ASP A 1 325 ? 19.601 -3.698 4.363 1.00 70.50 325 ASP A C 1
ATOM 2481 O O . ASP A 1 325 ? 19.630 -4.264 3.266 1.00 70.50 325 ASP A O 1
ATOM 2485 N N . GLU A 1 326 ? 18.792 -4.130 5.334 1.00 69.44 326 GLU A N 1
ATOM 2486 C CA . GLU A 1 326 ? 17.870 -5.263 5.200 1.00 69.44 326 GLU A CA 1
ATOM 2487 C C . GLU A 1 326 ? 16.602 -4.888 4.437 1.00 69.44 326 GLU A C 1
ATOM 2489 O O . GLU A 1 326 ? 16.021 -5.737 3.755 1.00 69.44 326 GLU A O 1
ATOM 2494 N N . LEU A 1 327 ? 16.193 -3.619 4.534 1.00 78.50 327 LEU A N 1
ATOM 2495 C CA . LEU A 1 327 ? 14.958 -3.105 3.957 1.00 78.50 327 LEU A CA 1
ATOM 2496 C C . LEU A 1 327 ? 14.882 -3.386 2.455 1.00 78.50 327 LEU A C 1
ATOM 2498 O O . LEU A 1 327 ? 13.846 -3.837 1.986 1.00 78.50 327 LEU A O 1
ATOM 2502 N N . GLU A 1 328 ? 15.973 -3.201 1.703 1.00 75.06 328 GLU A N 1
ATOM 2503 C CA . GLU A 1 328 ? 15.989 -3.428 0.247 1.00 75.06 328 GLU A CA 1
ATOM 2504 C C . GLU A 1 328 ? 15.700 -4.889 -0.157 1.00 75.06 328 GLU A C 1
ATOM 2506 O O . GLU A 1 328 ? 15.297 -5.148 -1.292 1.00 75.06 328 GLU A O 1
ATOM 2511 N N . ASN A 1 329 ? 15.886 -5.847 0.758 1.00 81.31 329 ASN A N 1
ATOM 2512 C CA . ASN A 1 329 ? 15.719 -7.281 0.503 1.00 81.31 329 ASN A CA 1
ATOM 2513 C C . ASN A 1 329 ? 14.458 -7.882 1.147 1.00 81.31 329 ASN A C 1
ATOM 2515 O O . ASN A 1 329 ? 14.192 -9.077 0.978 1.00 81.31 329 ASN A O 1
ATOM 2519 N N . ASP A 1 330 ? 13.671 -7.078 1.862 1.00 89.44 330 ASP A N 1
ATOM 2520 C CA . ASP A 1 330 ? 12.430 -7.484 2.516 1.00 89.44 330 ASP A CA 1
ATOM 2521 C C . ASP A 1 330 ? 11.221 -6.786 1.886 1.00 89.44 330 ASP A C 1
ATOM 2523 O O . ASP A 1 330 ? 11.297 -5.645 1.451 1.00 89.44 330 ASP A O 1
ATOM 2527 N N . VAL A 1 331 ? 10.060 -7.446 1.870 1.00 93.19 331 VAL A N 1
ATOM 2528 C CA . VAL A 1 331 ? 8.823 -6.898 1.274 1.00 93.19 331 VAL A CA 1
ATOM 2529 C C . VAL A 1 331 ? 8.376 -5.567 1.896 1.00 93.19 331 VAL A C 1
ATOM 2531 O O . VAL A 1 331 ? 7.604 -4.830 1.279 1.00 93.19 331 VAL A O 1
ATOM 2534 N N . SER A 1 332 ? 8.875 -5.236 3.090 1.00 94.19 332 SER A N 1
ATOM 2535 C CA . SER A 1 332 ? 8.648 -3.957 3.763 1.00 94.19 332 SER A CA 1
ATOM 2536 C C . SER A 1 332 ? 9.167 -2.727 3.020 1.00 94.19 332 SER A C 1
ATOM 2538 O O . SER A 1 332 ? 8.693 -1.621 3.295 1.00 94.19 332 SER A O 1
ATOM 2540 N N . TYR A 1 333 ? 10.059 -2.884 2.034 1.00 94.00 333 TYR A N 1
ATOM 2541 C CA . TYR A 1 333 ? 10.524 -1.770 1.199 1.00 94.00 333 TYR A CA 1
ATOM 2542 C C . TYR A 1 333 ? 9.365 -1.033 0.500 1.00 94.00 333 TYR A C 1
ATOM 2544 O O . TYR A 1 333 ? 9.459 0.164 0.221 1.00 94.00 333 TYR A O 1
ATOM 2552 N N . THR A 1 334 ? 8.257 -1.735 0.233 1.00 95.50 334 THR A N 1
ATOM 2553 C CA . THR A 1 334 ? 7.066 -1.199 -0.452 1.00 95.50 334 THR A CA 1
ATOM 2554 C C . THR A 1 334 ? 6.341 -0.110 0.345 1.00 95.50 334 THR A C 1
ATOM 2556 O O . THR A 1 334 ? 5.713 0.765 -0.253 1.00 95.50 334 THR A O 1
ATOM 2559 N N . TYR A 1 335 ? 6.489 -0.122 1.673 1.00 96.44 335 TYR A N 1
ATOM 2560 C CA . TYR A 1 335 ? 5.960 0.882 2.603 1.00 96.44 335 TYR A CA 1
ATOM 2561 C C . TYR A 1 335 ? 7.056 1.453 3.514 1.00 96.44 335 TYR A C 1
ATOM 2563 O O . TYR A 1 335 ? 6.772 1.902 4.622 1.00 96.44 335 TYR A O 1
ATOM 2571 N N . SER A 1 336 ? 8.312 1.434 3.054 1.00 93.81 336 SER A N 1
ATOM 2572 C CA . SER A 1 336 ? 9.466 2.001 3.766 1.00 93.81 336 SER A CA 1
ATOM 2573 C C . SER A 1 336 ? 9.577 1.549 5.232 1.00 93.81 336 SER A C 1
ATOM 2575 O O . SER A 1 336 ? 9.803 2.373 6.112 1.00 93.81 336 SER A O 1
ATOM 2577 N N . GLY A 1 337 ? 9.376 0.255 5.497 1.00 93.12 337 GLY A N 1
ATOM 2578 C CA . GLY A 1 337 ? 9.553 -0.342 6.828 1.00 93.12 337 GLY A CA 1
ATOM 2579 C C . GLY A 1 337 ? 8.385 -1.212 7.288 1.00 93.12 337 GLY A C 1
ATOM 2580 O O . GLY A 1 337 ? 8.580 -2.083 8.132 1.00 93.12 337 GLY A O 1
ATOM 2581 N N . TYR A 1 338 ? 7.198 -1.064 6.689 1.00 96.69 338 TYR A N 1
ATOM 2582 C CA . TYR A 1 338 ? 6.052 -1.941 6.953 1.00 96.69 338 TYR A CA 1
ATOM 2583 C C . TYR A 1 338 ? 5.913 -3.068 5.927 1.00 96.69 338 TYR A C 1
ATOM 2585 O O . TYR A 1 338 ? 5.734 -2.815 4.739 1.00 96.69 338 TYR A O 1
ATOM 2593 N N . ALA A 1 339 ? 5.937 -4.320 6.383 1.00 96.88 339 ALA A N 1
ATOM 2594 C CA . ALA A 1 339 ? 5.662 -5.491 5.557 1.00 96.88 339 ALA A CA 1
ATOM 2595 C C . ALA A 1 339 ? 4.148 -5.778 5.511 1.00 96.88 339 ALA A C 1
ATOM 2597 O O . ALA A 1 339 ? 3.565 -6.087 6.555 1.00 96.88 339 ALA A O 1
ATOM 2598 N N . PRO A 1 340 ? 3.506 -5.763 4.324 1.00 97.69 340 PRO A N 1
ATOM 2599 C CA . PRO A 1 340 ? 2.089 -6.093 4.191 1.00 97.69 340 PRO A CA 1
ATOM 2600 C C . PRO A 1 340 ? 1.744 -7.457 4.787 1.00 97.69 340 PRO A C 1
ATOM 2602 O O . PRO A 1 340 ? 2.364 -8.467 4.433 1.00 97.69 340 PRO A O 1
ATOM 2605 N N . ILE A 1 341 ? 0.719 -7.517 5.644 1.00 98.00 341 ILE A N 1
ATOM 2606 C CA . ILE A 1 341 ? 0.306 -8.775 6.293 1.00 98.00 341 ILE A CA 1
ATOM 2607 C C . ILE A 1 341 ? -0.063 -9.811 5.231 1.00 98.00 341 ILE A C 1
ATOM 2609 O O . ILE A 1 341 ? 0.387 -10.950 5.316 1.00 98.00 341 ILE A O 1
ATOM 2613 N N . SER A 1 342 ? -0.788 -9.427 4.174 1.00 97.12 342 SER A N 1
ATOM 2614 C CA . SER A 1 342 ? -1.107 -10.347 3.075 1.00 97.12 342 SER A CA 1
ATOM 2615 C C . SER A 1 342 ? 0.138 -10.936 2.398 1.00 97.12 342 SER A C 1
ATOM 2617 O O . SER A 1 342 ? 0.154 -12.123 2.078 1.00 97.12 342 SER A O 1
ATOM 2619 N N . ALA A 1 343 ? 1.207 -10.151 2.220 1.00 96.94 343 ALA A N 1
ATOM 2620 C CA . ALA A 1 343 ? 2.467 -10.650 1.663 1.00 96.94 343 ALA A CA 1
ATOM 2621 C C . ALA A 1 343 ? 3.193 -11.578 2.651 1.00 96.94 343 ALA A C 1
ATOM 2623 O O . ALA A 1 343 ? 3.687 -12.636 2.255 1.00 96.94 343 ALA A O 1
ATOM 2624 N N . ARG A 1 344 ? 3.196 -11.239 3.947 1.00 96.88 344 ARG A N 1
ATOM 2625 C CA . ARG A 1 344 ? 3.745 -12.095 5.010 1.00 96.88 344 ARG A CA 1
ATOM 2626 C C . ARG A 1 344 ? 3.022 -13.434 5.107 1.00 96.88 344 ARG A C 1
ATOM 2628 O O . ARG A 1 344 ? 3.678 -14.458 5.267 1.00 96.88 344 ARG A O 1
ATOM 2635 N N . LEU A 1 345 ? 1.702 -13.466 4.933 1.00 97.44 345 LEU A N 1
ATOM 2636 C CA . LEU A 1 345 ? 0.932 -14.712 4.899 1.00 97.44 345 LEU A CA 1
ATOM 2637 C C . LEU A 1 345 ? 1.319 -15.600 3.714 1.00 97.44 345 LEU A C 1
ATOM 2639 O O . LEU A 1 345 ? 1.487 -16.807 3.881 1.00 97.44 345 LEU A O 1
ATOM 2643 N N . VAL A 1 346 ? 1.555 -15.014 2.538 1.00 96.50 346 VAL A N 1
ATOM 2644 C CA . VAL A 1 346 ? 2.106 -15.761 1.397 1.00 96.50 346 VAL A CA 1
ATOM 2645 C C . VAL A 1 346 ? 3.507 -16.294 1.722 1.00 96.50 346 VAL A C 1
ATOM 2647 O O . VAL A 1 346 ? 3.798 -17.459 1.443 1.00 96.50 346 VAL A O 1
ATOM 2650 N N . GLN A 1 347 ? 4.364 -15.499 2.372 1.00 94.62 347 GLN A N 1
ATOM 2651 C CA . GLN A 1 347 ? 5.682 -15.965 2.816 1.00 94.62 347 GLN A CA 1
ATOM 2652 C C . GLN A 1 347 ? 5.594 -17.087 3.864 1.00 94.62 347 GLN A C 1
ATOM 2654 O O . GLN A 1 347 ? 6.395 -18.013 3.796 1.00 94.62 347 GLN A O 1
ATOM 2659 N N . CYS A 1 348 ? 4.608 -17.098 4.767 1.00 95.06 348 CYS A N 1
ATOM 2660 C CA . CYS A 1 348 ? 4.405 -18.211 5.711 1.00 95.06 348 CYS A CA 1
ATOM 2661 C C . CYS A 1 348 ? 4.203 -19.557 4.988 1.00 95.06 348 CYS A C 1
ATOM 2663 O O . CYS A 1 348 ? 4.652 -20.601 5.463 1.00 95.06 348 CYS A O 1
ATOM 2665 N N . VAL A 1 349 ? 3.564 -19.531 3.813 1.00 94.69 349 VAL A N 1
ATOM 2666 C CA . VAL A 1 349 ? 3.287 -20.724 2.999 1.00 94.69 349 VAL A CA 1
ATOM 2667 C C . VAL A 1 349 ? 4.447 -21.085 2.068 1.00 94.69 349 VAL A C 1
ATOM 2669 O O . VAL A 1 349 ? 4.721 -22.267 1.856 1.00 94.69 349 VAL A O 1
ATOM 2672 N N . ALA A 1 350 ? 5.107 -20.085 1.482 1.00 91.69 350 ALA A N 1
ATOM 2673 C CA . ALA A 1 350 ? 6.005 -20.276 0.342 1.00 91.69 350 ALA A CA 1
ATOM 2674 C C . ALA A 1 350 ? 7.487 -19.969 0.631 1.00 91.69 350 ALA A C 1
ATOM 2676 O O . ALA A 1 350 ? 8.364 -20.439 -0.100 1.00 91.69 350 ALA A O 1
ATOM 2677 N N . GLN A 1 351 ? 7.771 -19.167 1.661 1.00 89.50 351 GLN A N 1
ATOM 2678 C CA . GLN A 1 351 ? 9.075 -18.552 1.912 1.00 89.50 351 GLN A CA 1
ATOM 2679 C C . GLN A 1 351 ? 9.271 -18.201 3.405 1.00 89.50 351 GLN A C 1
ATOM 2681 O O . GLN A 1 351 ? 9.611 -17.069 3.753 1.00 89.50 351 GLN A O 1
ATOM 2686 N N . LYS A 1 352 ? 9.074 -19.171 4.312 1.00 87.19 352 LYS A N 1
ATOM 2687 C CA . LYS A 1 352 ? 9.127 -18.969 5.781 1.00 87.19 352 LYS A CA 1
ATOM 2688 C C . LYS A 1 352 ? 10.386 -18.266 6.268 1.00 87.19 352 LYS A C 1
ATOM 2690 O O . LYS A 1 352 ? 10.333 -17.495 7.221 1.00 87.19 352 LYS A O 1
ATOM 2695 N N . GLY A 1 353 ? 11.512 -18.521 5.597 1.00 82.62 353 GLY A N 1
ATOM 2696 C CA . GLY A 1 353 ? 12.786 -17.879 5.896 1.00 82.62 353 GLY A CA 1
ATOM 2697 C C . GLY A 1 353 ? 12.699 -16.357 5.897 1.00 82.62 353 GLY A C 1
ATOM 2698 O O . GLY A 1 353 ? 13.379 -15.762 6.710 1.00 82.62 353 GLY A O 1
ATOM 2699 N N . GLY A 1 354 ? 11.835 -15.757 5.070 1.00 82.75 354 GLY A N 1
ATOM 2700 C CA . GLY A 1 354 ? 11.669 -14.306 4.970 1.00 82.75 354 GLY A CA 1
ATOM 2701 C C . GLY A 1 354 ? 10.834 -13.707 6.098 1.00 82.75 354 GLY A C 1
ATOM 2702 O O . GLY A 1 354 ? 10.886 -12.504 6.298 1.00 82.75 354 GLY A O 1
ATOM 2703 N N . VAL A 1 355 ? 10.094 -14.537 6.841 1.00 87.38 355 VAL A N 1
ATOM 2704 C CA . VAL A 1 355 ? 9.338 -14.114 8.030 1.00 87.38 355 VAL A CA 1
ATOM 2705 C C . VAL A 1 355 ? 10.150 -14.357 9.304 1.00 87.38 355 VAL A C 1
ATOM 2707 O O . VAL A 1 355 ? 10.215 -13.484 10.161 1.00 87.38 355 VAL A O 1
ATOM 2710 N N . LEU A 1 356 ? 10.784 -15.533 9.421 1.00 81.69 356 LEU A N 1
ATOM 2711 C CA . LEU A 1 356 ? 11.462 -15.981 10.649 1.00 81.69 356 LEU A CA 1
ATOM 2712 C C . LEU A 1 356 ? 12.845 -15.365 10.876 1.00 81.69 356 LEU A C 1
ATOM 2714 O O . LEU A 1 356 ? 13.348 -15.401 11.993 1.00 81.69 356 LEU A O 1
ATOM 2718 N N . SER A 1 357 ? 13.511 -14.901 9.823 1.00 70.06 357 SER A N 1
ATOM 2719 C CA . SER A 1 357 ? 14.900 -14.444 9.899 1.00 70.06 357 SER A CA 1
ATOM 2720 C C . SER A 1 357 ? 15.207 -13.491 8.759 1.00 70.06 357 SER A C 1
ATOM 2722 O O . SER A 1 357 ? 14.653 -13.636 7.672 1.00 70.06 357 SER A O 1
ATOM 2724 N N . ASN A 1 358 ? 16.136 -12.566 8.948 1.00 59.97 358 ASN A N 1
ATOM 2725 C CA . ASN A 1 358 ? 16.596 -11.784 7.818 1.00 59.97 358 ASN A CA 1
ATOM 2726 C C . ASN A 1 358 ? 17.532 -12.635 6.919 1.00 59.97 358 ASN A C 1
ATOM 2728 O O . ASN A 1 358 ? 18.478 -13.243 7.432 1.00 59.97 358 ASN A O 1
ATOM 2732 N N . PRO A 1 359 ? 17.328 -12.703 5.586 1.00 53.62 359 PRO A N 1
ATOM 2733 C CA . PRO A 1 359 ? 18.330 -13.258 4.667 1.00 53.62 359 PRO A CA 1
ATOM 2734 C C . PRO A 1 359 ? 19.739 -12.670 4.860 1.00 53.62 359 PRO A C 1
ATOM 2736 O O . PRO A 1 359 ? 20.708 -13.420 4.754 1.00 53.62 359 PRO A O 1
ATOM 2739 N N . ALA A 1 360 ? 19.874 -11.380 5.199 1.00 49.50 360 ALA A N 1
ATOM 2740 C CA . ALA A 1 360 ? 21.189 -10.763 5.396 1.00 49.50 360 ALA A CA 1
ATOM 2741 C C . ALA A 1 360 ? 21.857 -11.151 6.736 1.00 49.50 360 ALA A C 1
ATOM 2743 O O . ALA A 1 360 ? 23.080 -11.283 6.788 1.00 49.50 360 ALA A O 1
ATOM 2744 N N . GLU A 1 361 ? 21.086 -11.427 7.796 1.00 51.91 361 GLU A N 1
ATOM 2745 C CA . GLU A 1 361 ? 21.617 -11.985 9.056 1.00 51.91 361 GLU A CA 1
ATOM 2746 C C . GLU A 1 361 ? 22.168 -13.402 8.867 1.00 51.91 361 GLU A C 1
ATOM 2748 O O . GLU A 1 361 ? 23.219 -13.735 9.415 1.00 51.91 361 GLU A O 1
ATOM 2753 N N . ARG A 1 362 ? 21.501 -14.235 8.053 1.00 52.91 362 ARG A N 1
ATOM 2754 C CA . ARG A 1 362 ? 22.004 -15.582 7.734 1.00 52.91 362 ARG A CA 1
ATOM 2755 C C . ARG A 1 362 ? 23.358 -15.518 7.037 1.00 52.91 362 ARG A C 1
ATOM 2757 O O . ARG A 1 362 ? 24.266 -16.240 7.430 1.00 52.91 362 ARG A O 1
ATOM 2764 N N . GLU A 1 363 ? 23.526 -14.613 6.073 1.00 53.94 363 GLU A N 1
ATOM 2765 C CA . GLU A 1 363 ? 24.824 -14.421 5.420 1.00 53.94 363 GLU A CA 1
ATOM 2766 C C . GLU A 1 363 ? 25.891 -13.857 6.355 1.00 53.94 363 GLU A C 1
ATOM 2768 O O . GLU A 1 363 ? 27.054 -14.243 6.242 1.00 53.94 363 GLU A O 1
ATOM 2773 N N . ARG A 1 364 ? 25.539 -12.941 7.266 1.00 55.06 364 ARG A N 1
ATOM 2774 C CA . ARG A 1 364 ? 26.498 -12.411 8.244 1.00 55.06 364 ARG A CA 1
ATOM 2775 C C . ARG A 1 364 ? 26.999 -13.529 9.163 1.00 55.06 364 ARG A C 1
ATOM 2777 O O . ARG A 1 364 ? 28.211 -13.675 9.302 1.00 55.06 364 ARG A O 1
ATOM 2784 N N . ASN A 1 365 ? 26.096 -14.360 9.683 1.00 56.25 365 ASN A N 1
ATOM 2785 C CA . ASN A 1 365 ? 26.447 -15.508 10.522 1.00 56.25 365 ASN A CA 1
ATOM 2786 C C . ASN A 1 365 ? 27.288 -16.538 9.747 1.00 56.25 365 ASN A C 1
ATOM 2788 O O . ASN A 1 365 ? 28.310 -17.000 10.244 1.00 56.25 365 ASN A O 1
ATOM 2792 N N . GLU A 1 366 ? 26.942 -16.827 8.487 1.00 56.69 366 GLU A N 1
ATOM 2793 C CA . GLU A 1 366 ? 27.731 -17.719 7.625 1.00 56.69 366 GLU A CA 1
ATOM 2794 C C . GLU A 1 366 ? 29.125 -17.151 7.293 1.00 56.69 366 GLU A C 1
ATOM 2796 O O . GLU A 1 366 ? 30.098 -17.906 7.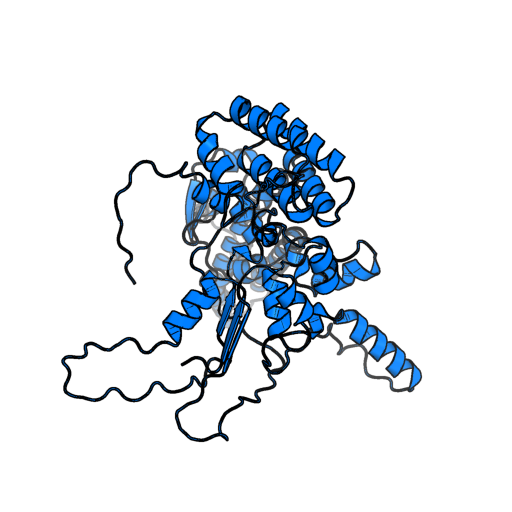208 1.00 56.69 366 GLU A O 1
ATOM 2801 N N . ARG A 1 367 ? 29.260 -15.826 7.129 1.00 55.75 367 ARG A N 1
ATOM 2802 C CA . ARG A 1 367 ? 30.553 -15.146 6.920 1.00 55.75 367 ARG A CA 1
ATOM 2803 C C . ARG A 1 367 ? 31.418 -15.156 8.182 1.00 55.75 367 ARG A C 1
ATOM 2805 O O . ARG A 1 367 ? 32.636 -15.315 8.069 1.00 55.75 367 ARG A O 1
ATOM 2812 N N . GLU A 1 368 ? 30.822 -14.993 9.360 1.00 55.53 368 GLU A N 1
ATOM 2813 C CA . GLU A 1 368 ? 31.519 -15.096 10.649 1.00 55.53 368 GLU A CA 1
ATOM 2814 C C . GLU A 1 368 ? 31.984 -16.537 10.921 1.00 55.53 368 GLU A C 1
ATOM 2816 O O . GLU A 1 368 ? 33.157 -16.754 11.242 1.00 55.53 368 GLU A O 1
ATOM 2821 N N . ASP A 1 369 ? 31.137 -17.531 10.643 1.00 54.81 369 ASP A N 1
ATOM 2822 C CA . ASP A 1 369 ? 31.483 -18.954 10.737 1.00 54.81 369 ASP A CA 1
ATOM 2823 C C . ASP A 1 369 ? 32.560 -19.377 9.718 1.00 54.81 369 ASP A C 1
ATOM 2825 O O . ASP A 1 369 ? 33.432 -20.202 10.016 1.00 54.81 369 ASP A O 1
ATOM 2829 N N . ALA A 1 370 ? 32.547 -18.801 8.509 1.00 56.16 370 ALA A N 1
ATOM 2830 C CA . ALA A 1 370 ? 33.567 -19.047 7.489 1.00 56.16 370 ALA A CA 1
ATOM 2831 C C . ALA A 1 370 ? 34.925 -18.420 7.852 1.00 56.16 370 ALA A C 1
ATOM 2833 O O . ALA A 1 370 ? 35.967 -19.048 7.625 1.00 56.16 370 ALA A O 1
ATOM 2834 N N . LYS A 1 371 ? 34.930 -17.230 8.476 1.00 50.84 371 LYS A N 1
ATOM 2835 C CA . LYS A 1 371 ? 36.143 -16.608 9.037 1.00 50.84 371 LYS A CA 1
ATOM 2836 C C . LYS A 1 371 ? 36.746 -17.439 10.172 1.00 50.84 371 LYS A C 1
ATOM 2838 O O . LYS A 1 371 ? 37.967 -17.527 10.256 1.00 50.84 371 LYS A O 1
ATOM 2843 N N . GLY A 1 372 ? 35.923 -18.113 10.978 1.00 52.69 372 GLY A N 1
ATOM 2844 C CA . GLY A 1 372 ? 36.387 -19.046 12.014 1.00 52.69 372 GLY A CA 1
ATOM 2845 C C . GLY A 1 372 ? 37.040 -20.332 11.481 1.00 52.69 372 GLY A C 1
ATOM 2846 O O . GLY A 1 372 ? 37.776 -20.991 12.212 1.00 52.69 372 GLY A O 1
ATOM 2847 N N . LYS A 1 373 ? 36.812 -20.694 10.208 1.00 50.47 373 LYS A N 1
ATOM 2848 C CA . LYS A 1 373 ? 37.296 -21.948 9.591 1.00 50.47 373 LYS A CA 1
ATOM 2849 C C . LYS A 1 373 ? 38.383 -21.773 8.522 1.00 50.47 373 LYS A C 1
ATOM 2851 O O . LYS A 1 373 ? 38.712 -22.745 7.844 1.00 50.47 373 LYS A O 1
ATOM 2856 N N . GLY A 1 374 ? 38.956 -20.576 8.367 1.00 41.69 374 GLY A N 1
ATOM 2857 C CA . GLY A 1 374 ? 40.140 -20.351 7.523 1.00 41.69 374 GLY A CA 1
ATOM 2858 C C . GLY A 1 374 ? 39.954 -20.703 6.041 1.00 41.69 374 GLY A C 1
ATOM 2859 O O . GLY A 1 374 ? 40.905 -21.128 5.389 1.00 41.69 374 GLY A O 1
ATOM 2860 N N . LYS A 1 375 ? 38.734 -20.579 5.504 1.00 40.34 375 LYS A N 1
ATOM 2861 C CA . LYS A 1 375 ? 38.438 -20.883 4.098 1.00 40.34 375 LYS A CA 1
ATOM 2862 C C . LYS A 1 375 ? 38.128 -19.585 3.355 1.00 40.34 375 LYS A C 1
ATOM 2864 O O . LYS A 1 375 ? 36.979 -19.157 3.307 1.00 40.34 375 LYS A O 1
ATOM 2869 N N . GLU A 1 376 ? 39.158 -18.954 2.795 1.00 36.56 376 GLU A N 1
ATOM 2870 C CA . GLU A 1 376 ? 38.977 -17.844 1.856 1.00 36.56 376 GLU A CA 1
ATOM 2871 C C . GLU A 1 376 ? 38.214 -18.351 0.625 1.00 36.56 376 GLU A C 1
ATOM 2873 O O . GLU A 1 376 ? 38.663 -19.243 -0.095 1.00 36.56 376 GLU A O 1
ATOM 2878 N N . ARG A 1 377 ? 37.014 -17.809 0.409 1.00 39.91 377 ARG A N 1
ATOM 2879 C CA . ARG A 1 377 ? 36.324 -17.847 -0.881 1.00 39.91 377 ARG A CA 1
ATOM 2880 C C . ARG A 1 377 ? 36.293 -16.424 -1.420 1.00 39.91 377 ARG A C 1
ATOM 2882 O O . ARG A 1 377 ? 36.000 -15.498 -0.666 1.00 39.91 377 ARG A O 1
ATOM 2889 N N . ASP A 1 378 ? 36.590 -16.278 -2.707 1.00 32.88 378 ASP A N 1
ATOM 2890 C CA . ASP A 1 378 ? 36.671 -14.999 -3.409 1.00 32.88 378 ASP A CA 1
ATOM 2891 C C . ASP A 1 378 ? 35.435 -14.117 -3.168 1.00 32.88 378 ASP A C 1
ATOM 2893 O O . ASP A 1 378 ? 34.305 -14.453 -3.542 1.00 32.88 378 ASP A O 1
ATOM 2897 N N . ALA A 1 379 ? 35.676 -12.944 -2.579 1.00 36.97 379 ALA A N 1
ATOM 2898 C CA . ALA A 1 379 ? 34.671 -11.957 -2.179 1.00 36.97 379 ALA A CA 1
ATOM 2899 C C . ALA A 1 379 ? 33.917 -11.294 -3.355 1.00 36.97 379 ALA A C 1
ATOM 2901 O O . ALA A 1 379 ? 33.023 -10.483 -3.132 1.00 36.97 379 ALA A O 1
ATOM 2902 N N . ALA A 1 380 ? 34.242 -11.642 -4.604 1.00 32.94 380 ALA A N 1
ATOM 2903 C CA . ALA A 1 380 ? 33.641 -11.068 -5.809 1.00 32.94 380 ALA A CA 1
ATOM 2904 C C . ALA A 1 380 ? 32.387 -11.815 -6.317 1.00 32.94 380 ALA A C 1
ATOM 2906 O O . ALA A 1 380 ? 31.795 -11.392 -7.307 1.00 32.94 380 ALA A O 1
ATOM 2907 N N . SER A 1 381 ? 31.968 -12.912 -5.668 1.00 33.59 381 SER A N 1
ATOM 2908 C CA . SER A 1 381 ? 30.854 -13.766 -6.135 1.00 33.59 381 SER A CA 1
ATOM 2909 C C . SER A 1 381 ? 29.603 -13.788 -5.242 1.00 33.59 381 SER A C 1
ATOM 2911 O O . SER A 1 381 ? 28.629 -14.460 -5.576 1.00 33.59 381 SER A O 1
ATOM 2913 N N . LEU A 1 382 ? 29.582 -13.045 -4.132 1.00 37.72 382 LEU A N 1
ATOM 2914 C CA . LEU A 1 382 ? 28.489 -13.083 -3.153 1.00 37.72 382 LEU A CA 1
ATOM 2915 C C . LEU A 1 382 ? 27.585 -11.851 -3.289 1.00 37.72 382 LEU A C 1
ATOM 2917 O O . LEU A 1 382 ? 27.705 -10.881 -2.542 1.00 37.72 382 LEU A O 1
ATOM 2921 N N . GLY A 1 383 ? 26.684 -11.887 -4.272 1.00 39.34 383 GLY A N 1
ATOM 2922 C CA . GLY A 1 383 ? 25.485 -11.051 -4.226 1.00 39.34 383 GLY A CA 1
ATOM 2923 C C . GLY A 1 383 ? 24.605 -11.478 -3.049 1.00 39.34 383 GLY A C 1
ATOM 2924 O O . GLY A 1 383 ? 24.545 -12.668 -2.754 1.00 39.34 383 GLY A O 1
ATOM 2925 N N . VAL A 1 384 ? 23.939 -10.518 -2.399 1.00 45.59 384 VAL A N 1
ATOM 2926 C CA . VAL A 1 384 ? 23.0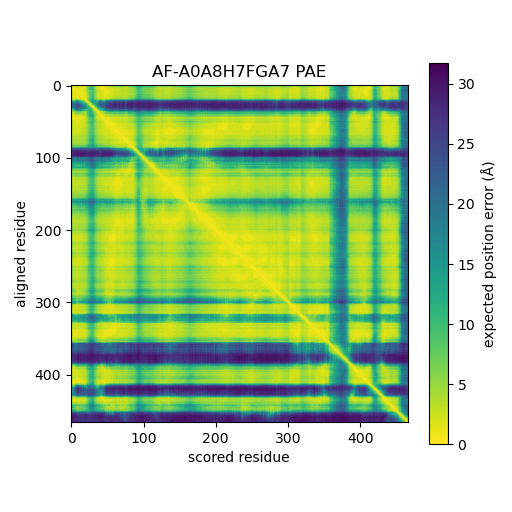37 -10.761 -1.261 1.00 45.59 384 VAL A CA 1
ATOM 2927 C C . VAL A 1 384 ? 22.035 -11.868 -1.615 1.00 45.59 384 VAL A C 1
ATOM 2929 O O . VAL A 1 384 ? 21.253 -11.756 -2.564 1.00 45.59 384 VAL A O 1
ATOM 2932 N N . GLY A 1 385 ? 22.106 -12.972 -0.885 1.00 53.53 385 GLY A N 1
ATOM 2933 C CA . GLY A 1 385 ? 21.352 -14.192 -1.090 1.00 53.53 385 GLY A CA 1
ATOM 2934 C C . GLY A 1 385 ? 19.871 -13.950 -0.865 1.00 53.53 385 GLY A C 1
ATOM 2935 O O . GLY A 1 385 ? 19.403 -13.775 0.258 1.00 53.53 385 GLY A O 1
ATOM 2936 N N . LYS A 1 386 ? 19.101 -13.965 -1.955 1.00 60.56 386 LYS A N 1
ATOM 2937 C CA . LYS A 1 386 ? 17.637 -13.926 -1.892 1.00 60.56 386 LYS A CA 1
ATOM 2938 C C . LYS A 1 386 ? 17.132 -15.078 -1.021 1.00 60.56 386 LYS A C 1
ATOM 2940 O O . LYS A 1 386 ? 17.619 -16.208 -1.137 1.00 60.56 386 LYS A O 1
ATOM 2945 N N . VAL A 1 387 ? 16.135 -14.800 -0.178 1.00 69.50 387 VAL A N 1
ATOM 2946 C CA . VAL A 1 387 ? 15.505 -15.820 0.669 1.00 69.50 387 VAL A CA 1
ATOM 2947 C C . VAL A 1 387 ? 15.019 -16.980 -0.193 1.00 69.50 387 VAL A C 1
ATOM 2949 O O . VAL A 1 387 ? 14.285 -16.796 -1.163 1.00 69.50 387 VAL A O 1
ATOM 2952 N N . GLN A 1 388 ? 15.402 -18.183 0.210 1.00 75.12 388 GLN A N 1
ATOM 2953 C CA . GLN A 1 388 ? 15.062 -19.404 -0.499 1.00 75.12 388 GLN A CA 1
ATOM 2954 C C . GLN A 1 388 ? 13.624 -19.834 -0.210 1.00 75.12 388 GLN A C 1
ATOM 2956 O O . GLN A 1 388 ? 13.165 -19.816 0.938 1.00 75.12 388 GLN A O 1
ATOM 2961 N N . ALA A 1 389 ? 12.919 -20.252 -1.258 1.00 81.12 389 ALA A N 1
ATOM 2962 C CA . ALA A 1 389 ? 11.633 -20.911 -1.106 1.00 81.12 389 ALA A CA 1
ATOM 2963 C C . ALA A 1 389 ? 11.808 -22.328 -0.530 1.00 81.12 389 ALA A C 1
ATOM 2965 O O . ALA A 1 389 ? 12.861 -22.952 -0.650 1.00 81.12 389 ALA A O 1
ATOM 2966 N N . HIS A 1 390 ? 10.754 -22.853 0.091 1.00 83.75 390 HIS A N 1
ATOM 2967 C CA . HIS A 1 390 ? 10.707 -24.233 0.587 1.00 83.75 390 HIS A CA 1
ATOM 2968 C C . HIS A 1 390 ? 9.501 -24.973 -0.012 1.00 83.75 390 HIS A C 1
ATOM 2970 O O . HIS A 1 390 ? 8.615 -24.333 -0.592 1.00 83.75 390 HIS A O 1
ATOM 2976 N N . PRO A 1 391 ? 9.422 -26.313 0.101 1.00 86.19 391 PRO A N 1
ATOM 2977 C CA . PRO A 1 391 ? 8.233 -27.067 -0.293 1.00 86.19 391 PRO A CA 1
ATOM 2978 C C . PRO A 1 391 ? 6.968 -26.548 0.399 1.00 86.19 391 PRO A C 1
ATOM 2980 O O . PRO A 1 391 ? 6.999 -26.213 1.585 1.00 86.19 391 PRO A O 1
ATOM 2983 N N . ILE A 1 392 ? 5.852 -26.484 -0.329 1.00 88.62 392 ILE A N 1
ATOM 2984 C CA . ILE A 1 392 ? 4.585 -25.979 0.212 1.00 88.62 392 ILE A CA 1
ATOM 2985 C C . ILE A 1 392 ? 4.001 -27.022 1.165 1.00 88.62 392 ILE A C 1
ATOM 2987 O O . ILE A 1 392 ? 3.585 -28.105 0.753 1.00 88.62 392 ILE A O 1
ATOM 2991 N N . MET A 1 393 ? 3.965 -26.680 2.452 1.00 88.12 393 MET A N 1
ATOM 2992 C CA . MET A 1 393 ? 3.515 -27.556 3.541 1.00 88.12 393 MET A CA 1
ATOM 2993 C C . MET A 1 393 ? 2.373 -26.925 4.348 1.00 88.12 393 MET A C 1
ATOM 2995 O O . MET A 1 393 ? 2.317 -27.097 5.565 1.00 88.12 393 MET A O 1
ATOM 2999 N N . GLY A 1 394 ? 1.507 -26.154 3.685 1.00 91.75 394 GLY A N 1
ATOM 3000 C CA . GLY A 1 394 ? 0.445 -25.414 4.364 1.00 91.75 394 GLY A CA 1
ATOM 3001 C C . GLY A 1 394 ? 1.002 -24.347 5.304 1.00 91.75 394 GLY A C 1
ATOM 3002 O O . GLY A 1 394 ? 2.037 -23.739 5.028 1.00 91.75 394 GLY A O 1
ATOM 3003 N N . TRP A 1 395 ? 0.339 -24.181 6.447 1.00 95.12 395 TRP A N 1
ATOM 3004 C CA . TRP A 1 395 ? 0.664 -23.191 7.481 1.00 95.12 395 TRP A CA 1
ATOM 3005 C C . TRP A 1 395 ? 1.700 -23.663 8.511 1.00 95.12 395 TRP A C 1
ATOM 3007 O O . TRP A 1 395 ? 1.864 -23.027 9.548 1.00 95.12 395 TRP A O 1
ATOM 3017 N N . LYS A 1 396 ? 2.411 -24.769 8.242 1.00 93.19 396 LYS A N 1
ATOM 3018 C CA . LYS A 1 396 ? 3.297 -25.408 9.226 1.00 93.19 396 LYS A CA 1
ATOM 3019 C C . LYS A 1 396 ? 4.322 -24.435 9.833 1.00 93.19 396 LYS A C 1
ATOM 3021 O O . LYS A 1 396 ? 5.127 -23.878 9.091 1.00 93.19 396 LYS A O 1
ATOM 3026 N N . GLY A 1 397 ? 4.391 -24.306 11.151 1.00 91.06 397 GLY A N 1
ATOM 3027 C CA . GLY A 1 397 ? 5.274 -23.369 11.862 1.00 91.06 397 GLY A CA 1
ATOM 3028 C C . GLY A 1 397 ? 4.720 -21.946 12.021 1.00 91.06 397 GLY A C 1
ATOM 3029 O O . GLY A 1 397 ? 5.446 -21.077 12.491 1.00 91.06 397 GLY A O 1
ATOM 3030 N N . PHE A 1 398 ? 3.475 -21.703 11.605 1.00 95.12 398 PHE A N 1
ATOM 3031 C CA . PHE A 1 398 ? 2.749 -20.436 11.747 1.00 95.12 398 PHE A CA 1
ATOM 3032 C C . PHE A 1 398 ? 1.316 -20.654 12.263 1.00 95.12 398 PHE A C 1
ATOM 3034 O O . PHE A 1 398 ? 0.459 -19.787 12.100 1.00 95.12 398 PHE A O 1
ATOM 3041 N N . GLU A 1 399 ? 1.043 -21.803 12.881 1.00 94.94 399 GLU A N 1
ATOM 3042 C CA . GLU A 1 399 ? -0.266 -22.185 13.417 1.00 94.94 399 GLU A CA 1
ATOM 3043 C C . GLU A 1 399 ? -0.757 -21.164 14.450 1.00 94.94 399 GLU A C 1
ATOM 3045 O O . GLU A 1 399 ? -1.859 -20.645 14.304 1.00 94.94 399 GLU A O 1
ATOM 3050 N N . ASP A 1 400 ? 0.107 -20.744 15.379 1.00 92.88 400 ASP A N 1
ATOM 3051 C CA . ASP A 1 400 ? -0.219 -19.730 16.392 1.00 92.88 400 ASP A CA 1
ATOM 3052 C C . ASP A 1 400 ? -0.680 -18.400 15.769 1.00 92.88 400 ASP A C 1
ATOM 3054 O O . ASP A 1 400 ? -1.554 -17.712 16.298 1.00 92.88 400 ASP A O 1
ATOM 3058 N N . VAL A 1 401 ? -0.107 -18.022 14.619 1.00 94.31 401 VAL A N 1
ATOM 3059 C CA . VAL A 1 401 ? -0.521 -16.823 13.874 1.00 94.31 401 VAL A CA 1
ATOM 3060 C C . VAL A 1 401 ? -1.896 -17.034 13.243 1.00 94.31 401 VAL A C 1
ATOM 3062 O O . VAL A 1 401 ? -2.724 -16.120 13.230 1.00 94.31 401 VAL A O 1
ATOM 3065 N N . MET A 1 402 ? -2.145 -18.232 12.712 1.00 95.44 402 MET A N 1
ATOM 3066 C CA . MET A 1 402 ? -3.420 -18.578 12.092 1.00 95.44 402 MET A CA 1
ATOM 3067 C C . MET A 1 402 ? -4.552 -18.664 13.115 1.00 95.44 402 MET A C 1
ATOM 3069 O O . MET A 1 402 ? -5.682 -18.332 12.761 1.00 95.44 402 MET A O 1
ATOM 3073 N N . ASP A 1 403 ? -4.254 -19.053 14.352 1.00 93.19 403 ASP A N 1
ATOM 3074 C CA . ASP A 1 403 ? -5.231 -19.174 15.435 1.00 93.19 403 ASP A CA 1
ATOM 3075 C C . ASP A 1 403 ? -5.704 -17.812 15.953 1.00 93.19 403 ASP A C 1
ATOM 3077 O O . ASP A 1 403 ? -6.872 -17.654 16.309 1.00 93.19 403 ASP A O 1
ATOM 3081 N N . ILE A 1 404 ? -4.825 -16.803 15.965 1.00 91.56 404 ILE A N 1
ATOM 3082 C CA . ILE A 1 404 ? -5.198 -15.452 16.410 1.00 91.56 404 ILE A CA 1
ATOM 3083 C C . ILE A 1 404 ? -5.855 -14.617 15.307 1.00 91.56 404 ILE A C 1
ATOM 3085 O O . ILE A 1 404 ? -6.665 -13.742 15.609 1.00 91.56 404 ILE A O 1
ATOM 3089 N N . LEU A 1 405 ? -5.510 -14.842 14.035 1.00 92.12 405 LEU A N 1
ATOM 3090 C CA . LEU A 1 405 ? -6.094 -14.099 12.916 1.00 92.12 405 LEU A CA 1
ATOM 3091 C C . LEU A 1 405 ? -7.584 -14.437 12.746 1.00 92.12 405 LEU A C 1
ATOM 3093 O O . LEU A 1 405 ? -7.937 -15.619 12.759 1.00 92.12 405 LEU A O 1
ATOM 3097 N N . PRO A 1 406 ? -8.454 -13.445 12.483 1.00 89.50 406 PRO A N 1
ATOM 3098 C CA . PRO A 1 406 ? -9.864 -13.708 12.238 1.00 89.50 406 PRO A CA 1
ATOM 3099 C C . PRO A 1 406 ? -10.089 -14.527 10.956 1.00 89.50 406 PRO A C 1
ATOM 3101 O O . PRO A 1 406 ? -9.300 -14.486 10.008 1.00 89.50 406 PRO A O 1
ATOM 3104 N N . GLY A 1 407 ? -11.212 -15.244 10.937 1.00 91.94 407 GLY A N 1
ATOM 3105 C CA . GLY A 1 407 ? -11.708 -16.023 9.804 1.00 91.94 407 GLY A CA 1
ATOM 3106 C C . GLY A 1 407 ? -11.142 -17.444 9.683 1.00 91.94 407 GLY A C 1
ATOM 3107 O O . GLY A 1 407 ? -10.125 -17.788 10.288 1.00 91.94 407 GLY A O 1
ATOM 3108 N N . GLU A 1 408 ? -11.812 -18.280 8.889 1.00 95.56 408 GLU A N 1
ATOM 3109 C CA . GLU A 1 408 ? -11.464 -19.699 8.704 1.00 95.56 408 GLU A CA 1
ATOM 3110 C C . GLU A 1 408 ? -10.036 -19.898 8.144 1.00 95.56 408 GLU A C 1
ATOM 3112 O O . GLU A 1 408 ? -9.649 -19.286 7.149 1.00 95.56 408 GLU A O 1
ATOM 3117 N N . THR A 1 409 ? -9.251 -20.791 8.756 1.00 97.50 409 THR A N 1
ATOM 3118 C CA . THR A 1 409 ? -7.964 -21.281 8.224 1.00 97.50 409 THR A CA 1
ATOM 3119 C C . THR A 1 409 ? -8.187 -22.636 7.559 1.00 97.50 409 THR A C 1
ATOM 3121 O O . THR A 1 409 ? -8.832 -23.502 8.147 1.00 97.50 409 THR A O 1
ATOM 3124 N N . PHE A 1 410 ? -7.634 -22.861 6.366 1.00 97.06 410 PHE A N 1
ATOM 3125 C CA . PHE A 1 410 ? -7.731 -24.162 5.700 1.00 97.06 410 PHE A CA 1
ATOM 3126 C C . PHE A 1 410 ? -6.491 -24.512 4.876 1.00 97.06 410 PHE A C 1
ATOM 3128 O O . PHE A 1 410 ? -5.733 -23.648 4.424 1.00 97.06 410 PHE A O 1
ATOM 3135 N N . ASP A 1 411 ? -6.316 -25.817 4.680 1.00 96.31 411 ASP A N 1
ATOM 3136 C CA . ASP A 1 411 ? -5.256 -26.432 3.893 1.00 96.31 411 ASP A CA 1
ATOM 3137 C C . ASP A 1 411 ? -5.759 -27.771 3.332 1.00 96.31 411 ASP A C 1
ATOM 3139 O O . ASP A 1 411 ? -5.962 -28.737 4.066 1.00 96.31 411 ASP A O 1
ATOM 3143 N N . LEU A 1 412 ? -6.028 -27.797 2.029 1.00 93.56 412 LEU A N 1
ATOM 3144 C CA . LEU A 1 412 ? -6.746 -28.863 1.341 1.00 93.56 412 LEU A CA 1
ATOM 3145 C C . LEU A 1 412 ? -5.842 -29.495 0.270 1.00 93.56 412 LEU A C 1
ATOM 3147 O O . LEU A 1 412 ? -5.802 -28.997 -0.863 1.00 93.56 412 LEU A O 1
ATOM 3151 N N . PRO A 1 413 ? -5.110 -30.579 0.583 1.00 90.38 413 PRO A N 1
ATOM 3152 C CA . PRO A 1 413 ? -4.413 -31.364 -0.430 1.00 90.38 413 PRO A CA 1
ATOM 3153 C C . PRO A 1 413 ? -5.426 -32.086 -1.331 1.00 90.38 413 PRO A C 1
ATOM 3155 O O . PRO A 1 413 ? -6.334 -32.763 -0.849 1.00 90.38 413 PRO A O 1
ATOM 3158 N N . GLN A 1 414 ? -5.276 -31.937 -2.645 1.00 83.06 414 GLN A N 1
ATOM 3159 C CA . GLN A 1 414 ? -6.119 -32.590 -3.645 1.00 83.06 414 GLN A CA 1
ATOM 3160 C C . GLN A 1 414 ? -5.422 -33.859 -4.139 1.00 83.06 414 GLN A C 1
ATOM 3162 O O . GLN A 1 414 ? -4.248 -33.825 -4.501 1.00 83.06 414 GLN A O 1
ATOM 3167 N N . HIS A 1 415 ? -6.150 -34.973 -4.185 1.00 75.00 415 HIS A N 1
ATOM 3168 C CA . HIS A 1 415 ? -5.636 -36.251 -4.674 1.00 75.00 415 HIS A CA 1
ATOM 3169 C C . HIS A 1 415 ? -6.394 -36.635 -5.943 1.00 75.00 415 HIS A C 1
ATOM 3171 O O . HIS A 1 415 ? -7.621 -36.557 -5.988 1.00 75.00 415 HIS A O 1
ATOM 3177 N N . SER A 1 416 ? -5.675 -37.071 -6.980 1.00 59.62 416 SER A N 1
ATOM 3178 C CA . SER A 1 416 ? -6.314 -37.811 -8.067 1.00 59.62 416 SER A CA 1
ATOM 3179 C C . SER A 1 416 ? -6.774 -39.147 -7.480 1.00 59.62 416 SER A C 1
ATOM 3181 O O . SER A 1 416 ? -6.091 -39.674 -6.606 1.00 59.62 416 SER A O 1
ATOM 3183 N N . GLY A 1 417 ? -7.901 -39.711 -7.918 1.00 54.81 417 GLY A N 1
ATOM 3184 C CA . GLY A 1 417 ? -8.458 -40.968 -7.384 1.00 54.81 417 GLY A CA 1
ATOM 3185 C C . GLY A 1 417 ? -7.580 -42.230 -7.533 1.00 54.81 417 GLY A C 1
ATOM 3186 O O . GLY A 1 417 ? -8.102 -43.338 -7.486 1.00 54.81 417 GLY A O 1
ATOM 3187 N N . LYS A 1 418 ? -6.264 -42.094 -7.735 1.00 44.53 418 LYS A N 1
ATOM 3188 C CA . LYS A 1 418 ? -5.266 -43.161 -7.814 1.00 44.53 418 LYS A CA 1
ATOM 3189 C C . LYS A 1 418 ? -4.420 -43.213 -6.534 1.00 44.53 418 LYS A C 1
ATOM 3191 O O . LYS A 1 418 ? -3.357 -42.616 -6.508 1.00 44.53 418 LYS A O 1
ATOM 3196 N N . GLY A 1 419 ? -4.871 -43.981 -5.536 1.00 42.72 419 GLY A N 1
ATOM 3197 C CA . GLY A 1 419 ? -4.069 -44.519 -4.416 1.00 42.72 419 GLY A CA 1
ATOM 3198 C C . GLY A 1 419 ? -3.260 -43.526 -3.546 1.00 42.72 419 GLY A C 1
ATOM 3199 O O . GLY A 1 419 ? -3.161 -42.347 -3.858 1.00 42.72 419 GLY A O 1
ATOM 3200 N N . PRO A 1 420 ? -2.667 -43.972 -2.422 1.00 39.16 420 PRO A N 1
ATOM 3201 C CA . PRO A 1 420 ? -2.032 -43.060 -1.461 1.00 39.16 420 PRO A CA 1
ATOM 3202 C C . PRO A 1 420 ? -0.643 -42.515 -1.851 1.00 39.16 420 PRO A C 1
ATOM 3204 O O . PRO A 1 420 ? -0.087 -41.754 -1.070 1.00 39.16 420 PRO A O 1
ATOM 3207 N N . ASP A 1 421 ? -0.067 -42.866 -3.010 1.00 41.41 421 ASP A N 1
ATOM 3208 C CA . ASP A 1 421 ? 1.398 -42.780 -3.203 1.00 41.41 421 ASP A CA 1
ATOM 3209 C C . ASP A 1 421 ? 1.902 -42.058 -4.469 1.00 41.41 421 ASP A C 1
ATOM 3211 O O . ASP A 1 421 ? 3.036 -42.265 -4.899 1.00 41.41 421 ASP A O 1
ATOM 3215 N N . SER A 1 422 ? 1.137 -41.145 -5.074 1.00 39.12 422 SER A N 1
ATOM 3216 C CA . SER A 1 422 ? 1.675 -40.351 -6.192 1.00 39.12 422 SER A CA 1
ATOM 3217 C C . SER A 1 422 ? 1.364 -38.862 -6.094 1.00 39.12 422 SER A C 1
ATOM 3219 O O . SER A 1 422 ? 0.247 -38.438 -6.384 1.00 39.12 422 SER A O 1
ATOM 3221 N N . GLY A 1 423 ? 2.393 -38.064 -5.786 1.00 42.03 423 GLY A N 1
ATOM 3222 C CA . GLY A 1 423 ? 2.458 -36.681 -6.263 1.00 42.03 423 GLY A CA 1
ATOM 3223 C C . GLY A 1 423 ? 2.572 -35.574 -5.218 1.00 42.03 423 GLY A C 1
ATOM 3224 O O . GLY A 1 423 ? 1.982 -34.516 -5.415 1.00 42.03 423 GLY A O 1
ATOM 3225 N N . VAL A 1 424 ? 3.371 -35.725 -4.155 1.00 43.81 424 VAL A N 1
ATOM 3226 C CA . VAL A 1 424 ? 3.972 -34.513 -3.570 1.00 43.81 424 VAL A CA 1
ATOM 3227 C C . VAL A 1 424 ? 5.015 -34.041 -4.575 1.00 43.81 424 VAL A C 1
ATOM 3229 O O . VAL A 1 424 ? 6.082 -34.640 -4.678 1.00 43.81 424 VAL A O 1
ATOM 3232 N N . SER A 1 425 ? 4.691 -33.007 -5.355 1.00 44.72 425 SER A N 1
ATOM 3233 C CA . SER A 1 425 ? 5.669 -32.319 -6.199 1.00 44.72 425 SER A CA 1
ATOM 3234 C C . SER A 1 425 ? 6.780 -31.768 -5.299 1.00 44.72 425 SER A C 1
ATOM 3236 O O . SER A 1 425 ? 6.661 -30.709 -4.683 1.00 44.72 425 SER A O 1
ATOM 3238 N N . THR A 1 426 ? 7.866 -32.526 -5.177 1.00 45.38 426 THR A N 1
ATOM 3239 C CA . THR A 1 426 ? 9.122 -32.169 -4.509 1.00 45.38 426 THR A CA 1
ATOM 3240 C C . THR A 1 426 ? 9.991 -31.303 -5.415 1.00 45.38 426 THR A C 1
ATOM 3242 O O . THR A 1 426 ? 11.218 -31.392 -5.386 1.00 45.38 426 THR A O 1
ATOM 3245 N N . ILE A 1 427 ? 9.386 -30.415 -6.211 1.00 48.94 427 ILE A N 1
ATOM 3246 C CA . ILE A 1 427 ? 10.151 -29.357 -6.862 1.00 48.94 427 ILE A CA 1
ATOM 3247 C C . ILE A 1 427 ? 10.521 -28.358 -5.762 1.00 48.94 427 ILE A C 1
ATOM 3249 O O . ILE A 1 427 ? 9.822 -27.382 -5.482 1.00 48.94 427 ILE A O 1
ATOM 3253 N N . ALA A 1 428 ? 11.640 -28.637 -5.095 1.00 50.19 428 ALA A N 1
ATOM 3254 C CA . ALA A 1 428 ? 12.379 -27.678 -4.294 1.00 50.19 428 ALA A CA 1
ATOM 3255 C C . ALA A 1 428 ? 12.968 -26.632 -5.251 1.00 50.19 428 ALA A C 1
ATOM 3257 O O . ALA A 1 428 ? 14.159 -26.622 -5.551 1.00 50.19 428 ALA A O 1
ATOM 3258 N N . SER A 1 429 ? 12.100 -25.787 -5.808 1.00 55.59 429 SER A N 1
ATOM 3259 C CA . SER A 1 429 ? 12.544 -24.630 -6.562 1.00 55.59 429 SER A CA 1
ATOM 3260 C C . SER A 1 429 ? 13.134 -23.622 -5.585 1.00 55.59 429 SER A C 1
ATOM 3262 O O . SER A 1 429 ? 12.461 -23.189 -4.652 1.00 55.59 429 SER A O 1
ATOM 3264 N N . ILE A 1 430 ? 14.372 -23.216 -5.855 1.00 62.50 430 ILE A N 1
ATOM 3265 C CA . ILE A 1 430 ? 15.098 -22.110 -5.209 1.00 62.50 430 ILE A CA 1
ATOM 3266 C C . ILE A 1 430 ? 14.284 -20.798 -5.304 1.00 62.50 430 ILE A C 1
ATOM 3268 O O . ILE A 1 430 ? 14.383 -19.931 -4.438 1.00 62.50 430 ILE A O 1
ATOM 3272 N N . CYS A 1 431 ? 13.422 -20.660 -6.323 1.00 72.25 431 CYS A N 1
ATOM 3273 C CA . CYS A 1 431 ? 12.616 -19.465 -6.578 1.00 72.25 431 CYS A CA 1
ATOM 3274 C C . CYS A 1 431 ? 11.163 -19.810 -6.954 1.00 72.25 431 CYS A C 1
ATOM 3276 O O . CYS A 1 431 ? 10.915 -20.605 -7.863 1.00 72.25 431 CYS A O 1
ATOM 3278 N N . ARG A 1 432 ? 10.180 -19.193 -6.293 1.00 84.62 432 ARG A N 1
ATOM 3279 C CA . ARG A 1 432 ? 8.755 -19.352 -6.629 1.00 84.62 432 ARG A CA 1
ATOM 3280 C C . ARG A 1 432 ? 8.268 -18.177 -7.468 1.00 84.62 432 ARG A C 1
ATOM 3282 O O . ARG A 1 432 ? 8.623 -17.032 -7.209 1.00 84.62 432 ARG A O 1
ATOM 3289 N N . LYS A 1 433 ? 7.436 -18.471 -8.467 1.00 89.94 433 LYS A N 1
ATOM 3290 C CA . LYS A 1 433 ? 6.711 -17.465 -9.251 1.00 89.94 433 LYS A CA 1
ATOM 3291 C C . LYS A 1 433 ? 5.270 -17.414 -8.763 1.00 89.94 433 LYS A C 1
ATOM 3293 O O . LYS A 1 433 ? 4.663 -18.460 -8.551 1.00 89.94 433 LYS A O 1
ATOM 3298 N N . PHE A 1 434 ? 4.734 -16.210 -8.617 1.00 92.88 434 PHE A N 1
ATOM 3299 C CA . PHE A 1 434 ? 3.353 -15.992 -8.201 1.00 92.88 434 PHE A CA 1
ATOM 3300 C C . PHE A 1 434 ? 2.546 -15.443 -9.374 1.00 92.88 434 PHE A C 1
ATOM 3302 O O . PHE A 1 434 ? 2.960 -14.483 -10.020 1.00 92.88 434 PHE A O 1
ATOM 3309 N N . LEU A 1 435 ? 1.393 -16.057 -9.634 1.00 94.88 435 LEU A N 1
ATOM 3310 C CA . LEU A 1 435 ? 0.345 -15.483 -10.470 1.00 94.88 435 LEU A CA 1
ATOM 3311 C C . LEU A 1 435 ? -0.712 -14.903 -9.532 1.00 94.88 435 LEU A C 1
ATOM 3313 O O . LEU A 1 435 ? -1.257 -15.627 -8.700 1.00 94.88 435 LEU A O 1
ATOM 3317 N N . ILE A 1 436 ? -0.972 -13.603 -9.645 1.00 95.50 436 ILE A N 1
ATOM 3318 C CA . ILE A 1 436 ? -1.895 -12.895 -8.757 1.00 95.50 436 ILE A CA 1
ATOM 3319 C C . ILE A 1 436 ? -3.253 -12.794 -9.449 1.00 95.50 436 ILE A C 1
ATOM 3321 O O . ILE A 1 436 ? -3.360 -12.232 -10.536 1.00 95.50 436 ILE A O 1
ATOM 3325 N N . ALA A 1 437 ? -4.287 -13.321 -8.797 1.00 96.19 437 ALA A N 1
ATOM 3326 C CA . ALA A 1 437 ? -5.682 -13.108 -9.161 1.00 96.19 437 ALA A CA 1
ATOM 3327 C C . ALA A 1 437 ? -6.364 -12.307 -8.047 1.00 96.19 437 ALA A C 1
ATOM 3329 O O . ALA A 1 437 ? -6.126 -12.558 -6.866 1.00 96.19 437 ALA A O 1
ATOM 3330 N N . THR A 1 438 ? -7.203 -11.342 -8.415 1.00 95.00 438 THR A N 1
ATOM 3331 C CA . THR A 1 438 ? -7.938 -10.498 -7.466 1.00 95.00 438 THR A CA 1
ATOM 3332 C C . THR A 1 438 ? -9.353 -10.236 -7.970 1.00 95.00 438 THR A C 1
ATOM 3334 O O . THR A 1 438 ? -9.590 -10.221 -9.176 1.00 95.00 438 THR A O 1
ATOM 3337 N N . THR A 1 439 ? -10.294 -10.008 -7.054 1.00 91.94 439 THR A N 1
ATOM 3338 C CA . THR A 1 439 ? -11.659 -9.559 -7.380 1.00 91.94 439 THR A CA 1
ATOM 3339 C C . THR A 1 439 ? -11.704 -8.087 -7.797 1.00 91.94 439 THR A C 1
ATOM 3341 O O . THR A 1 439 ? -12.664 -7.657 -8.430 1.00 91.94 439 THR A O 1
ATOM 3344 N N . GLY A 1 440 ? -10.663 -7.319 -7.468 1.00 88.38 440 GLY A N 1
ATOM 3345 C CA . GLY A 1 440 ? -10.498 -5.930 -7.880 1.00 88.38 440 GLY A CA 1
ATOM 3346 C C . GLY A 1 440 ? -9.105 -5.397 -7.547 1.00 88.38 440 GLY A C 1
ATOM 3347 O O . GLY A 1 440 ? -8.474 -5.831 -6.582 1.00 88.38 440 GLY A O 1
ATOM 3348 N N . ILE A 1 441 ? -8.618 -4.458 -8.356 1.00 87.56 441 ILE A N 1
ATOM 3349 C CA . ILE A 1 441 ? -7.430 -3.656 -8.037 1.00 87.56 441 ILE A CA 1
ATOM 3350 C C . ILE A 1 441 ? -7.929 -2.434 -7.271 1.00 87.56 441 ILE A C 1
ATOM 3352 O O . ILE A 1 441 ? -8.796 -1.719 -7.774 1.00 87.56 441 ILE A O 1
ATOM 3356 N N . VAL A 1 442 ? -7.434 -2.240 -6.049 1.00 83.88 442 VAL A N 1
ATOM 3357 C CA . VAL A 1 442 ? -7.898 -1.181 -5.148 1.00 83.88 442 VAL A CA 1
ATOM 3358 C C . VAL A 1 442 ? -6.723 -0.446 -4.508 1.00 83.88 442 VAL A C 1
ATOM 3360 O O . VAL A 1 442 ? -5.766 -1.072 -4.060 1.00 83.88 442 VAL A O 1
ATOM 3363 N N . SER A 1 443 ? -6.848 0.874 -4.408 1.00 84.06 443 SER A N 1
ATOM 3364 C CA . SER A 1 443 ? -6.109 1.743 -3.488 1.00 84.06 443 SER A CA 1
ATOM 3365 C C . SER A 1 443 ? -6.922 2.030 -2.225 1.00 84.06 443 SER A C 1
ATOM 3367 O O . SER A 1 443 ? -8.138 1.797 -2.185 1.00 84.06 443 SER A O 1
ATOM 3369 N N . GLY A 1 444 ? -6.283 2.623 -1.214 1.00 75.12 444 GLY A N 1
ATOM 3370 C CA . GLY A 1 444 ? -6.978 3.064 -0.006 1.00 75.12 444 GLY A CA 1
ATOM 3371 C C . GLY A 1 444 ? -8.039 4.136 -0.234 1.00 75.12 444 GLY A C 1
ATOM 3372 O O . GLY A 1 444 ? -8.988 4.218 0.537 1.00 75.12 444 GLY A O 1
ATOM 3373 N N . ALA A 1 445 ? -7.945 4.926 -1.304 1.00 78.44 445 ALA A N 1
ATOM 3374 C CA . ALA A 1 445 ? -9.032 5.823 -1.692 1.00 78.44 445 ALA A CA 1
ATOM 3375 C C . ALA A 1 445 ? -10.210 5.031 -2.286 1.00 78.44 445 ALA A C 1
ATOM 3377 O O . ALA A 1 445 ? -11.346 5.139 -1.823 1.00 78.44 445 ALA A O 1
ATOM 3378 N N . SER A 1 446 ? -9.935 4.155 -3.260 1.00 82.56 446 SER A N 1
ATOM 3379 C CA . SER A 1 446 ? -10.984 3.391 -3.950 1.00 82.56 446 SER A CA 1
ATOM 3380 C C . SER A 1 446 ? -11.744 2.420 -3.033 1.00 82.56 446 SER A C 1
ATOM 3382 O O . SER A 1 446 ? -12.928 2.166 -3.256 1.00 82.56 446 SER A O 1
ATOM 3384 N N . ILE A 1 447 ? -11.095 1.895 -1.982 1.00 83.44 447 ILE A N 1
ATOM 3385 C CA . ILE A 1 447 ? -11.733 0.973 -1.036 1.00 83.44 447 ILE A CA 1
ATOM 3386 C C . ILE A 1 447 ? -12.800 1.692 -0.201 1.00 83.44 447 ILE A C 1
ATOM 3388 O O . ILE A 1 447 ? -13.895 1.163 -0.016 1.00 83.44 447 ILE A O 1
ATOM 3392 N N . ILE A 1 448 ? -12.520 2.924 0.233 1.00 83.88 448 ILE A N 1
ATOM 3393 C CA . ILE A 1 448 ? -13.473 3.745 0.980 1.00 83.88 448 ILE A CA 1
ATOM 3394 C C . ILE A 1 448 ? -14.581 4.249 0.048 1.00 83.88 448 ILE A C 1
ATOM 3396 O O . ILE A 1 448 ? -15.750 4.177 0.417 1.00 83.88 448 ILE A O 1
ATOM 3400 N N . GLU A 1 449 ? -14.266 4.667 -1.184 1.00 82.12 449 GLU A N 1
ATOM 3401 C CA . GLU A 1 449 ? -15.283 5.023 -2.190 1.00 82.12 449 GLU A CA 1
ATOM 3402 C C . GLU A 1 449 ? -16.253 3.869 -2.479 1.00 82.12 449 GLU A C 1
ATOM 3404 O O . GLU A 1 449 ? -17.472 4.072 -2.524 1.00 82.12 449 GLU A O 1
ATOM 3409 N N . GLY A 1 450 ? -15.720 2.652 -2.634 1.00 78.00 450 GLY A N 1
ATOM 3410 C CA . GLY A 1 450 ? -16.505 1.441 -2.855 1.00 78.00 450 GLY A CA 1
ATOM 3411 C C . GLY A 1 450 ? -17.450 1.123 -1.693 1.00 78.00 450 GLY A C 1
ATOM 3412 O O . GLY A 1 450 ? -18.585 0.711 -1.929 1.00 78.00 450 GLY A O 1
ATOM 3413 N N . MET A 1 451 ? -17.018 1.371 -0.452 1.00 78.00 451 MET A N 1
ATOM 3414 C CA . MET A 1 451 ? -17.840 1.199 0.755 1.00 78.00 451 MET A CA 1
ATOM 3415 C C . MET A 1 451 ? -18.870 2.315 0.936 1.00 78.00 451 MET A C 1
ATOM 3417 O O . MET A 1 451 ? -19.973 2.066 1.416 1.00 78.00 451 MET A O 1
ATOM 3421 N N . ALA A 1 452 ? -18.524 3.546 0.562 1.00 64.50 452 ALA A N 1
ATOM 3422 C CA . ALA A 1 452 ? -19.369 4.707 0.798 1.00 64.50 452 ALA A CA 1
ATOM 3423 C C . ALA A 1 452 ? -20.603 4.738 -0.116 1.00 64.50 452 ALA A C 1
ATOM 3425 O O . ALA A 1 452 ? -21.556 5.464 0.158 1.00 64.50 452 ALA A O 1
ATOM 3426 N N . GLY A 1 453 ? -20.579 4.010 -1.239 1.00 57.06 453 GLY A N 1
ATOM 3427 C CA . GLY A 1 453 ? -21.607 4.118 -2.279 1.00 57.06 453 GLY A CA 1
ATOM 3428 C C . GLY A 1 453 ? -21.639 5.495 -2.962 1.00 57.06 453 GLY A C 1
ATOM 3429 O O . GLY A 1 453 ? -22.496 5.739 -3.809 1.00 57.06 453 GLY A O 1
ATOM 3430 N N . VAL A 1 454 ? -20.681 6.375 -2.642 1.00 48.59 454 VAL A N 1
ATOM 3431 C CA . VAL A 1 454 ? -20.615 7.793 -3.045 1.00 48.59 454 VAL A CA 1
ATOM 3432 C C . VAL A 1 454 ? -20.323 7.968 -4.548 1.00 48.59 454 VAL A C 1
ATOM 3434 O O . VAL A 1 454 ? -20.470 9.060 -5.084 1.00 48.59 454 VAL A O 1
ATOM 3437 N N . GLY A 1 455 ? -20.013 6.885 -5.272 1.00 42.56 455 GLY A N 1
ATOM 3438 C CA . GLY A 1 455 ? -19.844 6.880 -6.732 1.00 42.56 455 GLY A CA 1
ATOM 3439 C C . GLY A 1 455 ? -21.027 6.339 -7.548 1.00 42.56 455 GLY A C 1
ATOM 3440 O O . GLY A 1 455 ? -20.988 6.414 -8.775 1.00 42.56 455 GLY A O 1
ATOM 3441 N N . ARG A 1 456 ? -22.087 5.791 -6.929 1.00 40.72 456 ARG A N 1
ATOM 3442 C CA . ARG A 1 456 ? -23.263 5.300 -7.675 1.00 40.72 456 ARG A CA 1
ATOM 3443 C C . ARG A 1 456 ? -24.248 6.437 -7.957 1.00 40.72 456 ARG A C 1
ATOM 3445 O O . ARG A 1 456 ? -25.388 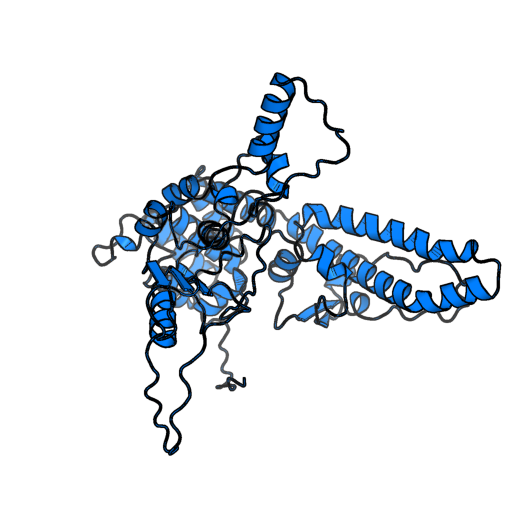6.422 -7.505 1.00 40.72 456 ARG A O 1
ATOM 3452 N N . ALA A 1 457 ? -23.836 7.382 -8.800 1.00 34.00 457 ALA A N 1
ATOM 3453 C CA . ALA A 1 457 ? -24.799 7.937 -9.742 1.00 34.00 457 ALA A CA 1
ATOM 3454 C C . ALA A 1 457 ? -25.222 6.781 -10.662 1.00 34.00 457 ALA A C 1
ATOM 3456 O O . ALA A 1 457 ? -24.371 6.066 -11.193 1.00 34.00 457 ALA A O 1
ATOM 3457 N N . ALA A 1 458 ? -26.529 6.549 -10.767 1.00 34.81 458 ALA A N 1
ATOM 3458 C CA . ALA A 1 458 ? -27.134 5.447 -11.501 1.00 34.81 458 ALA A CA 1
ATOM 3459 C C . ALA A 1 458 ? -26.486 5.228 -12.882 1.00 34.81 458 ALA A C 1
ATOM 3461 O O . ALA A 1 458 ? -26.763 5.938 -13.843 1.00 34.81 458 ALA A O 1
ATOM 3462 N N . SER A 1 459 ? -25.648 4.202 -12.993 1.00 32.72 459 SER A N 1
ATOM 3463 C CA . SER A 1 459 ? -25.396 3.529 -14.261 1.00 32.72 459 SER A CA 1
ATOM 3464 C C . SER A 1 459 ? -25.816 2.081 -14.056 1.00 32.72 459 SER A C 1
ATOM 3466 O O . SER A 1 459 ? -25.406 1.436 -13.092 1.00 32.72 459 SER A O 1
ATOM 3468 N N . GLY A 1 460 ? -26.767 1.649 -14.886 1.00 32.19 460 GLY A N 1
ATOM 3469 C CA . GLY A 1 460 ? -27.416 0.344 -14.806 1.00 32.19 460 GLY A CA 1
ATOM 3470 C C . GLY A 1 460 ? -26.442 -0.833 -14.934 1.00 32.19 460 GLY A C 1
ATOM 3471 O O . GLY A 1 460 ? -25.240 -0.630 -15.116 1.00 32.19 460 GLY A O 1
ATOM 3472 N N . PRO A 1 461 ? -26.957 -2.071 -14.835 1.00 32.25 461 PRO A N 1
ATOM 3473 C CA . PRO A 1 461 ? -26.127 -3.264 -14.850 1.00 32.25 461 PRO A CA 1
ATOM 3474 C C . PRO A 1 461 ? -25.372 -3.306 -16.180 1.00 32.25 461 PRO A C 1
ATOM 3476 O O . PRO A 1 461 ? -25.988 -3.350 -17.242 1.00 32.25 461 PRO A O 1
ATOM 3479 N N . LYS A 1 462 ? -24.041 -3.226 -16.128 1.00 35.41 462 LYS A N 1
ATOM 3480 C CA . LYS A 1 462 ? -23.195 -3.560 -17.269 1.00 35.41 462 LYS A CA 1
ATOM 3481 C C . LYS A 1 462 ? -22.513 -4.882 -16.979 1.00 35.41 462 LYS A C 1
ATOM 3483 O O . LYS A 1 462 ? -21.755 -5.008 -16.021 1.00 35.41 462 LYS A O 1
ATOM 3488 N N . ASP A 1 463 ? -22.913 -5.822 -17.816 1.00 31.31 463 ASP A N 1
ATOM 3489 C CA . ASP A 1 463 ? -22.489 -7.195 -18.006 1.00 31.31 463 ASP A CA 1
ATOM 3490 C C . ASP A 1 463 ? -21.076 -7.522 -17.520 1.00 31.31 463 ASP A C 1
ATOM 3492 O O . ASP A 1 463 ? -20.080 -6.929 -17.940 1.00 31.31 463 ASP A O 1
ATOM 3496 N N . ALA A 1 464 ? -21.009 -8.552 -16.679 1.00 30.03 464 ALA A N 1
ATOM 3497 C CA . ALA A 1 464 ? -19.828 -9.382 -16.551 1.00 30.03 464 ALA A CA 1
ATOM 3498 C C . ALA A 1 464 ? -19.678 -10.179 -17.857 1.00 30.03 464 ALA A C 1
ATOM 3500 O O . ALA A 1 464 ? -20.350 -11.187 -18.059 1.00 30.03 464 ALA A O 1
ATOM 3501 N N . GLY A 1 465 ? -18.834 -9.687 -18.761 1.00 29.56 465 GLY A N 1
ATOM 3502 C CA . GLY A 1 465 ? -18.319 -10.456 -19.889 1.00 29.56 465 GLY A CA 1
ATOM 3503 C C . GLY A 1 465 ? -16.946 -11.011 -19.528 1.00 29.56 465 GLY A C 1
ATOM 3504 O O . GLY A 1 465 ? -16.050 -10.231 -19.200 1.00 29.56 465 GLY A O 1
ATOM 3505 N N . LEU A 1 466 ? -16.836 -12.341 -19.540 1.00 29.66 466 LEU A N 1
ATOM 3506 C CA . LEU A 1 466 ? -15.578 -13.094 -19.571 1.00 29.66 466 LEU A CA 1
ATOM 3507 C C . LEU A 1 466 ? -14.711 -12.702 -20.773 1.00 29.66 466 LEU A C 1
ATOM 3509 O O . LEU A 1 466 ? -15.298 -12.424 -21.846 1.00 29.66 466 LEU A O 1
#

pLDDT: mean 83.46, std 18.45, range [29.56, 98.69]

Nearest PDB structures (foldseek):
  5bv1-assembly1_A  TM=8.094E-01  e=4.358E-25  Thermochaetoides thermophila DSM 1495
  5bv0-assembly1_A  TM=7.575E-01  e=3.663E-26  Thermochaetoides thermophila DSM 1495
  5bv1-assembly2_C  TM=7.962E-01  e=1.428E-24  Thermochaetoides thermophila DSM 1495
  5buz-assembly2_D  TM=7.617E-01  e=4.832E-25  Thermochaetoides thermophila DSM 1495
  4bx9-assembly2_B  TM=7.974E-01  e=6.286E-22  Homo sapiens

Radius of gyration: 26.42 Å; Cα contacts (8 Å, |Δi|>4): 543; chains: 1; bounding box: 68×69×69 Å

Sequence (466 aa):
MFPRIIGKGDYAAKLAKLLTHPMSQTDDSTTPAAPPEISDKIDSLIILDRQVDMITPLLTQLTYEGLIDELIGIKNSQVELPISLVSPPTQPAGPAAPGTSPPVATAPVATLNKEKKKKYHLTTSTDPLFAELRDLNFSAVGKKLNRVAHRLDEDYKARFHAKTVPQLRDFVGKLGGLQTEHQALRLHTGVSEMLAPLTRSQLFGKSLEIQQNLLASYEVTAQVTAIEEMVAQGADMQTVVRLLCLASITTGGIKSKALENLKREILQAYGYNLLPLLLTLSSPPLSTLLPIPLPVSTPASAKYPYSALRKSLRLLIDDSPEALDELENDVSYTYSGYAPISARLVQCVAQKGGVLSNPAERERNEREDAKGKGKERDAASLGVGKVQAHPIMGWKGFEDVMDILPGETFDLPQHSGKGPDSGVSTIASICRKFLIATTGIVSGASIIEGMAGVGRAASGPKDAGL

Secondary structure (DSSP, 8-state):
--SEEEEESHHHHHHHHHHHSPP------SSPPPPPPPPSS---EEEE-GGGGSHHHHSPP-BHHHHHHHHT--BTTEEEEEHHHHSPP---SS---TTPPPP-PPPPHHHHTTSPEEEEE--TTT-HHHHHHTTSBHHHHHHHHHHHHHHHHHHHHHHHH--SHHHHHHHHHHHHHHHHHHHHHHHHHHHHHHHHHHTTSHHHHHHHHHHHHHHHT-SHHHHHHHHHHHHHTT--HHHHHHHHHHHHHHHT-EEHHHHHHHHHHHHHHH-GGGHHHHHHHHSTTT--S-EESPPTTS-GGGS--HHHHHHHTT-B---SHHHHHHHTTSGGGGGTTBPPHHHHHHHHHH-THHHHS-HHHHHHHHHHHHHHTT----TTS----PPPP----TTTT-HHHHHHSSS-EEEEE---SS-TTS-------SS-------S----HHHHHHHHH-TT-S---------

Solvent-accessible surface area (backbone atoms only — not comparable to full-atom values): 27391 Å² total; per-residue (Å²): 72,60,35,24,44,32,36,36,9,56,66,26,47,52,48,51,49,62,75,67,47,78,74,81,74,86,63,93,57,99,63,86,76,75,78,77,57,66,45,92,87,45,77,58,44,81,35,72,27,65,80,69,41,64,57,57,47,44,47,81,53,39,17,39,47,39,37,43,38,75,76,70,37,65,56,95,53,24,34,73,39,34,44,82,57,77,42,81,78,78,73,71,97,58,88,69,68,90,58,68,68,78,82,63,81,65,77,58,55,78,57,47,74,71,43,66,64,39,82,39,78,64,54,54,91,87,28,65,66,51,61,71,39,38,80,34,33,44,89,52,45,63,63,51,52,50,53,51,51,53,52,50,49,52,61,34,48,50,50,82,71,42,84,46,72,69,48,45,52,55,47,60,70,45,45,63,60,55,51,54,51,51,49,51,52,30,30,53,50,44,53,48,57,58,46,53,62,56,70,66,31,70,68,46,48,53,53,50,52,43,51,53,30,39,75,68,67,45,63,53,71,60,44,55,50,52,51,52,51,37,54,77,70,65,52,60,66,60,60,50,54,29,53,51,30,43,48,10,37,49,67,44,25,32,51,41,72,60,44,57,47,50,54,49,51,49,31,71,73,77,35,67,84,48,51,66,29,56,51,49,35,41,29,84,91,65,36,33,45,36,44,40,78,68,61,90,87,55,62,83,75,54,53,49,59,37,72,60,47,38,62,79,46,49,24,58,59,62,93,45,80,74,44,56,72,46,33,84,79,38,76,16,36,46,48,75,34,40,30,44,58,65,58,46,55,51,25,48,35,42,22,45,53,66,53,77,40,57,47,65,57,54,52,49,52,50,51,54,55,36,64,77,64,77,60,92,67,77,85,87,73,73,69,86,63,73,63,52,32,53,68,79,61,48,58,69,95,44,55,74,60,54,70,64,44,64,54,46,74,52,67,46,79,54,75,63,98,65,73,98,83,76,78,82,78,79,71,71,43,65,69,81,86,85,85,88,84,74,99,67,92,73,50,41,56,53,52,51,44,67,65,43,54,79,74,70,68,92,70,77,95,76,79,91,74,134

Mean predicted aligned error: 9.77 Å